Protein AF-A0AAD5YUF4-F1 (afdb_monomer)

pLDDT: mean 71.63, std 23.91, range [27.48, 98.31]

Mean predicted aligned error: 20.63 Å

Sequence (476 aa):
METTFSSFPLTSLTSWSKQHIHDIFEASSDDEALRALDKTFARDVEASVNGKPIRYQDIQGMVLGLRKGSRLRVSWQQARESPRDPSTNSSGAFSGTYIIRGIQRLMPGSDRPVEFERHKTVQVHLLVELDALIVATLTAALNTSITPFKAGKLSSKTPTTRIQDSTPSGSSASANYRLLYRGALSLPDSYLLLDGLTFSARLESPTKHHLLENPLALALESMRGRQSLRFLGTVKLRDVWLDESGNVEMDIHPRAALSRVYFENIFCLLPFPPASTSQLYVADSPAGTRSELGIKIALGDTDGPDTTHIIVFGQVTSPTARSIKLRVARITSHPPPKSLPRVPRPDDPTPRRPPIAFGRTKSIGAGALKRTASSSSSVLALHQENGVSSKKLKLTANAEKHQPKPLTGDKVFKVPPLPGKARGKGKEKEDVFGPRPLFKKISTGDVSENGQDADENELERANKKFHQKCNLGAFA

Structure (mmCIF, N/CA/C/O backbone):
data_AF-A0AAD5YUF4-F1
#
_entry.id   AF-A0AAD5YUF4-F1
#
loop_
_atom_site.group_PDB
_atom_site.id
_atom_site.type_symbol
_atom_site.label_atom_id
_atom_site.label_alt_id
_atom_site.label_comp_id
_atom_site.label_asym_id
_atom_site.label_entity_id
_atom_site.label_seq_id
_atom_site.pdbx_PDB_ins_code
_atom_site.Cartn_x
_atom_site.Cartn_y
_atom_site.Cartn_z
_atom_site.occupancy
_atom_site.B_iso_or_equiv
_atom_site.auth_seq_id
_atom_site.auth_comp_id
_atom_site.auth_asym_id
_atom_site.auth_atom_id
_atom_site.pdbx_PDB_model_num
ATOM 1 N N . MET A 1 1 ? 11.228 27.321 40.948 1.00 37.06 1 MET A N 1
ATOM 2 C CA . MET A 1 1 ? 11.045 25.911 41.345 1.00 37.06 1 MET A CA 1
ATOM 3 C C . MET A 1 1 ? 11.599 25.062 40.220 1.00 37.06 1 MET A C 1
ATOM 5 O O . MET A 1 1 ? 10.947 24.930 39.192 1.00 37.06 1 MET A O 1
ATOM 9 N N . GLU A 1 2 ? 12.838 24.604 40.364 1.00 31.25 2 GLU A N 1
ATOM 10 C CA . GLU A 1 2 ? 13.482 23.709 39.401 1.00 31.25 2 GLU A CA 1
ATOM 11 C C . GLU A 1 2 ? 12.822 22.333 39.512 1.00 31.25 2 GLU A C 1
ATOM 13 O O . GLU A 1 2 ? 12.855 21.692 40.561 1.00 31.25 2 GLU A O 1
ATOM 18 N N . THR A 1 3 ? 12.136 21.912 38.453 1.00 35.59 3 THR A N 1
ATOM 19 C CA . THR A 1 3 ? 11.558 20.572 38.355 1.00 35.59 3 THR A CA 1
ATOM 20 C C . THR A 1 3 ? 12.682 19.610 37.995 1.00 35.59 3 THR A C 1
ATOM 22 O O . THR A 1 3 ? 13.132 19.546 36.854 1.00 35.59 3 THR A O 1
ATOM 25 N N . THR A 1 4 ? 13.178 18.874 38.985 1.00 34.62 4 THR A N 1
ATOM 26 C CA . THR A 1 4 ? 14.124 17.778 38.782 1.00 34.62 4 THR A CA 1
ATOM 27 C C . THR A 1 4 ? 13.406 16.629 38.071 1.00 34.62 4 THR A C 1
ATOM 29 O O . THR A 1 4 ? 12.727 15.805 38.682 1.00 34.62 4 THR A O 1
ATOM 32 N N . PHE A 1 5 ? 13.521 16.577 36.743 1.00 37.91 5 PHE A N 1
ATOM 33 C CA . PHE A 1 5 ? 13.049 15.438 35.961 1.00 37.91 5 PHE A CA 1
ATOM 34 C C . PHE A 1 5 ? 13.960 14.237 36.234 1.00 37.91 5 PHE A C 1
ATOM 36 O O . PHE A 1 5 ? 15.036 14.099 35.657 1.00 37.91 5 PHE A O 1
ATOM 43 N N . SER A 1 6 ? 13.518 13.362 37.137 1.00 36.28 6 SER A N 1
ATOM 44 C CA . SER A 1 6 ? 14.049 12.008 37.286 1.00 36.28 6 SER A CA 1
ATOM 45 C C . SER A 1 6 ? 13.827 11.255 35.968 1.00 36.28 6 SER A C 1
ATOM 47 O O . SER A 1 6 ? 12.741 10.744 35.691 1.00 36.28 6 SER A O 1
ATOM 49 N N . SER A 1 7 ? 14.843 11.251 35.105 1.00 39.97 7 SER A N 1
ATOM 50 C CA . SER A 1 7 ? 14.856 10.430 33.899 1.00 39.97 7 SER A CA 1
ATOM 51 C C . SER A 1 7 ? 15.273 9.018 34.297 1.00 39.97 7 SER A C 1
ATOM 53 O O . SER A 1 7 ? 16.451 8.700 34.427 1.00 39.97 7 SER A O 1
ATOM 55 N N . PHE A 1 8 ? 14.294 8.148 34.535 1.00 47.31 8 PHE A N 1
ATOM 56 C CA . PHE A 1 8 ? 14.573 6.717 34.526 1.00 47.31 8 PHE A CA 1
ATOM 57 C C . PHE A 1 8 ? 14.963 6.342 33.089 1.00 47.31 8 PHE A C 1
ATOM 59 O O . PHE A 1 8 ? 14.166 6.586 32.177 1.00 47.31 8 PHE A O 1
ATOM 66 N N . PRO A 1 9 ? 16.169 5.797 32.847 1.00 50.66 9 PRO A N 1
ATOM 67 C CA . PRO A 1 9 ? 16.577 5.384 31.515 1.00 50.66 9 PRO A CA 1
ATOM 68 C C . PRO A 1 9 ? 15.685 4.220 31.087 1.00 50.66 9 PRO A C 1
ATOM 70 O O . PRO A 1 9 ? 15.839 3.087 31.543 1.00 50.66 9 PRO A O 1
ATOM 73 N N . LEU A 1 10 ? 14.697 4.505 30.241 1.00 54.91 10 LEU A N 1
ATOM 74 C CA . LEU A 1 10 ? 13.863 3.467 29.658 1.00 54.91 10 LEU A CA 1
ATOM 75 C C . LEU A 1 10 ? 14.727 2.679 28.673 1.00 54.91 10 LEU A C 1
ATOM 77 O O . LEU A 1 10 ? 15.250 3.217 27.703 1.00 54.91 10 LEU A O 1
ATOM 81 N N . THR A 1 11 ? 14.909 1.395 28.974 1.00 74.69 11 THR A N 1
ATOM 82 C CA . THR A 1 11 ? 15.885 0.506 28.328 1.00 74.69 11 THR A CA 1
ATOM 83 C C . THR A 1 11 ? 15.508 0.082 26.906 1.00 74.69 11 THR A C 1
ATOM 85 O O . THR A 1 11 ? 16.355 -0.450 26.195 1.00 74.69 11 THR A O 1
ATOM 88 N N . SER A 1 12 ? 14.258 0.297 26.475 1.00 86.62 12 SER A N 1
ATOM 89 C CA . SER A 1 12 ? 13.794 0.016 25.106 1.00 86.62 12 SER A CA 1
ATOM 90 C C . SER A 1 12 ? 12.538 0.817 24.745 1.00 86.62 12 SER A C 1
ATOM 92 O O . SER A 1 12 ? 11.758 1.194 25.632 1.00 86.62 12 SER A O 1
ATOM 94 N N . LEU A 1 13 ? 12.295 1.022 23.443 1.00 85.62 13 LEU A N 1
ATOM 95 C CA . LEU A 1 13 ? 11.064 1.654 22.951 1.00 85.62 13 LEU A CA 1
ATOM 96 C C . LEU A 1 13 ? 9.833 0.807 23.295 1.00 85.62 13 LEU A C 1
ATOM 98 O O . LEU A 1 13 ? 8.753 1.341 23.553 1.00 85.62 13 LEU A O 1
ATOM 102 N N . THR A 1 14 ? 10.004 -0.514 23.361 1.00 90.19 14 THR A N 1
ATOM 103 C CA . THR A 1 14 ? 8.975 -1.444 23.829 1.00 90.19 14 THR A CA 1
ATOM 104 C C . THR A 1 14 ? 8.564 -1.164 25.274 1.00 90.19 14 THR A C 1
ATOM 106 O O . THR A 1 14 ? 7.369 -1.057 25.558 1.00 90.19 14 THR A O 1
ATOM 109 N N . SER A 1 15 ? 9.528 -1.024 26.189 1.00 90.62 15 SER A N 1
ATOM 110 C CA . SER A 1 15 ? 9.254 -0.716 27.600 1.00 90.62 15 SER A CA 1
ATOM 111 C C . SER A 1 15 ? 8.596 0.654 27.753 1.00 90.62 15 SER A C 1
ATOM 113 O O . SER A 1 15 ? 7.597 0.770 28.462 1.00 90.62 15 SER A O 1
ATOM 115 N N . TRP A 1 16 ? 9.102 1.663 27.032 1.00 89.88 16 TRP A N 1
ATOM 116 C CA . TRP A 1 16 ? 8.510 3.003 26.988 1.00 89.88 16 TRP A CA 1
ATOM 117 C C . TRP A 1 16 ? 7.046 2.949 26.529 1.00 89.88 16 TRP A C 1
ATOM 119 O O . TRP A 1 16 ? 6.153 3.427 27.226 1.00 89.88 16 TRP A O 1
ATOM 129 N N . SER A 1 17 ? 6.777 2.271 25.409 1.00 90.94 17 SER A N 1
ATOM 130 C CA . SER A 1 17 ? 5.433 2.174 24.828 1.00 90.94 17 SER A CA 1
ATOM 131 C C . SER A 1 17 ? 4.458 1.450 25.752 1.00 90.94 17 SER A C 1
ATOM 133 O O . SER A 1 17 ? 3.318 1.882 25.907 1.00 90.94 17 SER A O 1
ATOM 135 N N . LYS A 1 18 ? 4.891 0.355 26.391 1.00 92.81 18 LYS A N 1
ATOM 136 C CA . LYS A 1 18 ? 4.056 -0.370 27.353 1.00 92.81 18 LYS A CA 1
ATOM 137 C C . LYS A 1 18 ? 3.675 0.529 28.523 1.00 92.81 18 LYS A C 1
ATOM 139 O O . LYS A 1 18 ? 2.484 0.659 28.795 1.00 92.81 18 LYS A O 1
ATOM 144 N N . GLN A 1 19 ? 4.659 1.169 29.154 1.00 94.50 19 GLN A N 1
ATOM 145 C CA . GLN A 1 19 ? 4.432 2.027 30.314 1.00 94.50 19 GLN A CA 1
ATOM 146 C C . GLN A 1 19 ? 3.471 3.172 29.986 1.00 94.50 19 GLN A C 1
ATOM 148 O O . GLN A 1 19 ? 2.448 3.320 30.641 1.00 94.50 19 GLN A O 1
ATOM 153 N N . HIS A 1 20 ? 3.747 3.929 28.925 1.00 93.62 20 HIS A N 1
ATOM 154 C CA . HIS A 1 20 ? 2.954 5.107 28.583 1.00 93.62 20 HIS A CA 1
ATOM 155 C C . HIS A 1 20 ? 1.508 4.764 28.183 1.00 93.62 20 HIS A C 1
ATOM 157 O O . HIS A 1 20 ? 0.574 5.487 28.527 1.00 93.62 20 HIS A O 1
ATOM 163 N N . ILE A 1 21 ? 1.282 3.635 27.501 1.00 95.25 21 ILE A N 1
ATOM 164 C CA . ILE A 1 21 ? -0.080 3.181 27.180 1.00 95.25 21 ILE A CA 1
ATOM 165 C C . ILE A 1 21 ? -0.826 2.717 28.443 1.00 95.25 21 ILE A C 1
ATOM 167 O O . ILE A 1 21 ? -2.024 2.989 28.560 1.00 95.25 21 ILE A O 1
ATOM 171 N N . HIS A 1 22 ? -0.146 2.065 29.393 1.00 96.44 22 HIS A N 1
ATOM 172 C CA . HIS A 1 22 ? -0.727 1.759 30.705 1.00 96.44 22 HIS A CA 1
ATOM 173 C C . HIS A 1 22 ? -1.090 3.044 31.460 1.00 96.44 22 HIS A C 1
ATOM 175 O O . HIS A 1 22 ? -2.235 3.178 31.885 1.00 96.44 22 HIS A O 1
ATOM 181 N N . ASP A 1 23 ? -0.177 4.014 31.534 1.00 96.94 23 ASP A N 1
ATOM 182 C CA . ASP A 1 23 ? -0.394 5.287 32.232 1.00 96.94 23 ASP A CA 1
ATOM 183 C C . ASP A 1 23 ? -1.621 6.043 31.689 1.00 96.94 23 ASP A C 1
ATOM 185 O O . ASP A 1 23 ? -2.388 6.609 32.461 1.00 96.94 23 ASP A O 1
ATOM 189 N N . ILE A 1 24 ? -1.860 6.025 30.371 1.00 96.62 24 ILE A N 1
ATOM 190 C CA . ILE A 1 24 ? -3.020 6.699 29.762 1.00 96.62 24 ILE A CA 1
ATOM 191 C C . ILE A 1 24 ? -4.332 5.966 30.068 1.00 96.62 24 ILE A C 1
ATOM 193 O O . ILE A 1 24 ? -5.315 6.577 30.498 1.00 96.62 24 ILE A O 1
ATOM 197 N N . PHE A 1 25 ? -4.401 4.663 29.784 1.00 96.94 25 PHE A N 1
ATOM 198 C CA . PHE A 1 25 ? -5.678 3.947 29.829 1.00 96.94 25 PHE A CA 1
ATOM 199 C C . PHE A 1 25 ? -6.025 3.436 31.226 1.00 96.94 25 PHE A C 1
ATOM 201 O O . PHE A 1 25 ? -7.206 3.404 31.560 1.00 96.94 25 PHE A O 1
ATOM 208 N N . GLU A 1 26 ? -5.040 3.093 32.052 1.00 97.69 26 GLU A N 1
ATOM 209 C CA . GLU A 1 26 ? -5.242 2.545 33.400 1.00 97.69 26 GLU A CA 1
ATOM 210 C C . GLU A 1 26 ? -5.131 3.592 34.518 1.00 97.69 26 GLU A C 1
ATOM 212 O O . GLU A 1 26 ? -5.254 3.233 35.689 1.00 97.69 26 GLU A O 1
ATOM 217 N N . ALA A 1 27 ? -4.971 4.878 34.174 1.00 97.50 27 ALA A N 1
ATOM 218 C CA . ALA A 1 27 ? -5.023 5.990 35.125 1.00 97.50 27 ALA A CA 1
ATOM 219 C C . ALA A 1 27 ? -6.237 5.897 36.062 1.00 97.50 27 ALA A C 1
ATOM 221 O O . ALA A 1 27 ? -7.332 5.481 35.656 1.00 97.50 27 ALA A O 1
ATOM 222 N N . SER A 1 28 ? -6.070 6.334 37.307 1.00 96.88 28 SER A N 1
ATOM 223 C CA . SER A 1 28 ? -7.120 6.297 38.330 1.00 96.88 28 SER A CA 1
ATOM 224 C C . SER A 1 28 ? -8.188 7.376 38.128 1.00 96.88 28 SER A C 1
ATOM 226 O O . SER A 1 28 ? -9.347 7.167 38.488 1.00 96.88 28 SER A O 1
ATOM 228 N N . SER A 1 29 ? -7.824 8.495 37.495 1.00 97.38 29 SER A N 1
ATOM 229 C CA . SER A 1 29 ? -8.708 9.627 37.209 1.00 97.38 29 SER A CA 1
ATOM 230 C C . SER A 1 29 ? -8.523 10.161 35.788 1.00 97.38 29 SER A C 1
ATOM 232 O O . SER A 1 29 ? -7.549 9.848 35.102 1.00 97.38 29 SER A O 1
ATOM 234 N N . ASP A 1 30 ? -9.482 10.962 35.330 1.00 97.44 30 ASP A N 1
ATOM 235 C CA . ASP A 1 30 ? -9.419 11.598 34.011 1.00 97.44 30 ASP A CA 1
ATOM 236 C C . ASP A 1 30 ? -8.297 12.643 33.932 1.00 97.44 30 ASP A C 1
ATOM 238 O O . ASP A 1 30 ? -7.586 12.695 32.932 1.00 97.44 30 ASP A O 1
ATOM 242 N N . ASP A 1 31 ? -8.042 13.386 35.012 1.00 98.00 31 ASP A N 1
ATOM 243 C CA . ASP A 1 31 ? -6.919 14.332 35.088 1.00 98.00 31 ASP A CA 1
ATOM 244 C C . ASP A 1 31 ? -5.559 13.626 35.017 1.00 98.00 31 ASP A C 1
ATOM 246 O O . ASP A 1 31 ? -4.615 14.118 34.397 1.00 98.00 31 ASP A O 1
ATOM 250 N N . GLU A 1 32 ? -5.430 12.455 35.646 1.00 97.94 32 GLU A N 1
ATOM 251 C CA . GLU A 1 32 ? -4.223 11.635 35.541 1.00 97.94 32 GLU A CA 1
ATOM 252 C C . GLU A 1 32 ? -4.035 11.096 34.119 1.00 97.94 32 GLU A C 1
ATOM 254 O O . GLU A 1 32 ? -2.930 11.195 33.585 1.00 97.94 32 GLU A O 1
ATOM 259 N N . ALA A 1 33 ? -5.111 10.640 33.469 1.00 97.44 33 ALA A N 1
ATOM 260 C CA . ALA A 1 33 ? -5.068 10.203 32.076 1.00 97.44 33 ALA A CA 1
ATOM 261 C C . ALA A 1 33 ? -4.641 11.338 31.131 1.00 97.44 33 ALA A C 1
ATOM 263 O O . ALA A 1 33 ? -3.812 11.121 30.250 1.00 97.44 33 ALA A O 1
ATOM 264 N N . LEU A 1 34 ? -5.165 12.556 31.321 1.00 97.62 34 LEU A N 1
ATOM 265 C CA . LEU A 1 34 ? -4.797 13.726 30.518 1.00 97.62 34 LEU A CA 1
ATOM 266 C C . LEU A 1 34 ? -3.337 14.138 30.735 1.00 97.62 34 LEU A C 1
ATOM 268 O O . LEU A 1 34 ? -2.645 14.419 29.760 1.00 97.62 34 LEU A O 1
ATOM 272 N N . ARG A 1 35 ? -2.836 14.097 31.978 1.00 97.94 35 ARG A N 1
ATOM 273 C CA . ARG A 1 35 ? -1.409 14.329 32.268 1.00 97.94 35 ARG A CA 1
ATOM 274 C C . ARG A 1 35 ? -0.512 13.267 31.639 1.00 97.94 35 ARG A C 1
ATOM 276 O O . ARG A 1 35 ? 0.541 13.601 31.101 1.00 97.94 35 ARG A O 1
ATOM 283 N N . ALA A 1 36 ? -0.919 11.999 31.681 1.00 96.56 36 ALA A N 1
ATOM 284 C CA . ALA A 1 36 ? -0.206 10.923 31.000 1.00 96.56 36 ALA A CA 1
ATOM 285 C C . ALA A 1 36 ? -0.201 11.135 29.477 1.00 96.56 36 ALA A C 1
ATOM 287 O O . ALA A 1 36 ? 0.816 10.896 28.827 1.00 96.56 36 ALA A O 1
ATOM 288 N N . LEU A 1 37 ? -1.299 11.643 28.911 1.00 96.12 37 LEU A N 1
ATOM 289 C CA . LEU A 1 37 ? -1.413 11.971 27.491 1.00 96.12 37 LEU A CA 1
ATOM 290 C C . LEU A 1 37 ? -0.474 13.124 27.101 1.00 96.12 37 LEU A C 1
ATOM 292 O O . LEU A 1 37 ? 0.292 12.964 26.153 1.00 96.12 37 LEU A O 1
ATOM 296 N N . ASP A 1 38 ? -0.444 14.200 27.898 1.00 95.62 38 ASP A N 1
ATOM 297 C CA . ASP A 1 38 ? 0.465 15.349 27.728 1.00 95.62 38 ASP A CA 1
ATOM 298 C C . ASP A 1 38 ? 1.943 14.944 27.840 1.00 95.62 38 ASP A C 1
ATOM 300 O O . ASP A 1 38 ? 2.802 15.510 27.169 1.00 95.62 38 ASP A O 1
ATOM 304 N N . LYS A 1 39 ? 2.253 13.948 28.678 1.00 93.56 39 LYS A N 1
ATOM 305 C CA . LYS A 1 39 ? 3.607 13.391 28.812 1.00 93.56 39 LYS A CA 1
ATOM 306 C C . LYS A 1 39 ? 3.993 12.486 27.635 1.00 93.56 39 LYS A C 1
ATOM 308 O O . LYS A 1 39 ? 5.177 12.295 27.376 1.00 93.56 39 LYS A O 1
ATOM 313 N N . THR A 1 40 ? 3.015 11.875 26.967 1.00 92.69 40 THR A N 1
ATOM 314 C CA . THR A 1 40 ? 3.247 10.852 25.934 1.00 92.69 40 THR A CA 1
ATOM 315 C C . THR A 1 40 ? 3.272 11.434 24.527 1.00 92.69 40 THR A C 1
ATOM 317 O O . THR A 1 40 ? 4.051 10.972 23.697 1.00 92.69 40 THR A O 1
ATOM 320 N N . PHE A 1 41 ? 2.425 12.423 24.241 1.00 91.19 41 PHE A N 1
ATOM 321 C CA . PHE A 1 41 ? 2.260 12.983 22.903 1.00 91.19 41 PHE A CA 1
ATOM 322 C C . PHE A 1 41 ? 2.537 14.484 22.891 1.00 91.19 41 PHE A C 1
ATOM 324 O O . PHE A 1 41 ? 2.119 15.216 23.786 1.00 91.19 41 PHE A O 1
ATOM 331 N N . ALA A 1 42 ? 3.192 14.950 21.828 1.00 91.06 42 ALA A N 1
ATOM 332 C CA . ALA A 1 42 ? 3.336 16.375 21.571 1.00 91.06 42 ALA A CA 1
ATOM 333 C C . ALA A 1 42 ? 1.971 17.012 21.246 1.00 91.06 42 ALA A C 1
ATOM 335 O O . ALA A 1 42 ? 1.065 16.362 20.715 1.00 91.06 42 ALA A O 1
ATOM 336 N N . ARG A 1 43 ? 1.805 18.303 21.559 1.00 92.38 43 ARG A N 1
ATOM 337 C CA . ARG A 1 43 ? 0.533 19.023 21.338 1.00 92.38 43 ARG A CA 1
ATOM 338 C C . ARG A 1 43 ? 0.193 19.208 19.858 1.00 92.38 43 ARG A C 1
ATOM 340 O O . ARG A 1 43 ? -0.974 19.382 19.517 1.00 92.38 43 ARG A O 1
ATOM 347 N N . ASP A 1 44 ? 1.204 19.174 19.006 1.00 89.75 44 ASP A N 1
ATOM 348 C CA . ASP A 1 44 ? 1.160 19.257 17.548 1.00 89.75 44 ASP A CA 1
ATOM 349 C C . ASP A 1 44 ? 1.247 17.877 16.876 1.00 89.75 44 ASP A C 1
ATOM 351 O O . ASP A 1 44 ? 1.540 17.783 15.688 1.00 89.75 44 ASP A O 1
ATOM 355 N N . VAL A 1 45 ? 0.956 16.797 17.614 1.00 89.88 45 VAL A N 1
ATOM 356 C CA . VAL A 1 45 ? 0.935 15.439 17.058 1.00 89.88 45 VAL A CA 1
ATOM 357 C C . VAL A 1 45 ? 0.027 15.344 15.827 1.00 89.88 45 VAL A C 1
ATOM 359 O O . VAL A 1 45 ? -1.166 15.662 15.868 1.00 89.88 45 VAL A O 1
ATOM 362 N N . GLU A 1 46 ? 0.589 14.840 14.732 1.00 86.31 46 GLU A N 1
ATOM 363 C CA . GLU A 1 46 ? -0.165 14.503 13.531 1.00 86.31 46 GLU A CA 1
ATOM 364 C C . GLU A 1 46 ? -0.809 13.123 13.696 1.00 86.31 46 GLU A C 1
ATOM 366 O O . GLU A 1 46 ? -0.133 12.096 13.761 1.00 86.31 46 GLU A O 1
ATOM 371 N N . ALA A 1 47 ? -2.139 13.086 13.772 1.00 86.62 47 ALA A N 1
ATOM 372 C CA . ALA A 1 47 ? -2.893 11.848 13.922 1.00 86.62 47 ALA A CA 1
ATOM 373 C C . ALA A 1 47 ? -4.064 11.787 12.936 1.00 86.62 47 ALA A C 1
ATOM 375 O O . ALA A 1 47 ? -4.641 12.803 12.552 1.00 86.62 47 ALA A O 1
ATOM 376 N N . SER A 1 48 ? -4.452 10.573 12.537 1.00 85.19 48 SER A N 1
ATOM 377 C CA . SER A 1 48 ? -5.651 10.349 11.726 1.00 85.19 48 SER A CA 1
ATOM 378 C C . SER A 1 48 ? -6.441 9.130 12.196 1.00 85.19 48 SER A C 1
ATOM 380 O O . SER A 1 48 ? -5.893 8.160 12.717 1.00 85.19 48 SER A O 1
ATOM 382 N N . VAL A 1 49 ? -7.761 9.177 12.017 1.00 82.06 49 VAL A N 1
ATOM 383 C CA . VAL A 1 49 ? -8.681 8.079 12.328 1.00 82.06 49 VAL A CA 1
ATOM 384 C C . VAL A 1 49 ? -9.519 7.808 11.096 1.00 82.06 49 VAL A C 1
ATOM 386 O O . VAL A 1 49 ? -10.241 8.686 10.627 1.00 82.06 49 VAL A O 1
ATOM 389 N N . ASN A 1 50 ? -9.419 6.590 10.559 1.00 79.44 50 ASN A N 1
ATOM 390 C CA . ASN A 1 50 ? -10.070 6.206 9.301 1.00 79.44 50 ASN A CA 1
ATOM 391 C C . ASN A 1 50 ? -9.731 7.177 8.148 1.00 79.44 50 ASN A C 1
ATOM 393 O O . ASN A 1 50 ? -10.606 7.567 7.381 1.00 79.44 50 ASN A O 1
ATOM 397 N N . GLY A 1 51 ? -8.470 7.626 8.078 1.00 80.06 51 GLY A N 1
ATOM 398 C CA . GLY A 1 51 ? -7.984 8.577 7.071 1.00 80.06 51 GLY A CA 1
ATOM 399 C C . GLY A 1 51 ? -8.387 10.037 7.303 1.00 80.06 51 GLY A C 1
ATOM 400 O O . GLY A 1 51 ? -7.916 10.913 6.583 1.00 80.06 51 GLY A O 1
ATOM 401 N N . LYS A 1 52 ? -9.223 10.334 8.308 1.00 84.06 52 LYS A N 1
ATOM 402 C CA . LYS A 1 52 ? -9.563 11.711 8.679 1.00 84.06 52 LYS A CA 1
ATOM 403 C C . LYS A 1 52 ? -8.537 12.241 9.686 1.00 84.06 52 LYS A C 1
ATOM 405 O O . LYS A 1 52 ? -8.395 11.611 10.735 1.00 84.06 52 LYS A O 1
ATOM 410 N N . PRO A 1 53 ? -7.848 13.364 9.418 1.00 89.38 53 PRO A N 1
ATOM 411 C CA . PRO A 1 53 ? -6.941 13.959 10.393 1.00 89.38 53 PRO A CA 1
ATOM 412 C C . PRO A 1 53 ? -7.714 14.374 11.649 1.00 89.38 53 PRO A C 1
ATOM 414 O O . PRO A 1 53 ? -8.859 14.828 11.564 1.00 89.38 53 PRO A O 1
ATOM 417 N N . ILE A 1 54 ? -7.092 14.196 12.808 1.00 94.81 54 ILE A N 1
ATOM 418 C CA . ILE A 1 54 ? -7.638 14.550 14.116 1.00 94.81 54 ILE A CA 1
ATOM 419 C C . ILE A 1 54 ? -6.611 15.368 14.898 1.00 94.81 54 ILE A C 1
ATOM 421 O O . ILE A 1 54 ? -5.407 15.182 14.745 1.00 94.81 54 ILE A O 1
ATOM 425 N N . ARG A 1 55 ? -7.093 16.288 15.731 1.00 96.50 55 ARG A N 1
ATOM 426 C CA . ARG A 1 55 ? -6.254 17.152 16.566 1.00 96.50 55 ARG A CA 1
ATOM 427 C C . ARG A 1 55 ? -5.997 16.500 17.920 1.00 96.50 55 ARG A C 1
ATOM 429 O O . ARG A 1 55 ? -6.738 15.620 18.352 1.00 96.50 55 ARG A O 1
ATOM 436 N N . TYR A 1 56 ? -5.015 17.018 18.650 1.00 95.62 56 TYR A N 1
ATOM 437 C CA . TYR A 1 56 ? -4.708 16.590 20.016 1.00 95.62 56 TYR A CA 1
ATOM 438 C C . TYR A 1 56 ? -5.934 16.581 20.955 1.00 95.62 56 TYR A C 1
ATOM 440 O O . TYR A 1 56 ? -6.174 15.616 21.678 1.00 95.62 56 TYR A O 1
ATOM 448 N N . GLN A 1 57 ? -6.782 17.611 20.873 1.00 97.81 57 GLN A N 1
ATOM 449 C CA . GLN A 1 57 ? -8.034 17.701 21.642 1.00 97.81 57 GLN A CA 1
ATOM 450 C C . GLN A 1 57 ? -9.019 16.569 21.307 1.00 97.81 57 GLN A C 1
ATOM 452 O O . GLN A 1 57 ? -9.732 16.076 22.181 1.00 97.81 57 GLN A O 1
ATOM 457 N N . ASP A 1 58 ? -9.038 16.119 20.050 1.00 96.31 58 ASP A N 1
ATOM 458 C CA . ASP A 1 58 ? -9.876 14.999 19.625 1.00 96.31 58 ASP A CA 1
ATOM 459 C C . ASP A 1 58 ? -9.345 13.678 20.218 1.00 96.31 58 ASP A C 1
ATOM 461 O O . ASP A 1 58 ? -10.133 12.815 20.607 1.00 96.31 58 ASP A O 1
ATOM 465 N N . ILE A 1 59 ? -8.018 13.532 20.364 1.00 95.56 59 ILE A N 1
ATOM 466 C CA . ILE A 1 59 ? -7.391 12.394 21.060 1.00 95.56 59 ILE A CA 1
ATOM 467 C C . ILE A 1 59 ? -7.808 12.374 22.535 1.00 95.56 59 ILE A C 1
ATOM 469 O O . ILE A 1 59 ? -8.262 11.334 23.018 1.00 95.56 59 ILE A O 1
ATOM 473 N N . GLN A 1 60 ? -7.726 13.516 23.227 1.00 97.31 60 GLN A N 1
ATOM 474 C CA . GLN A 1 60 ? -8.186 13.651 24.615 1.00 97.31 60 GLN A CA 1
ATOM 475 C C . GLN A 1 60 ? -9.659 13.241 24.747 1.00 97.31 60 GLN A C 1
ATOM 477 O O . GLN A 1 60 ? -9.994 12.378 25.560 1.00 97.31 60 GLN A O 1
ATOM 482 N N . GLY A 1 61 ? -10.532 13.778 23.886 1.00 96.94 61 GLY A N 1
ATOM 483 C CA . GLY A 1 61 ? -11.955 13.437 23.867 1.00 96.94 61 GLY A CA 1
ATOM 484 C C . GLY A 1 61 ? -12.220 11.947 23.625 1.00 96.94 61 GLY A C 1
ATOM 485 O O . GLY A 1 61 ? -13.090 11.361 24.269 1.00 96.94 61 GLY A O 1
ATOM 486 N N . MET A 1 62 ? -11.447 11.297 22.749 1.00 95.38 62 MET A N 1
ATOM 487 C CA . MET A 1 62 ? -11.556 9.853 22.519 1.00 95.38 62 MET A CA 1
ATOM 488 C C . MET A 1 62 ? -11.123 9.021 23.730 1.00 95.38 62 MET A C 1
ATOM 490 O O . MET A 1 62 ? -11.780 8.024 24.032 1.00 95.38 62 MET A O 1
ATOM 494 N N . VAL A 1 63 ? -10.035 9.394 24.411 1.00 95.62 63 VAL A N 1
ATOM 495 C CA . VAL A 1 63 ? -9.553 8.676 25.604 1.00 95.62 63 VAL A CA 1
ATOM 496 C C . VAL A 1 63 ? -10.547 8.819 26.752 1.00 95.62 63 VAL A C 1
ATOM 498 O O . VAL A 1 63 ? -10.975 7.807 27.307 1.00 95.62 63 VAL A O 1
ATOM 501 N N . LEU A 1 64 ? -11.002 10.039 27.043 1.00 96.88 64 LEU A N 1
ATOM 502 C CA . LEU A 1 64 ? -12.026 10.285 28.064 1.00 96.88 64 LEU A CA 1
ATOM 503 C C . LEU A 1 64 ? -13.348 9.585 27.724 1.00 96.88 64 LEU A C 1
ATOM 505 O O . LEU A 1 64 ? -13.980 8.975 28.583 1.00 96.88 64 LEU A O 1
ATOM 509 N N . GLY A 1 65 ? -13.737 9.587 26.447 1.00 95.12 65 GLY A N 1
ATOM 510 C CA . GLY A 1 65 ? -14.923 8.878 25.974 1.00 95.12 65 GLY A CA 1
ATOM 511 C C . GLY A 1 65 ? -14.853 7.360 26.168 1.00 95.12 65 GLY A C 1
ATOM 512 O O . GLY A 1 65 ? -15.883 6.737 26.412 1.00 95.12 65 GLY A O 1
ATOM 513 N N . LEU A 1 66 ? -13.661 6.757 26.087 1.00 94.62 66 LEU A N 1
ATOM 514 C CA . LEU A 1 66 ? -13.463 5.338 26.406 1.00 94.62 66 LEU A CA 1
ATOM 515 C C . LEU A 1 66 ? -13.466 5.068 27.910 1.00 94.62 66 LEU A C 1
ATOM 517 O O . LEU A 1 66 ? -13.855 3.977 28.304 1.00 94.62 66 LEU A O 1
ATOM 521 N N . ARG A 1 67 ? -13.008 6.025 28.722 1.00 94.94 67 ARG A N 1
ATOM 522 C CA . ARG A 1 67 ? -12.891 5.889 30.180 1.00 94.94 67 ARG A CA 1
ATOM 523 C C . ARG A 1 67 ? -14.191 6.170 30.929 1.00 94.94 67 ARG A C 1
ATOM 525 O O . ARG A 1 67 ? -14.342 5.707 32.056 1.00 94.94 67 ARG A O 1
ATOM 532 N N . LYS A 1 68 ? -15.132 6.901 30.327 1.00 94.38 68 LYS A N 1
ATOM 533 C CA . LYS A 1 68 ? -16.371 7.348 30.976 1.00 94.38 68 LYS A CA 1
ATOM 534 C C . LYS A 1 68 ? -17.135 6.189 31.637 1.00 94.38 68 LYS A C 1
ATOM 536 O O . LYS A 1 68 ? -17.791 5.402 30.963 1.00 94.38 68 LYS A O 1
ATOM 541 N N . GLY A 1 69 ? -17.081 6.137 32.970 1.00 86.94 69 GLY A N 1
ATOM 542 C CA . GLY A 1 69 ? -17.782 5.138 33.786 1.00 86.94 69 GLY A CA 1
ATOM 543 C C . GLY A 1 69 ? -17.138 3.747 33.812 1.00 86.94 69 GLY A C 1
ATOM 544 O O . GLY A 1 69 ? -17.754 2.810 34.308 1.00 86.94 69 GLY A O 1
ATOM 545 N N . SER A 1 70 ? -15.914 3.594 33.303 1.00 92.81 70 SER A N 1
ATOM 546 C CA . SER A 1 70 ? -15.236 2.301 33.202 1.00 92.81 70 SER A CA 1
ATOM 547 C C . SER A 1 70 ? -13.787 2.353 33.660 1.00 92.81 70 SER A C 1
ATOM 549 O O . SER A 1 70 ? -13.021 3.228 33.262 1.00 92.81 70 SER A O 1
ATOM 551 N N . ARG A 1 71 ? -13.377 1.337 34.423 1.00 95.44 71 ARG A N 1
ATOM 552 C CA . ARG A 1 71 ? -11.967 1.085 34.725 1.00 95.44 71 ARG A CA 1
ATOM 553 C C . ARG A 1 71 ? -11.368 0.238 33.608 1.00 95.44 71 ARG A C 1
ATOM 555 O O . ARG A 1 71 ? -11.641 -0.959 33.529 1.00 95.44 71 ARG A O 1
ATOM 562 N N . LEU A 1 72 ? -10.577 0.865 32.744 1.00 97.44 72 LEU A N 1
ATOM 563 C CA . LEU A 1 72 ? -9.958 0.173 31.620 1.00 97.44 72 LEU A CA 1
ATOM 564 C C . LEU A 1 72 ? -8.741 -0.641 32.072 1.00 97.44 72 LEU A C 1
ATOM 566 O O . LEU A 1 72 ? -8.080 -0.302 33.054 1.00 97.44 72 LEU A O 1
ATOM 570 N N . ARG A 1 73 ? -8.451 -1.714 31.333 1.00 97.94 73 ARG A N 1
ATOM 571 C CA . ARG A 1 73 ? -7.200 -2.476 31.437 1.00 97.94 73 ARG A CA 1
ATOM 572 C C . ARG A 1 73 ? -6.598 -2.708 30.065 1.00 97.94 73 ARG A C 1
ATOM 574 O O . ARG A 1 73 ? -7.330 -2.978 29.115 1.00 97.94 73 ARG A O 1
ATOM 581 N N . VAL A 1 74 ? -5.280 -2.655 29.968 1.00 97.50 74 VAL A N 1
ATOM 582 C CA . VAL A 1 74 ? -4.530 -2.898 28.740 1.00 97.50 74 VAL A CA 1
ATOM 583 C C . VAL A 1 74 ? -3.767 -4.209 28.863 1.00 97.50 74 VAL A C 1
ATOM 585 O O . VAL A 1 74 ? -3.093 -4.475 29.850 1.00 97.50 74 VAL A O 1
ATOM 588 N N . SER A 1 75 ? -3.858 -5.044 27.831 1.00 97.25 75 SER A N 1
ATOM 589 C CA . SER A 1 75 ? -3.043 -6.253 27.706 1.00 97.25 75 SER A CA 1
ATOM 590 C C . SER A 1 75 ? -2.326 -6.263 26.363 1.00 97.25 75 SER A C 1
ATOM 592 O O . SER A 1 75 ? -2.958 -6.252 25.306 1.00 97.25 75 SER A O 1
ATOM 594 N N . TRP A 1 76 ? -0.997 -6.263 26.393 1.00 96.19 76 TRP A N 1
ATOM 595 C CA . TRP A 1 76 ? -0.181 -6.394 25.189 1.00 96.19 76 TRP A CA 1
ATOM 596 C C . TRP A 1 76 ? -0.160 -7.850 24.733 1.00 96.19 76 TRP A C 1
ATOM 598 O O . TRP A 1 76 ? 0.167 -8.738 25.514 1.00 96.19 76 TRP A O 1
ATOM 608 N N . GLN A 1 77 ? -0.508 -8.083 23.470 1.00 96.31 77 GLN A N 1
ATOM 609 C CA . GLN A 1 77 ? -0.508 -9.410 22.851 1.00 96.31 77 GLN A CA 1
ATOM 610 C C . GLN A 1 77 ? 0.811 -9.666 22.128 1.00 96.31 77 GLN A C 1
ATOM 612 O O . GLN A 1 77 ? 1.420 -10.720 22.275 1.00 96.31 77 GLN A O 1
ATOM 617 N N . GLN A 1 78 ? 1.273 -8.680 21.357 1.00 93.62 78 GLN A N 1
ATOM 618 C CA . GLN A 1 78 ? 2.546 -8.736 20.647 1.00 93.62 78 GLN A CA 1
ATOM 619 C C . GLN A 1 78 ? 3.229 -7.377 20.726 1.00 93.62 78 GLN A C 1
ATOM 621 O O . GLN A 1 78 ? 2.580 -6.337 20.632 1.00 93.62 78 GLN A O 1
ATOM 626 N N . ALA A 1 79 ? 4.544 -7.385 20.885 1.00 93.88 79 ALA A N 1
ATOM 627 C CA . ALA A 1 79 ? 5.375 -6.195 20.853 1.00 93.88 79 ALA A CA 1
ATOM 628 C C . ALA A 1 79 ? 6.699 -6.588 20.202 1.00 93.88 79 ALA A C 1
ATOM 630 O O . ALA A 1 79 ? 7.393 -7.471 20.703 1.00 93.88 79 ALA A O 1
ATOM 631 N N . ARG A 1 80 ? 7.005 -5.983 19.057 1.00 92.44 80 ARG A N 1
ATOM 632 C CA . ARG A 1 80 ? 8.210 -6.247 18.280 1.00 92.44 80 ARG A CA 1
ATOM 633 C C . ARG A 1 80 ? 8.904 -4.932 17.986 1.00 92.44 80 ARG A C 1
ATOM 635 O O . ARG A 1 80 ? 8.345 -4.044 17.345 1.00 92.44 80 ARG A O 1
ATOM 642 N N . GLU A 1 81 ? 10.146 -4.852 18.420 1.00 92.12 81 GLU A N 1
ATOM 643 C CA . GLU A 1 81 ? 11.056 -3.771 18.078 1.00 92.12 81 GLU A CA 1
ATOM 644 C C . GLU A 1 81 ? 11.954 -4.249 16.940 1.00 92.12 81 GLU A C 1
ATOM 646 O O . GLU A 1 81 ? 12.477 -5.364 16.965 1.00 92.12 81 GLU A O 1
ATOM 651 N N . SER A 1 82 ? 12.073 -3.431 15.904 1.00 86.81 82 SER A N 1
ATOM 652 C CA . SER A 1 82 ? 13.025 -3.622 14.818 1.00 86.81 82 SER A CA 1
ATOM 653 C C . SER A 1 82 ? 14.202 -2.701 15.109 1.00 86.81 82 SER A C 1
ATOM 655 O O . SER A 1 82 ? 13.997 -1.480 15.118 1.00 86.81 82 SER A O 1
ATOM 657 N N . PRO A 1 83 ? 15.396 -3.255 15.392 1.00 82.62 83 PRO A N 1
ATOM 658 C CA . PRO A 1 83 ? 16.577 -2.456 15.664 1.00 82.62 83 PRO A CA 1
ATOM 659 C C . PRO A 1 83 ? 16.844 -1.480 14.527 1.00 82.62 83 PRO A C 1
ATOM 661 O O . PRO A 1 83 ? 16.522 -1.745 13.368 1.00 82.62 83 PRO A O 1
ATOM 664 N N . ARG A 1 84 ? 17.477 -0.361 14.867 1.00 81.94 84 ARG A N 1
ATOM 665 C CA . ARG A 1 84 ? 18.032 0.538 13.864 1.00 81.94 84 ARG A CA 1
ATOM 666 C C . ARG A 1 84 ? 19.146 -0.198 13.125 1.00 81.94 84 ARG A C 1
ATOM 668 O O . ARG A 1 84 ? 20.130 -0.589 13.748 1.00 81.94 84 ARG A O 1
ATOM 675 N N . ASP A 1 85 ? 19.001 -0.355 11.815 1.00 79.06 85 ASP A N 1
ATOM 676 C CA . ASP A 1 85 ? 20.041 -0.930 10.972 1.00 79.06 85 ASP A CA 1
ATOM 677 C C . ASP A 1 85 ? 20.611 0.155 10.037 1.00 79.06 85 ASP A C 1
ATOM 679 O O . ASP A 1 85 ? 19.934 0.595 9.097 1.00 79.06 85 ASP A O 1
ATOM 683 N N . PRO A 1 86 ? 21.854 0.613 10.289 1.00 74.50 86 PRO A N 1
ATOM 684 C CA . PRO A 1 86 ? 22.491 1.653 9.490 1.00 74.50 86 PRO A CA 1
ATOM 685 C C . PRO A 1 86 ? 22.801 1.198 8.059 1.00 74.50 86 PRO A C 1
ATOM 687 O O . PRO A 1 86 ? 22.941 2.045 7.183 1.00 74.50 86 PRO A O 1
ATOM 690 N N . SER A 1 87 ? 22.872 -0.111 7.789 1.00 71.19 87 SER A N 1
ATOM 691 C CA . SER A 1 87 ? 23.131 -0.627 6.439 1.00 71.19 87 SER A CA 1
ATOM 692 C C . SER A 1 87 ? 21.903 -0.542 5.525 1.00 71.19 87 SER A C 1
ATOM 694 O O . SER A 1 87 ? 22.039 -0.375 4.313 1.00 71.19 87 SER A O 1
ATOM 696 N N . THR A 1 88 ? 20.697 -0.577 6.101 1.00 73.06 88 THR A N 1
ATOM 697 C CA . THR A 1 88 ? 19.420 -0.491 5.375 1.00 73.06 88 THR A CA 1
ATOM 698 C C . THR A 1 88 ? 18.773 0.895 5.437 1.00 73.06 88 THR A C 1
ATOM 700 O O . THR A 1 88 ? 17.693 1.085 4.879 1.00 73.06 88 THR A O 1
ATOM 703 N N . ASN A 1 89 ? 19.416 1.878 6.087 1.00 64.62 89 ASN A N 1
ATOM 704 C CA . ASN A 1 89 ? 18.820 3.175 6.443 1.00 64.62 89 ASN A CA 1
ATOM 705 C C . ASN A 1 89 ? 17.482 3.040 7.197 1.00 64.62 89 ASN A C 1
ATOM 707 O O . ASN A 1 89 ? 16.639 3.935 7.136 1.00 64.62 89 ASN A O 1
ATOM 711 N N . SER A 1 90 ? 17.261 1.927 7.903 1.00 72.69 90 SER A N 1
ATOM 712 C CA . SER A 1 90 ? 16.050 1.765 8.701 1.00 72.69 90 SER A CA 1
ATOM 713 C C . SER A 1 90 ? 16.208 2.550 10.001 1.00 72.69 90 SER A C 1
ATOM 715 O O . SER A 1 90 ? 17.157 2.365 10.762 1.00 72.69 90 SER A O 1
ATOM 717 N N . SER A 1 91 ? 15.281 3.467 10.267 1.00 71.50 91 SER A N 1
ATOM 718 C CA . SER A 1 91 ? 15.357 4.379 11.412 1.00 71.50 91 SER A CA 1
ATOM 719 C C . SER A 1 91 ? 14.964 3.734 12.750 1.00 71.50 91 SER A C 1
ATOM 721 O O . SER A 1 91 ? 14.919 4.409 13.774 1.00 71.50 91 SER A O 1
ATOM 723 N N . GLY A 1 92 ? 14.757 2.415 12.766 1.00 80.81 92 GLY A N 1
ATOM 724 C CA . GLY A 1 92 ? 14.159 1.694 13.882 1.00 80.81 92 GLY A CA 1
ATOM 725 C C . GLY A 1 92 ? 12.638 1.859 13.885 1.00 80.81 92 GLY A C 1
ATOM 726 O O . GLY A 1 92 ? 12.095 2.927 13.595 1.00 80.81 92 GLY A O 1
ATOM 727 N N . ALA A 1 93 ? 11.930 0.776 14.181 1.00 86.00 93 ALA A N 1
ATOM 728 C CA . ALA A 1 93 ? 10.473 0.787 14.230 1.00 86.00 93 ALA A CA 1
ATOM 729 C C . ALA A 1 93 ? 9.975 -0.109 15.355 1.00 86.00 93 ALA A C 1
ATOM 731 O O . ALA A 1 93 ? 10.515 -1.188 15.588 1.00 86.00 93 ALA A O 1
ATOM 732 N N . PHE A 1 94 ? 8.904 0.306 16.016 1.00 88.56 94 PHE A N 1
ATOM 733 C CA . PHE A 1 94 ? 8.182 -0.537 16.956 1.00 88.56 94 PHE A CA 1
ATOM 734 C C . PHE A 1 94 ? 6.806 -0.854 16.392 1.00 88.56 94 PHE A C 1
ATOM 736 O O . PHE A 1 94 ? 6.083 0.035 15.951 1.00 88.56 94 PHE A O 1
ATOM 743 N N . SER A 1 95 ? 6.421 -2.124 16.419 1.00 90.12 95 SER A N 1
ATOM 744 C CA . SER A 1 95 ? 5.063 -2.543 16.107 1.00 90.12 95 SER A CA 1
ATOM 745 C C . SER A 1 95 ? 4.535 -3.443 17.205 1.00 90.12 95 SER A C 1
ATOM 747 O O . SER A 1 95 ? 5.237 -4.318 17.707 1.00 90.12 95 SER A O 1
ATOM 749 N N . GLY A 1 96 ? 3.277 -3.258 17.574 1.00 93.25 96 GLY A N 1
ATOM 750 C CA . GLY A 1 96 ? 2.646 -4.127 18.547 1.00 93.25 96 GLY A CA 1
ATOM 751 C C . GLY A 1 96 ? 1.138 -4.155 18.431 1.00 93.25 96 GLY A C 1
ATOM 752 O O . GLY A 1 96 ? 0.516 -3.339 17.750 1.00 93.25 96 GLY A O 1
ATOM 753 N N . THR A 1 97 ? 0.550 -5.127 19.112 1.00 93.31 97 THR A N 1
ATOM 754 C CA . THR A 1 97 ? -0.890 -5.266 19.272 1.00 93.31 97 THR A CA 1
ATOM 755 C C . THR A 1 97 ? -1.231 -5.350 20.751 1.00 93.31 97 THR A C 1
ATOM 757 O O . THR A 1 97 ? -0.552 -6.027 21.526 1.00 93.31 97 THR A O 1
ATOM 760 N N . TYR A 1 98 ? -2.284 -4.650 21.155 1.00 96.12 98 TYR A N 1
ATOM 761 C CA . TYR A 1 98 ? -2.792 -4.664 22.521 1.00 96.12 98 TYR A CA 1
ATOM 762 C C . TYR A 1 98 ? -4.321 -4.642 22.533 1.00 96.12 98 TYR A C 1
ATOM 764 O O . TYR A 1 98 ? -4.970 -4.260 21.556 1.00 96.12 98 TYR A O 1
ATOM 772 N N . ILE A 1 99 ? -4.905 -5.087 23.640 1.00 96.31 99 ILE A N 1
ATOM 773 C CA . ILE A 1 99 ? -6.350 -5.142 23.855 1.00 96.31 99 ILE A CA 1
ATOM 774 C C . ILE A 1 99 ? -6.694 -4.249 25.040 1.00 96.31 99 ILE A C 1
ATOM 776 O O . ILE A 1 99 ? -6.124 -4.411 26.119 1.00 96.31 99 ILE A O 1
ATOM 780 N N . ILE A 1 100 ? -7.640 -3.333 24.833 1.00 96.50 100 ILE A N 1
ATOM 781 C CA . ILE A 1 100 ? -8.248 -2.519 25.888 1.00 96.50 100 ILE A CA 1
ATOM 782 C C . ILE A 1 100 ? -9.535 -3.214 26.341 1.00 96.50 100 ILE A C 1
ATOM 784 O O . ILE A 1 100 ? -10.443 -3.408 25.530 1.00 96.50 100 ILE A O 1
ATOM 788 N N . ARG A 1 101 ? -9.609 -3.576 27.620 1.00 97.12 101 ARG A N 1
ATOM 789 C CA . ARG A 1 101 ? -10.752 -4.228 28.279 1.00 97.12 101 ARG A CA 1
ATOM 790 C C . ARG A 1 101 ? -11.454 -3.280 29.244 1.00 97.12 101 ARG A C 1
ATOM 792 O O . ARG A 1 101 ? -10.913 -2.220 29.557 1.00 97.12 101 ARG A O 1
ATOM 799 N N . GLY A 1 102 ? -12.631 -3.673 29.728 1.00 95.25 102 GLY A N 1
ATOM 800 C CA . GLY A 1 102 ? -13.414 -2.886 30.678 1.00 95.25 102 GLY A CA 1
ATOM 801 C C . GLY A 1 102 ? -14.283 -1.807 30.041 1.00 95.25 102 GLY A C 1
ATOM 802 O O . GLY A 1 102 ? -14.913 -1.056 30.774 1.00 95.25 102 GLY A O 1
ATOM 803 N N . ILE A 1 103 ? -14.346 -1.697 28.707 1.00 95.50 103 ILE A N 1
ATOM 804 C CA . ILE A 1 103 ? -15.117 -0.635 28.045 1.00 95.50 103 ILE A CA 1
ATOM 805 C C . ILE A 1 103 ? -16.603 -0.928 28.225 1.00 95.50 103 ILE A C 1
ATOM 807 O O . ILE A 1 103 ? -17.103 -1.927 27.719 1.00 95.50 103 ILE A O 1
ATOM 811 N N . GLN A 1 104 ? -17.329 -0.034 28.884 1.00 94.62 104 GLN A N 1
ATOM 812 C CA . GLN A 1 104 ? -18.763 -0.189 29.100 1.00 94.62 104 GLN A CA 1
ATOM 813 C C . GLN A 1 104 ? -19.555 0.644 28.091 1.00 94.62 104 GLN A C 1
ATOM 815 O O . GLN A 1 104 ? -19.311 1.839 27.929 1.00 94.62 104 GLN A O 1
ATOM 820 N N . ARG A 1 105 ? -20.515 0.027 27.392 1.00 92.94 105 ARG A N 1
ATOM 821 C CA . ARG A 1 105 ? -21.444 0.748 26.507 1.00 92.94 105 ARG A CA 1
ATOM 822 C C . ARG A 1 105 ? -22.876 0.292 26.715 1.00 92.94 105 ARG A C 1
ATOM 824 O O . ARG A 1 105 ? -23.150 -0.904 26.782 1.00 92.94 105 ARG A O 1
ATOM 831 N N . LEU A 1 106 ? -23.790 1.257 26.758 1.00 93.06 106 LEU A N 1
ATOM 832 C CA . LEU A 1 106 ? -25.220 0.983 26.717 1.00 93.06 106 LEU A CA 1
ATOM 833 C C . LEU A 1 106 ? -25.596 0.562 25.291 1.00 93.06 106 LEU A C 1
ATOM 835 O O . LEU A 1 106 ? -25.334 1.295 24.335 1.00 93.06 106 LEU A O 1
ATOM 839 N N . MET A 1 107 ? -26.171 -0.627 25.141 1.00 91.88 107 MET A N 1
ATOM 840 C CA . MET A 1 107 ? -26.661 -1.100 23.847 1.00 91.88 107 MET A CA 1
ATOM 841 C C . MET A 1 107 ? -28.108 -0.642 23.640 1.00 91.88 107 MET A C 1
ATOM 843 O O . MET A 1 107 ? -28.866 -0.619 24.610 1.00 91.88 107 MET A O 1
ATOM 847 N N . PRO A 1 108 ? -28.531 -0.311 22.404 1.00 94.00 108 PRO A N 1
ATOM 848 C CA . PRO A 1 108 ? -29.934 -0.021 22.124 1.00 94.00 108 PRO A CA 1
ATOM 849 C C . PRO A 1 108 ? -30.827 -1.176 22.599 1.00 94.00 108 PRO A C 1
ATOM 851 O O . PRO A 1 108 ? -30.647 -2.312 22.162 1.00 94.00 108 PRO A O 1
ATOM 854 N N . GLY A 1 109 ? -31.754 -0.888 23.514 1.00 93.88 109 GLY A N 1
ATOM 855 C CA . GLY A 1 109 ? -32.660 -1.882 24.102 1.00 93.88 109 GLY A CA 1
ATOM 856 C C . GLY A 1 109 ? -32.128 -2.634 25.331 1.00 93.88 109 GLY A C 1
ATOM 857 O O . GLY A 1 109 ? -32.816 -3.526 25.816 1.00 93.88 109 GLY A O 1
ATOM 858 N N . SER A 1 110 ? -30.942 -2.297 25.849 1.00 94.31 110 SER A N 1
ATOM 859 C CA . SER A 1 110 ? -30.439 -2.806 27.132 1.00 94.31 110 SER A CA 1
ATOM 860 C C . SER A 1 110 ? -30.281 -1.665 28.131 1.00 94.31 110 SER A C 1
ATOM 862 O O . SER A 1 110 ? -29.504 -0.746 27.890 1.00 94.31 110 SER A O 1
ATOM 864 N N . ASP A 1 111 ? -30.928 -1.771 29.292 1.00 95.00 111 ASP A N 1
ATOM 865 C CA . ASP A 1 111 ? -30.744 -0.824 30.405 1.00 95.00 111 ASP A CA 1
ATOM 866 C C . ASP A 1 111 ? -29.424 -1.044 31.156 1.00 95.00 111 ASP A C 1
ATOM 868 O O . ASP A 1 111 ? -29.021 -0.239 31.996 1.00 95.00 111 ASP A O 1
ATOM 872 N N . ARG A 1 112 ? -28.731 -2.152 30.867 1.00 95.31 112 ARG A N 1
ATOM 873 C CA . ARG A 1 112 ? -27.442 -2.485 31.474 1.00 95.31 112 ARG A CA 1
ATOM 874 C C . ARG A 1 112 ? -26.301 -2.214 30.493 1.00 95.31 112 ARG A C 1
ATOM 876 O O . ARG A 1 112 ? -26.412 -2.604 29.323 1.00 95.31 112 ARG A O 1
ATOM 883 N N . PRO A 1 113 ? -25.199 -1.588 30.946 1.00 93.88 113 PRO A N 1
ATOM 884 C CA . PRO A 1 113 ? -23.999 -1.471 30.137 1.00 93.88 113 PRO A CA 1
ATOM 885 C C . PRO A 1 113 ? -23.424 -2.863 29.856 1.00 93.88 113 PRO A C 1
ATOM 887 O O . PRO A 1 113 ? -23.319 -3.702 30.749 1.00 93.88 113 PRO A O 1
ATOM 890 N N . VAL A 1 114 ? -23.052 -3.099 28.602 1.00 95.19 114 VAL A N 1
ATOM 891 C CA . VAL A 1 114 ? -22.361 -4.313 28.160 1.00 95.19 114 VAL A CA 1
ATOM 892 C C . VAL A 1 114 ? -20.868 -4.015 28.081 1.00 95.19 114 VAL A C 1
ATOM 894 O O . VAL A 1 114 ? -20.471 -2.925 27.657 1.00 95.19 114 VAL A O 1
ATOM 897 N N . GLU A 1 115 ? -20.047 -4.976 28.500 1.00 94.88 115 GLU A N 1
ATOM 898 C CA . GLU A 1 115 ? -18.594 -4.877 28.402 1.00 94.88 115 GLU A CA 1
ATOM 899 C C . GLU A 1 115 ? -18.104 -5.228 26.989 1.00 94.88 115 GLU A C 1
ATOM 901 O O . GLU A 1 115 ? -18.515 -6.213 26.365 1.00 94.88 115 GLU A O 1
ATOM 906 N N . PHE A 1 116 ? -17.191 -4.404 26.493 1.00 94.19 116 PHE A N 1
ATOM 907 C CA . PHE A 1 116 ? -16.545 -4.538 25.203 1.00 94.19 116 PHE A CA 1
ATOM 908 C C . PHE A 1 116 ? -15.033 -4.561 25.368 1.00 94.19 116 PHE A C 1
ATOM 910 O O . PHE A 1 116 ? -14.456 -3.899 26.233 1.00 94.19 116 PHE A O 1
ATOM 917 N N . GLU A 1 117 ? -14.391 -5.270 24.448 1.00 95.81 117 GLU A N 1
ATOM 918 C CA . GLU A 1 117 ? -12.951 -5.200 24.263 1.00 95.81 117 GLU A CA 1
ATOM 919 C C . GLU A 1 117 ? -12.644 -4.499 22.939 1.00 95.81 117 GLU A C 1
ATOM 921 O O . GLU A 1 117 ? -13.373 -4.629 21.946 1.00 95.81 117 GLU A O 1
ATOM 926 N N . ARG A 1 118 ? -11.558 -3.726 22.919 1.00 92.38 118 ARG A N 1
ATOM 927 C CA . ARG A 1 118 ? -11.084 -3.034 21.722 1.00 92.38 118 ARG A CA 1
ATOM 928 C C . ARG A 1 118 ? -9.669 -3.485 21.405 1.00 92.38 118 ARG A C 1
ATOM 930 O O . ARG A 1 118 ? -8.737 -3.194 22.150 1.00 92.38 118 ARG A O 1
ATOM 937 N N . HIS A 1 119 ? -9.518 -4.149 20.267 1.00 91.62 119 HIS A N 1
ATOM 938 C CA . HIS A 1 119 ? -8.221 -4.569 19.751 1.00 91.62 119 HIS A CA 1
ATOM 939 C C . HIS A 1 119 ? -7.555 -3.396 19.031 1.00 91.62 119 HIS A C 1
ATOM 941 O O . HIS A 1 119 ? -8.212 -2.618 18.323 1.00 91.62 119 HIS A O 1
ATOM 947 N N . LYS A 1 120 ? -6.255 -3.234 19.261 1.00 90.25 120 LYS A N 1
ATOM 948 C CA . LYS A 1 120 ? -5.460 -2.128 18.743 1.00 90.25 120 LYS A CA 1
ATOM 949 C C . LYS A 1 120 ? -4.142 -2.632 18.194 1.00 90.25 120 LYS A C 1
ATOM 951 O O . LYS A 1 120 ? -3.489 -3.468 18.809 1.00 90.25 120 LYS A O 1
ATOM 956 N N . THR A 1 121 ? -3.756 -2.069 17.057 1.00 85.94 121 THR A N 1
ATOM 957 C CA . THR A 1 121 ? -2.431 -2.229 16.465 1.00 85.94 121 THR A CA 1
ATOM 958 C C . THR A 1 121 ? -1.760 -0.869 16.473 1.00 85.94 121 THR A C 1
ATOM 960 O O . THR A 1 121 ? -2.379 0.137 16.125 1.00 85.94 121 THR A O 1
ATOM 963 N N . VAL A 1 122 ? -0.503 -0.840 16.888 1.00 86.50 122 VAL A N 1
ATOM 964 C CA . VAL A 1 122 ? 0.321 0.360 16.906 1.00 86.50 122 VAL A CA 1
ATOM 965 C C . VAL A 1 122 ? 1.577 0.120 16.082 1.00 86.50 122 VAL A C 1
ATOM 967 O O . VAL A 1 122 ? 2.168 -0.962 16.129 1.00 86.50 122 VAL A O 1
ATOM 970 N N . GLN A 1 123 ? 1.953 1.134 15.310 1.00 81.56 123 GLN A N 1
ATOM 971 C CA . GLN A 1 123 ? 3.241 1.233 14.643 1.00 81.56 123 GLN A CA 1
ATOM 972 C C . GLN A 1 123 ? 3.840 2.598 14.977 1.00 81.56 123 GLN A C 1
ATOM 974 O O . GLN A 1 123 ? 3.211 3.637 14.775 1.00 81.56 123 GLN A O 1
ATOM 979 N N . VAL A 1 124 ? 5.038 2.576 15.547 1.00 81.50 124 VAL A N 1
ATOM 980 C CA . VAL A 1 124 ? 5.847 3.751 15.849 1.00 81.50 124 VAL A CA 1
ATOM 981 C C . VAL A 1 124 ? 7.024 3.719 14.892 1.00 81.50 124 VAL A C 1
ATOM 983 O O . VAL A 1 124 ? 7.820 2.775 14.914 1.00 81.50 124 VAL A O 1
ATOM 986 N N . HIS A 1 125 ? 7.137 4.757 14.073 1.00 75.38 125 HIS A N 1
ATOM 987 C CA . HIS A 1 125 ? 8.339 5.013 13.295 1.00 75.38 125 HIS A CA 1
ATOM 988 C C . HIS A 1 125 ? 9.141 6.086 14.020 1.00 75.38 125 HIS A C 1
ATOM 990 O O . HIS A 1 125 ? 8.618 7.159 14.324 1.00 75.38 125 HIS A O 1
ATOM 996 N N . LEU A 1 126 ? 10.400 5.782 14.325 1.00 69.38 126 LEU A N 1
ATOM 997 C CA . LEU A 1 126 ? 11.328 6.792 14.809 1.00 69.38 126 LEU A CA 1
ATOM 998 C C . LEU A 1 126 ? 11.813 7.565 13.585 1.00 69.38 126 LEU A C 1
ATOM 1000 O O . LEU A 1 126 ? 12.393 6.966 12.682 1.00 69.38 126 LEU A O 1
ATOM 1004 N N . LEU A 1 127 ? 11.558 8.867 13.513 1.00 62.91 127 LEU A N 1
ATOM 1005 C CA . LEU A 1 127 ? 12.221 9.724 12.538 1.00 62.91 127 LEU A CA 1
ATOM 1006 C C . LEU A 1 127 ? 13.446 10.325 13.223 1.00 62.91 127 LEU A C 1
ATOM 1008 O O . LEU A 1 127 ? 13.360 10.849 14.332 1.00 62.91 127 LEU A O 1
ATOM 1012 N N . VAL A 1 128 ? 14.611 10.186 12.592 1.00 49.91 128 VAL A N 1
ATOM 1013 C CA . VAL A 1 128 ? 15.817 10.870 13.057 1.00 49.91 128 VAL A CA 1
ATOM 1014 C C . VAL A 1 128 ? 15.751 12.282 12.498 1.00 49.91 128 VAL A C 1
ATOM 1016 O O . VAL A 1 128 ? 16.009 12.472 11.312 1.00 49.91 128 VAL A O 1
ATOM 1019 N N . GLU A 1 129 ? 15.413 13.256 13.334 1.00 41.34 129 GLU A N 1
ATOM 1020 C CA . GLU A 1 129 ? 15.766 14.646 13.067 1.00 41.34 129 GLU A CA 1
ATOM 1021 C C . GLU A 1 129 ? 17.096 14.919 13.780 1.00 41.34 129 GLU A C 1
ATOM 1023 O O . GLU A 1 129 ? 17.276 14.577 14.953 1.00 41.34 129 GLU A O 1
ATOM 1028 N N . LEU A 1 130 ? 18.085 15.404 13.024 1.00 42.09 130 LEU A N 1
ATOM 1029 C CA . LEU A 1 130 ? 19.345 15.871 13.593 1.00 42.09 130 LEU A CA 1
ATOM 1030 C C . LEU A 1 130 ? 19.023 17.036 14.541 1.00 42.09 130 LEU A C 1
ATOM 1032 O O . LEU A 1 130 ? 18.343 17.974 14.147 1.00 42.09 130 LEU A O 1
ATOM 1036 N N . ASP A 1 131 ? 19.540 16.928 15.764 1.00 35.50 131 ASP A N 1
ATOM 1037 C CA . ASP A 1 131 ? 19.421 17.847 16.903 1.00 35.50 131 ASP A CA 1
ATOM 1038 C C . ASP A 1 131 ? 18.148 17.716 17.778 1.00 35.50 131 ASP A C 1
ATOM 1040 O O . ASP A 1 131 ? 17.104 18.322 17.574 1.00 35.50 131 ASP A O 1
ATOM 1044 N N . ALA A 1 132 ? 18.310 16.930 18.851 1.00 36.97 132 ALA A N 1
ATOM 1045 C CA . ALA A 1 132 ? 17.582 16.954 20.131 1.00 36.97 132 ALA A CA 1
ATOM 1046 C C . ALA A 1 132 ? 16.055 16.712 20.180 1.00 36.97 132 ALA A C 1
ATOM 1048 O O . ALA A 1 132 ? 15.513 16.682 21.287 1.00 36.97 132 ALA A O 1
ATOM 1049 N N . LEU A 1 133 ? 15.363 16.442 19.071 1.00 38.25 133 LEU A N 1
ATOM 1050 C CA . LEU A 1 133 ? 13.931 16.114 19.094 1.00 38.25 133 LEU A CA 1
ATOM 1051 C C . LEU A 1 133 ? 13.662 14.737 18.465 1.00 38.25 133 LEU A C 1
ATOM 1053 O O . LEU A 1 133 ? 13.773 14.546 17.259 1.00 38.25 133 LEU A O 1
ATOM 1057 N N . ILE A 1 134 ? 13.295 13.745 19.286 1.00 40.19 134 ILE A N 1
ATOM 1058 C CA . ILE A 1 134 ? 12.753 12.479 18.772 1.00 40.19 134 ILE A CA 1
ATOM 1059 C C . ILE A 1 134 ? 11.333 12.767 18.277 1.00 40.19 134 ILE A C 1
ATOM 1061 O O . ILE A 1 134 ? 10.393 12.809 19.071 1.00 40.19 134 ILE A O 1
ATOM 1065 N N . VAL A 1 135 ? 11.168 12.953 16.968 1.00 39.16 135 VAL A N 1
ATOM 1066 C CA . VAL A 1 135 ? 9.845 13.002 16.338 1.00 39.16 135 VAL A CA 1
ATOM 1067 C C . VAL A 1 135 ? 9.377 11.563 16.130 1.00 39.16 135 VAL A C 1
ATOM 1069 O O . VAL A 1 135 ? 9.746 10.878 15.175 1.00 39.16 135 VAL A O 1
ATOM 1072 N N . ALA A 1 136 ? 8.594 11.058 17.081 1.00 43.56 136 ALA A N 1
ATOM 1073 C CA . ALA A 1 136 ? 7.913 9.780 16.935 1.00 43.56 136 ALA A CA 1
ATOM 1074 C C . ALA A 1 136 ? 6.615 9.997 16.148 1.00 43.56 136 ALA A C 1
ATOM 1076 O O . ALA A 1 136 ? 5.625 10.493 16.688 1.00 43.56 136 ALA A O 1
ATOM 1077 N N . THR A 1 137 ? 6.585 9.597 14.876 1.00 41.12 137 THR A N 1
ATOM 1078 C CA . THR A 1 137 ? 5.326 9.553 14.125 1.00 41.12 137 THR A CA 1
ATOM 1079 C C . THR A 1 137 ? 4.568 8.298 14.546 1.00 41.12 137 THR A C 1
ATOM 1081 O O . THR A 1 137 ? 4.848 7.180 14.096 1.00 41.12 137 THR A O 1
ATOM 1084 N N . LEU A 1 138 ? 3.607 8.470 15.455 1.00 44.81 138 LEU A N 1
ATOM 1085 C CA . LEU A 1 138 ? 2.707 7.403 15.875 1.00 44.81 138 LEU A CA 1
ATOM 1086 C C . LEU A 1 138 ? 1.638 7.190 14.799 1.00 44.81 138 LEU A C 1
ATOM 1088 O O . LEU A 1 138 ? 0.581 7.821 14.813 1.00 44.81 138 LEU A O 1
ATOM 1092 N N . THR A 1 139 ? 1.860 6.230 13.905 1.00 42.00 139 THR A N 1
ATOM 1093 C CA . THR A 1 139 ? 0.788 5.759 13.023 1.00 42.00 139 THR A CA 1
ATOM 1094 C C . THR A 1 139 ? -0.030 4.713 13.775 1.00 42.00 139 THR A C 1
ATOM 1096 O O . THR A 1 139 ? 0.131 3.501 13.624 1.00 42.00 139 THR A O 1
ATOM 1099 N N . ALA A 1 140 ? -0.924 5.183 14.644 1.00 42.78 140 ALA A N 1
ATOM 1100 C CA . ALA A 1 140 ? -1.938 4.327 15.240 1.00 42.78 140 ALA A CA 1
ATOM 1101 C C . ALA A 1 140 ? -3.060 4.105 14.220 1.00 42.78 140 ALA A C 1
ATOM 1103 O O . ALA A 1 140 ? -4.041 4.848 14.175 1.00 42.78 140 ALA A O 1
ATOM 1104 N N . ALA A 1 141 ? -2.946 3.054 13.407 1.00 37.25 141 ALA A N 1
ATOM 1105 C CA . ALA A 1 141 ? -4.089 2.570 12.649 1.00 37.25 141 ALA A CA 1
ATOM 1106 C C . ALA A 1 141 ? -5.137 2.065 13.652 1.00 37.25 141 ALA A C 1
ATOM 1108 O O . ALA A 1 141 ? -5.071 0.939 14.150 1.00 37.25 141 ALA A O 1
ATOM 1109 N N . LEU A 1 142 ? -6.127 2.903 13.974 1.00 41.72 142 LEU A N 1
ATOM 1110 C CA . LEU A 1 142 ? -7.284 2.511 14.775 1.00 41.72 142 LEU A CA 1
ATOM 1111 C C . LEU A 1 142 ? -8.208 1.589 13.958 1.00 41.72 142 LEU A C 1
ATOM 1113 O O . LEU A 1 142 ? -9.405 1.849 13.860 1.00 41.72 142 LEU A O 1
ATOM 1117 N N . ASN A 1 143 ? -7.692 0.468 13.450 1.00 37.69 143 ASN A N 1
ATOM 1118 C CA . ASN A 1 143 ? -8.524 -0.648 13.024 1.00 37.69 143 ASN A CA 1
ATOM 1119 C C . ASN A 1 143 ? -9.270 -1.127 14.264 1.00 37.69 143 ASN A C 1
ATOM 1121 O O . ASN A 1 143 ? -8.701 -1.614 15.238 1.00 37.69 143 ASN A O 1
ATOM 1125 N N . THR A 1 144 ? -10.550 -0.789 14.300 1.00 43.50 144 THR A N 1
ATOM 1126 C CA . THR A 1 144 ? -11.375 -0.902 15.489 1.00 43.50 144 THR A CA 1
ATOM 1127 C C . THR A 1 144 ? -12.347 -2.041 15.260 1.00 43.50 144 THR A C 1
ATOM 1129 O O . THR A 1 144 ? -13.461 -1.813 14.807 1.00 43.50 144 THR A O 1
ATOM 1132 N N . SER A 1 145 ? -11.937 -3.269 15.573 1.00 45.00 145 SER A N 1
ATOM 1133 C CA . SER A 1 145 ? -12.907 -4.337 15.800 1.00 45.00 145 SER A CA 1
ATOM 1134 C C . SER A 1 145 ? -13.406 -4.203 17.236 1.00 45.00 145 SER A C 1
ATOM 1136 O O . SER A 1 145 ? -12.649 -4.408 18.187 1.00 45.00 145 SER A O 1
ATOM 1138 N N . ILE A 1 146 ? -14.659 -3.781 17.392 1.00 62.84 146 ILE A N 1
ATOM 1139 C CA . ILE A 1 146 ? -15.368 -3.866 18.669 1.00 62.84 146 ILE A CA 1
ATOM 1140 C C . ILE A 1 146 ? -16.048 -5.223 18.669 1.00 62.84 146 ILE A C 1
ATOM 1142 O O . ILE A 1 146 ? -16.942 -5.465 17.860 1.00 62.84 146 ILE A O 1
ATOM 1146 N N . THR A 1 147 ? -15.612 -6.106 19.553 1.00 66.25 147 THR A N 1
ATOM 1147 C CA . THR A 1 147 ? -16.276 -7.389 19.763 1.00 66.25 147 THR A CA 1
ATOM 1148 C C . THR A 1 147 ? -16.935 -7.357 21.135 1.00 66.25 147 THR A C 1
ATOM 1150 O O . THR A 1 147 ? -16.249 -7.035 22.110 1.00 66.25 147 THR A O 1
ATOM 1153 N N . PRO A 1 148 ? -18.246 -7.645 21.243 1.00 71.62 148 PRO A N 1
ATOM 1154 C CA . PRO A 1 148 ? -18.854 -7.846 22.551 1.00 71.62 148 PRO A CA 1
ATOM 1155 C C . PRO A 1 148 ? -18.104 -8.972 23.257 1.00 71.62 148 PRO A C 1
ATOM 1157 O O . PRO A 1 148 ? -17.751 -9.974 22.621 1.00 71.62 148 PRO A O 1
ATOM 1160 N N . PHE A 1 149 ? -17.842 -8.803 24.553 1.00 57.81 149 PHE A N 1
ATOM 1161 C CA . PHE A 1 149 ? -17.249 -9.874 25.337 1.00 57.81 149 PHE A CA 1
ATOM 1162 C C . PHE A 1 149 ? -18.189 -11.082 25.285 1.00 57.81 149 PHE A C 1
ATOM 1164 O O . PHE A 1 149 ? -19.352 -11.013 25.690 1.00 57.81 149 PHE A O 1
ATOM 1171 N N . LYS A 1 150 ? -17.720 -12.180 24.687 1.00 50.34 150 LYS A N 1
ATOM 1172 C CA . LYS A 1 150 ? -18.557 -13.344 24.400 1.00 50.34 150 LYS A CA 1
ATOM 1173 C C . LYS A 1 150 ? -18.712 -14.182 25.667 1.00 50.34 150 LYS A C 1
ATOM 1175 O O . LYS A 1 150 ? -18.030 -15.188 25.836 1.00 50.34 150 LYS A O 1
ATOM 1180 N N . ALA A 1 151 ? -19.641 -13.786 26.533 1.00 50.94 151 ALA A N 1
ATOM 1181 C CA . ALA A 1 151 ? -20.245 -14.718 27.476 1.00 50.94 151 ALA A CA 1
ATOM 1182 C C . ALA A 1 151 ? -20.974 -15.820 26.676 1.00 50.94 151 ALA A C 1
ATOM 1184 O O . ALA A 1 151 ? -21.544 -15.561 25.615 1.00 50.94 151 ALA A O 1
ATOM 1185 N N . GLY A 1 152 ? -20.861 -17.069 27.124 1.00 38.84 152 GLY A N 1
ATOM 1186 C CA . GLY A 1 152 ? -21.191 -18.275 26.361 1.00 38.84 152 GLY A CA 1
ATOM 1187 C C . GLY A 1 152 ? -22.506 -18.256 25.557 1.00 38.84 152 GLY A C 1
ATOM 1188 O O . GLY A 1 152 ? -23.588 -18.098 26.101 1.00 38.84 152 GLY A O 1
ATOM 1189 N N . LYS A 1 153 ? -22.344 -18.488 24.245 1.00 37.19 153 LYS A N 1
ATOM 1190 C CA . LYS A 1 153 ? -23.167 -19.250 23.276 1.00 37.19 153 LYS A CA 1
ATOM 1191 C C . LYS A 1 153 ? -24.708 -19.233 23.424 1.00 37.19 153 LYS A C 1
ATOM 1193 O O . LYS A 1 153 ? -25.250 -19.998 24.204 1.00 37.19 153 LYS A O 1
ATOM 1198 N N . LEU A 1 154 ? -25.400 -18.585 22.475 1.00 34.06 154 LEU A N 1
ATOM 1199 C CA . LEU A 1 154 ? -26.638 -19.110 21.866 1.00 34.06 154 LEU A CA 1
ATOM 1200 C C . LEU A 1 154 ? -26.762 -18.631 20.402 1.00 34.06 154 LEU A C 1
ATOM 1202 O O . LEU A 1 154 ? -26.354 -17.524 20.064 1.00 34.06 154 LEU A O 1
ATOM 1206 N N . SER A 1 155 ? -27.240 -19.516 19.525 1.00 34.12 155 SER A N 1
ATOM 1207 C CA . SER A 1 155 ? -27.250 -19.397 18.059 1.00 34.12 155 SER A CA 1
ATOM 1208 C C . SER A 1 155 ? -28.638 -19.013 17.541 1.00 34.12 155 SER A C 1
ATOM 1210 O O . SER A 1 155 ? -29.618 -19.638 17.936 1.00 34.12 155 SER A O 1
ATOM 1212 N N . SER A 1 156 ? -28.723 -18.068 16.601 1.00 32.53 156 SER A N 1
ATOM 1213 C CA . SER A 1 156 ? -29.886 -17.921 15.717 1.00 32.53 156 SER A CA 1
ATOM 1214 C C . SER A 1 156 ? -29.447 -17.532 14.297 1.00 32.53 156 SER A C 1
ATOM 1216 O O . SER A 1 156 ? -28.475 -16.803 14.101 1.00 32.53 156 SER A O 1
ATOM 1218 N N . LYS A 1 157 ? -30.121 -18.128 13.305 1.00 38.72 157 LYS A N 1
ATOM 1219 C CA . LYS A 1 157 ? -29.894 -18.009 11.854 1.00 38.72 157 LYS A CA 1
ATOM 1220 C C . LYS A 1 157 ? -30.977 -17.120 11.230 1.00 38.72 157 LYS A C 1
ATOM 1222 O O . LYS A 1 157 ? -32.136 -17.261 11.608 1.00 38.72 157 LYS A O 1
ATOM 1227 N N . THR A 1 158 ? -30.634 -16.342 10.200 1.00 30.83 158 THR A N 1
ATOM 1228 C CA . THR A 1 158 ? -31.594 -15.700 9.266 1.00 30.83 158 THR A CA 1
ATOM 1229 C C . THR A 1 158 ? -30.915 -15.378 7.912 1.00 30.83 158 THR A C 1
ATOM 1231 O O . THR A 1 158 ? -29.687 -15.469 7.835 1.00 30.83 158 THR A O 1
ATOM 1234 N N . PRO A 1 159 ? -31.661 -15.109 6.812 1.00 37.09 159 PRO A N 1
ATOM 1235 C CA . PRO A 1 159 ? -31.369 -15.660 5.489 1.00 37.09 159 PRO A CA 1
ATOM 1236 C C . PRO A 1 159 ? -30.894 -14.625 4.452 1.00 37.09 159 PRO A C 1
ATOM 1238 O O . PRO A 1 159 ? -31.140 -13.424 4.546 1.00 37.09 159 PRO A O 1
ATOM 1241 N N . THR A 1 160 ? -30.225 -15.137 3.421 1.00 29.41 160 THR A N 1
ATOM 1242 C CA . THR A 1 160 ? -29.645 -14.405 2.287 1.00 29.41 160 THR A CA 1
ATOM 1243 C C . THR A 1 160 ? -30.677 -14.143 1.186 1.00 29.41 160 THR A C 1
ATOM 1245 O O . THR A 1 160 ? -31.304 -15.078 0.697 1.00 29.41 160 THR A O 1
ATOM 1248 N N . THR A 1 161 ? -30.791 -12.886 0.737 1.00 30.20 161 THR A N 1
ATOM 1249 C CA . THR A 1 161 ? -31.569 -12.486 -0.452 1.00 30.20 161 THR A CA 1
ATOM 1250 C C . THR A 1 161 ? -30.616 -12.124 -1.596 1.00 30.20 161 THR A C 1
ATOM 1252 O O . THR A 1 161 ? -29.640 -11.403 -1.394 1.00 30.20 161 THR A O 1
ATOM 1255 N N . ARG A 1 162 ? -30.877 -12.671 -2.788 1.00 31.47 162 ARG A N 1
ATOM 1256 C CA . ARG A 1 162 ? -30.045 -12.612 -4.002 1.00 31.47 162 ARG A CA 1
ATOM 1257 C C . ARG A 1 162 ? -30.566 -11.512 -4.935 1.00 31.47 162 ARG A C 1
ATOM 1259 O O . ARG A 1 162 ? -31.730 -11.564 -5.315 1.00 31.47 162 ARG A O 1
ATOM 1266 N N . ILE A 1 163 ? -29.713 -10.564 -5.324 1.00 32.59 163 ILE A N 1
ATOM 1267 C CA . ILE A 1 163 ? -30.017 -9.517 -6.317 1.00 32.59 163 ILE A CA 1
ATOM 1268 C C . ILE A 1 163 ? -29.225 -9.815 -7.600 1.00 32.59 163 ILE A C 1
ATOM 1270 O O . ILE A 1 163 ? -28.057 -10.195 -7.533 1.00 32.59 163 ILE A O 1
ATOM 1274 N N . GLN A 1 164 ? -29.903 -9.724 -8.747 1.00 35.78 164 GLN A N 1
ATOM 1275 C CA . GLN A 1 164 ? -29.370 -9.927 -10.098 1.00 35.78 164 GLN A CA 1
ATOM 1276 C C . GLN A 1 164 ? -28.870 -8.592 -10.673 1.00 35.78 164 GLN A C 1
ATOM 1278 O O . GLN A 1 164 ? -29.607 -7.610 -10.649 1.00 35.78 164 GLN A O 1
ATOM 1283 N N . ASP A 1 165 ? -27.651 -8.583 -11.217 1.00 32.34 165 ASP A N 1
ATOM 1284 C CA . ASP A 1 165 ? -27.040 -7.428 -11.884 1.00 32.34 165 ASP A CA 1
ATOM 1285 C C . ASP A 1 165 ? -27.283 -7.467 -13.403 1.00 32.34 165 ASP A C 1
ATOM 1287 O O . ASP A 1 165 ? -26.966 -8.450 -14.076 1.00 32.34 165 ASP A O 1
ATOM 1291 N N . SER A 1 166 ? -27.811 -6.369 -13.948 1.00 37.09 166 SER A N 1
ATOM 1292 C CA . SER A 1 166 ? -27.985 -6.111 -15.382 1.00 37.09 166 SER A CA 1
ATOM 1293 C C . SER A 1 166 ? -26.824 -5.284 -15.949 1.00 37.09 166 SER A C 1
ATOM 1295 O O . SER A 1 166 ? -26.460 -4.247 -15.395 1.00 37.09 166 SER A O 1
ATOM 1297 N N . THR A 1 167 ? -26.265 -5.721 -17.077 1.00 35.47 167 THR A N 1
ATOM 1298 C CA . THR A 1 167 ? -25.114 -5.115 -17.772 1.00 35.47 167 THR A CA 1
ATOM 1299 C C . THR A 1 167 ? -25.536 -3.949 -18.685 1.00 35.47 167 THR A C 1
ATOM 1301 O O . THR A 1 167 ? -26.416 -4.155 -19.520 1.00 35.47 167 THR A O 1
ATOM 1304 N N . PRO A 1 168 ? -24.909 -2.755 -18.623 1.00 44.81 168 PRO A N 1
ATOM 1305 C CA . PRO A 1 168 ? -25.127 -1.705 -19.616 1.00 44.81 168 PRO A CA 1
ATOM 1306 C C . PRO A 1 168 ? -24.100 -1.783 -20.759 1.00 44.81 168 PRO A C 1
ATOM 1308 O O . PRO A 1 168 ? -22.889 -1.801 -20.536 1.00 44.81 168 PRO A O 1
ATOM 1311 N N . SER A 1 169 ? -24.592 -1.799 -21.998 1.00 42.09 169 SER A N 1
ATOM 1312 C CA . SER A 1 169 ? -23.803 -1.660 -23.225 1.00 42.09 169 SER A CA 1
ATOM 1313 C C . SER A 1 169 ? -23.601 -0.178 -23.563 1.00 42.09 169 SER A C 1
ATOM 1315 O O . SER A 1 169 ? -24.575 0.528 -23.822 1.00 42.09 169 SER A O 1
ATOM 1317 N N . GLY A 1 170 ? -22.353 0.294 -23.595 1.00 41.06 170 GLY A N 1
ATOM 1318 C CA . GLY A 1 170 ? -22.004 1.659 -23.996 1.00 41.06 170 GLY A CA 1
ATOM 1319 C C . GLY A 1 170 ? -20.747 1.676 -24.862 1.00 41.06 170 GLY A C 1
ATOM 1320 O O . GLY A 1 170 ? -19.666 1.317 -24.405 1.00 41.06 170 GLY A O 1
ATOM 1321 N N . SER A 1 171 ? -20.911 2.080 -26.119 1.00 47.84 171 SER A N 1
ATOM 1322 C CA . SER A 1 171 ? -19.912 2.118 -27.187 1.00 47.84 171 SER A CA 1
ATOM 1323 C C . SER A 1 171 ? -18.928 3.292 -27.049 1.00 47.84 171 SER A C 1
ATOM 1325 O O . SER A 1 171 ? -19.044 4.295 -27.755 1.00 47.84 171 SER A O 1
ATOM 1327 N N . SER A 1 172 ? -17.936 3.183 -26.166 1.00 47.97 172 SER A N 1
ATOM 1328 C CA . SER A 1 172 ? -16.662 3.880 -26.382 1.00 47.97 172 SER A CA 1
ATOM 1329 C C . SER A 1 172 ? -15.779 2.988 -27.255 1.00 47.97 172 SER A C 1
ATOM 1331 O O . SER A 1 172 ? -15.930 1.769 -27.211 1.00 47.97 172 SER A O 1
ATOM 1333 N N . ALA A 1 173 ? -14.905 3.564 -28.087 1.00 53.44 173 ALA A N 1
ATOM 1334 C CA . ALA A 1 173 ? -13.875 2.806 -28.796 1.00 53.44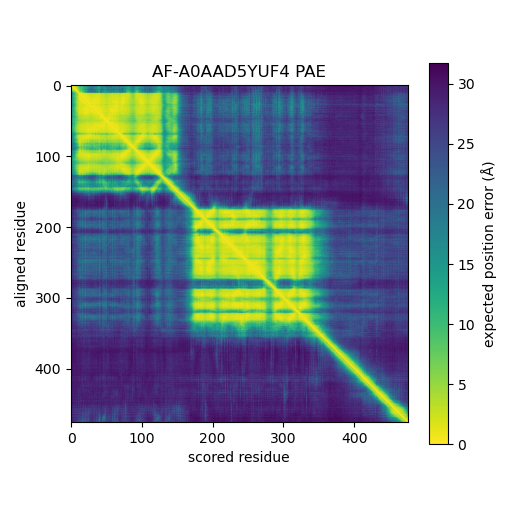 173 ALA A CA 1
ATOM 1335 C C . ALA A 1 173 ? -13.046 2.057 -27.743 1.00 53.44 173 ALA A C 1
ATOM 1337 O O . ALA A 1 173 ? -12.198 2.638 -27.064 1.00 53.44 173 ALA A O 1
ATOM 1338 N N . SER A 1 174 ? -13.431 0.809 -27.486 1.00 57.62 174 SER A N 1
ATOM 1339 C CA . SER A 1 174 ? -12.966 0.059 -26.338 1.00 57.62 174 SER A CA 1
ATOM 1340 C C . SER A 1 174 ? -11.558 -0.370 -26.664 1.00 57.62 174 SER A C 1
ATOM 1342 O O . SER A 1 174 ? -11.389 -1.285 -27.470 1.00 57.62 174 SER A O 1
ATOM 1344 N N . ALA A 1 175 ? -10.585 0.303 -26.046 1.00 67.75 175 ALA A N 1
ATOM 1345 C CA . ALA A 1 175 ? -9.192 -0.081 -26.133 1.00 67.75 175 ALA A CA 1
ATOM 1346 C C . ALA A 1 175 ? -9.091 -1.601 -26.047 1.00 67.75 175 ALA A C 1
ATOM 1348 O O . ALA A 1 175 ? -9.455 -2.186 -25.027 1.00 67.75 175 ALA A O 1
ATOM 1349 N N . ASN A 1 176 ? -8.694 -2.245 -27.144 1.00 88.06 176 ASN A N 1
ATOM 1350 C CA . ASN A 1 176 ? -8.646 -3.699 -27.173 1.00 88.06 176 ASN A CA 1
ATOM 1351 C C . ASN A 1 176 ? -7.563 -4.157 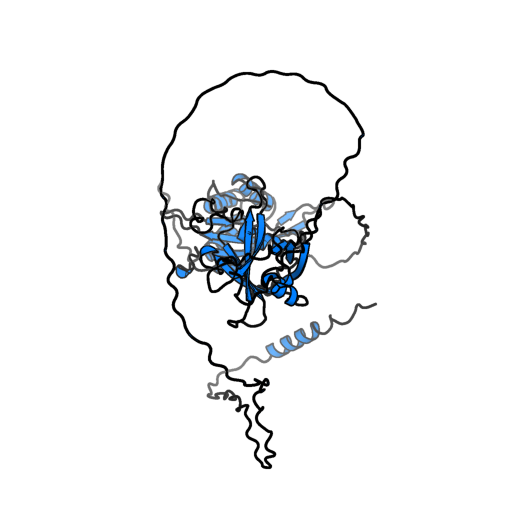-26.192 1.00 88.06 176 ASN A C 1
ATOM 1353 O O . ASN A 1 176 ? -6.367 -4.011 -26.445 1.00 88.06 176 ASN A O 1
ATOM 1357 N N . TYR A 1 177 ? -7.985 -4.673 -25.044 1.00 92.31 177 TYR A N 1
ATOM 1358 C CA . TYR A 1 177 ? -7.105 -5.237 -24.032 1.00 92.31 177 TYR A CA 1
ATOM 1359 C C . TYR A 1 177 ? -7.072 -6.754 -24.177 1.00 92.31 177 TYR A C 1
ATOM 1361 O O . TYR A 1 177 ? -8.115 -7.404 -24.234 1.00 92.31 177 TYR A O 1
ATOM 1369 N N . ARG A 1 178 ? -5.872 -7.340 -24.180 1.00 93.88 178 ARG A N 1
ATOM 1370 C CA . ARG A 1 178 ? -5.702 -8.789 -24.024 1.00 93.88 178 ARG A CA 1
ATOM 1371 C C . ARG A 1 178 ? -5.260 -9.086 -22.609 1.00 93.88 178 ARG A C 1
ATOM 1373 O O . ARG A 1 178 ? -4.209 -8.625 -22.171 1.00 93.88 178 ARG A O 1
ATOM 1380 N N . LEU A 1 179 ? -6.051 -9.900 -21.922 1.00 96.19 179 LEU A N 1
ATOM 1381 C CA . LEU A 1 179 ? -5.674 -10.474 -20.641 1.00 96.19 179 LEU A CA 1
ATOM 1382 C C . LEU A 1 179 ? -4.437 -11.360 -20.827 1.00 96.19 179 LEU A C 1
ATOM 1384 O O . LEU A 1 179 ? -4.449 -12.256 -21.664 1.00 96.19 179 LEU A O 1
ATOM 1388 N N . LEU A 1 180 ? -3.381 -11.141 -20.052 1.00 96.81 180 LEU A N 1
ATOM 1389 C CA . LEU A 1 180 ? -2.159 -11.949 -20.082 1.00 96.81 180 LEU A CA 1
ATOM 1390 C C . LEU A 1 180 ? -2.126 -12.926 -18.910 1.00 96.81 180 LEU A C 1
ATOM 1392 O O . LEU A 1 180 ? -2.000 -14.127 -19.127 1.00 96.81 180 LEU A O 1
ATOM 1396 N N . TYR A 1 181 ? -2.334 -12.425 -17.693 1.00 98.06 181 TYR A N 1
ATOM 1397 C CA . TYR A 1 181 ? -2.323 -13.208 -16.458 1.00 98.06 181 TYR A CA 1
ATOM 1398 C C . TYR A 1 181 ? -3.361 -12.661 -15.472 1.00 98.06 181 TYR A C 1
ATOM 1400 O O . TYR A 1 181 ? -3.589 -11.453 -15.409 1.00 98.06 181 TYR A O 1
ATOM 1408 N N . ARG A 1 182 ? -3.984 -13.546 -14.690 1.00 97.94 182 ARG A N 1
ATOM 1409 C CA . ARG A 1 182 ? -4.866 -13.198 -13.569 1.00 97.94 182 ARG A CA 1
ATOM 1410 C C . ARG A 1 182 ? -4.550 -14.129 -12.405 1.00 97.94 182 ARG A C 1
ATOM 1412 O O . ARG A 1 182 ? -4.640 -15.340 -12.577 1.00 97.94 182 ARG A O 1
ATOM 1419 N N . GLY A 1 183 ? -4.221 -13.578 -11.242 1.00 97.25 183 GLY A N 1
ATOM 1420 C CA . GLY A 1 183 ? -3.839 -14.380 -10.079 1.00 97.25 183 GLY A CA 1
ATOM 1421 C C . GLY A 1 183 ? -3.425 -13.530 -8.884 1.00 97.25 183 GLY A C 1
ATOM 1422 O O . GLY A 1 183 ? -3.964 -12.441 -8.673 1.00 97.25 183 GLY A O 1
ATOM 1423 N N . ALA A 1 184 ? -2.477 -14.042 -8.102 1.00 97.88 184 ALA A N 1
ATOM 1424 C CA . ALA A 1 184 ? -1.950 -13.380 -6.911 1.00 97.88 184 ALA A CA 1
ATOM 1425 C C . ALA A 1 184 ? -0.424 -13.175 -6.963 1.00 97.88 184 ALA A C 1
ATOM 1427 O O . ALA A 1 184 ? 0.253 -13.711 -7.843 1.00 97.88 184 ALA A O 1
ATOM 1428 N N . LEU A 1 185 ? 0.119 -12.429 -6.000 1.00 97.56 185 LEU A N 1
ATOM 1429 C CA . LEU A 1 185 ? 1.544 -12.407 -5.656 1.00 97.56 185 LEU A CA 1
ATOM 1430 C C . LEU A 1 185 ? 1.764 -13.085 -4.304 1.00 97.56 185 LEU A C 1
ATOM 1432 O O . LEU A 1 185 ? 1.117 -12.722 -3.326 1.00 97.56 185 LEU A O 1
ATOM 1436 N N . SER A 1 186 ? 2.680 -14.047 -4.241 1.00 96.19 186 SER A N 1
ATOM 1437 C CA . SER A 1 186 ? 3.074 -14.706 -2.996 1.00 96.19 186 SER A CA 1
ATOM 1438 C C . SER A 1 186 ? 4.235 -13.965 -2.347 1.00 96.19 186 SER A C 1
ATOM 1440 O O . SER A 1 186 ? 5.307 -13.860 -2.953 1.00 96.19 186 SER A O 1
ATOM 1442 N N . LEU A 1 187 ? 4.031 -13.479 -1.123 1.00 94.19 187 LEU A N 1
ATOM 1443 C CA . LEU A 1 187 ? 5.088 -12.876 -0.314 1.00 94.19 187 LEU A CA 1
ATOM 1444 C C . LEU A 1 187 ? 5.949 -13.977 0.341 1.00 94.19 187 LEU A C 1
ATOM 1446 O O . LEU A 1 187 ? 5.378 -14.925 0.884 1.00 94.19 187 LEU A O 1
ATOM 1450 N N . PRO A 1 188 ? 7.292 -13.870 0.310 1.00 84.31 188 PRO A N 1
ATOM 1451 C CA . PRO A 1 188 ? 8.197 -14.938 0.740 1.00 84.31 188 PRO A CA 1
ATOM 1452 C C . PRO A 1 188 ? 8.069 -15.288 2.230 1.00 84.31 188 PRO A C 1
ATOM 1454 O O . PRO A 1 188 ? 8.166 -16.459 2.581 1.00 84.31 188 PRO A O 1
ATOM 1457 N N . ASP A 1 189 ? 7.776 -14.307 3.089 1.00 78.56 189 ASP A N 1
ATOM 1458 C CA . ASP A 1 189 ? 7.885 -14.497 4.545 1.00 78.56 189 ASP A CA 1
ATOM 1459 C C . ASP A 1 189 ? 6.545 -14.726 5.253 1.00 78.56 189 ASP A C 1
ATOM 1461 O O . ASP A 1 189 ? 6.498 -15.269 6.355 1.00 78.56 189 ASP A O 1
ATOM 1465 N N . SER A 1 190 ? 5.436 -14.278 4.663 1.00 79.94 190 SER A N 1
ATOM 1466 C CA . SER A 1 190 ? 4.152 -14.184 5.368 1.00 79.94 190 SER A CA 1
ATOM 1467 C C . SER A 1 190 ? 3.122 -15.224 4.939 1.00 79.94 190 SER A C 1
ATOM 1469 O O . SER A 1 190 ? 2.021 -15.228 5.488 1.00 79.94 190 SER A O 1
ATOM 1471 N N . TYR A 1 191 ? 3.434 -16.066 3.941 1.00 83.12 191 TYR A N 1
ATOM 1472 C CA . TYR A 1 191 ? 2.464 -16.925 3.234 1.00 83.12 191 TYR A CA 1
ATOM 1473 C C . TYR A 1 191 ? 1.219 -16.164 2.735 1.00 83.12 191 TYR A C 1
ATOM 1475 O O . TYR A 1 191 ? 0.218 -16.764 2.343 1.00 83.12 191 TYR A O 1
ATOM 1483 N N . LEU A 1 192 ? 1.268 -14.829 2.750 1.00 91.94 192 LEU A N 1
ATOM 1484 C CA . LEU A 1 192 ? 0.159 -13.970 2.399 1.00 91.94 192 LEU A CA 1
ATOM 1485 C C . LEU A 1 192 ? 0.161 -13.788 0.887 1.00 91.94 192 LEU A C 1
ATOM 1487 O O . LEU A 1 192 ? 1.176 -13.438 0.278 1.00 91.94 192 LEU A O 1
ATOM 1491 N N . LEU A 1 193 ? -1.001 -14.041 0.293 1.00 96.19 193 LEU A N 1
ATOM 1492 C CA . LEU A 1 193 ? -1.238 -13.854 -1.127 1.00 96.19 193 LEU A CA 1
ATOM 1493 C C . LEU A 1 193 ? -1.881 -12.485 -1.349 1.00 96.19 193 LEU A C 1
ATOM 1495 O O . LEU A 1 193 ? -2.950 -12.198 -0.815 1.00 96.19 193 LEU A O 1
ATOM 1499 N N . LEU A 1 194 ? -1.233 -11.650 -2.155 1.00 97.31 194 LEU A N 1
ATOM 1500 C CA . LEU A 1 194 ? -1.818 -10.417 -2.674 1.00 97.31 194 LEU A CA 1
ATOM 1501 C C . LEU A 1 194 ? -2.616 -10.773 -3.929 1.00 97.31 194 LEU A C 1
ATOM 1503 O O . LEU A 1 194 ? -2.059 -10.871 -5.022 1.00 97.31 194 LEU A O 1
ATOM 1507 N N . ASP A 1 195 ? -3.903 -11.061 -3.759 1.00 97.25 195 ASP A N 1
ATOM 1508 C CA . ASP A 1 195 ? -4.798 -11.550 -4.804 1.00 97.25 195 ASP A CA 1
ATOM 1509 C C . ASP A 1 195 ? -5.422 -10.435 -5.663 1.00 97.25 195 ASP A C 1
ATOM 1511 O O . ASP A 1 195 ? -5.154 -9.242 -5.500 1.00 97.25 195 ASP A O 1
ATOM 1515 N N . GLY A 1 196 ? -6.245 -10.833 -6.637 1.00 97.44 196 GLY A N 1
ATOM 1516 C CA . GLY A 1 196 ? -6.990 -9.896 -7.479 1.00 97.44 196 GLY A CA 1
ATOM 1517 C C . GLY A 1 196 ? -6.134 -9.114 -8.476 1.00 97.44 196 GLY A C 1
ATOM 1518 O O . GLY A 1 196 ? -6.574 -8.064 -8.942 1.00 97.44 196 GLY A O 1
ATOM 1519 N N . LEU A 1 197 ? -4.943 -9.605 -8.819 1.00 98.19 197 LEU A N 1
ATOM 1520 C CA . LEU A 1 197 ? -4.047 -8.962 -9.775 1.00 98.19 197 LEU A CA 1
ATOM 1521 C C . LEU A 1 197 ? -4.367 -9.423 -11.194 1.00 98.19 197 LEU A C 1
ATOM 1523 O O . LEU A 1 197 ? -4.535 -10.618 -11.453 1.00 98.19 197 LEU A O 1
ATOM 1527 N N . THR A 1 198 ? -4.433 -8.470 -12.116 1.00 98.31 198 THR A N 1
ATOM 1528 C CA . THR A 1 198 ? -4.726 -8.709 -13.529 1.00 98.31 198 THR A CA 1
ATOM 1529 C C . THR A 1 198 ? -3.698 -7.985 -14.380 1.00 98.31 198 THR A C 1
ATOM 1531 O O . THR A 1 198 ? -3.488 -6.795 -14.207 1.00 98.31 198 THR A O 1
ATOM 1534 N N . PHE A 1 199 ? -3.061 -8.692 -15.305 1.00 98.00 199 PHE A N 1
ATOM 1535 C CA . PHE A 1 199 ? -2.081 -8.136 -16.231 1.00 98.00 199 PHE A CA 1
ATOM 1536 C C . PHE A 1 199 ? -2.691 -8.131 -17.622 1.00 98.00 199 PHE A C 1
ATOM 1538 O O . PHE A 1 199 ? -3.165 -9.172 -18.088 1.00 98.00 199 PHE A O 1
ATOM 1545 N N . SER A 1 200 ? -2.678 -6.985 -18.290 1.00 96.75 200 SER A N 1
ATOM 1546 C CA . SER A 1 200 ? -3.271 -6.813 -19.611 1.00 96.75 200 SER A CA 1
ATOM 1547 C C . SER A 1 200 ? -2.323 -6.072 -20.554 1.00 96.75 200 SER A C 1
ATOM 1549 O O . SER A 1 200 ? -1.532 -5.233 -20.135 1.00 96.75 200 SER A O 1
ATOM 1551 N N . ALA A 1 201 ? -2.371 -6.402 -21.842 1.00 94.31 201 ALA A N 1
ATOM 1552 C CA . ALA A 1 201 ? -1.666 -5.667 -22.889 1.00 94.31 201 ALA A CA 1
ATOM 1553 C C . ALA A 1 201 ? -2.663 -4.869 -23.727 1.00 94.31 201 ALA A C 1
ATOM 1555 O O . ALA A 1 201 ? -3.723 -5.386 -24.089 1.00 94.31 201 ALA A O 1
ATOM 1556 N N . ARG A 1 202 ? -2.303 -3.630 -24.076 1.00 90.88 202 ARG A N 1
ATOM 1557 C CA . ARG A 1 202 ? -3.055 -2.805 -25.033 1.00 90.88 202 ARG A CA 1
ATOM 1558 C C . ARG A 1 202 ? -2.718 -3.197 -26.473 1.00 90.88 202 ARG A C 1
ATOM 1560 O O . ARG A 1 202 ? -1.562 -3.095 -26.869 1.00 90.88 202 ARG A O 1
ATOM 1567 N N . LEU A 1 203 ? -3.721 -3.578 -27.267 1.00 86.25 203 LEU A N 1
ATOM 1568 C CA . LEU A 1 203 ? -3.556 -3.955 -28.681 1.00 86.25 203 LEU A CA 1
ATOM 1569 C C . LEU A 1 203 ? -3.598 -2.755 -29.633 1.00 86.25 203 LEU A C 1
ATOM 1571 O O . LEU A 1 203 ? -3.179 -2.872 -30.776 1.00 86.25 203 LEU A O 1
ATOM 1575 N N . GLU A 1 204 ? -4.091 -1.604 -29.181 1.00 72.50 204 GLU A N 1
ATOM 1576 C CA . GLU A 1 204 ? -4.332 -0.435 -30.039 1.00 72.50 204 GLU A CA 1
ATOM 1577 C C . GLU A 1 204 ? -3.113 0.456 -30.274 1.00 72.50 204 GLU A C 1
ATOM 1579 O O . GLU A 1 204 ? -3.250 1.570 -30.779 1.00 72.50 204 GLU A O 1
ATOM 1584 N N . SER A 1 205 ? -1.905 0.010 -29.924 1.00 64.56 205 SER A N 1
ATOM 1585 C CA . SER A 1 205 ? -0.736 0.810 -30.272 1.00 64.56 205 SER A CA 1
ATOM 1586 C C . SER A 1 205 ? -0.561 0.786 -31.799 1.00 64.56 205 SER A C 1
ATOM 1588 O O . SER A 1 205 ? -0.450 -0.295 -32.374 1.00 64.56 205 SER A O 1
ATOM 1590 N N . PRO A 1 206 ? -0.545 1.944 -32.488 1.00 60.28 206 PRO A N 1
ATOM 1591 C CA . PRO A 1 206 ? -0.368 2.008 -33.944 1.00 60.28 206 PRO A CA 1
ATOM 1592 C C . PRO A 1 206 ? 1.012 1.495 -34.388 1.00 60.28 206 PRO A C 1
ATOM 1594 O O . PRO A 1 206 ? 1.245 1.241 -35.572 1.00 60.28 206 PRO A O 1
ATOM 1597 N N . THR A 1 207 ? 1.934 1.318 -33.440 1.00 61.28 207 THR A N 1
ATOM 1598 C CA . THR A 1 207 ? 3.155 0.551 -33.634 1.00 61.28 207 THR A CA 1
ATOM 1599 C C . THR A 1 207 ? 2.782 -0.931 -33.672 1.00 61.28 207 THR A C 1
ATOM 1601 O O . THR A 1 207 ? 2.291 -1.491 -32.698 1.00 61.28 207 THR A O 1
ATOM 1604 N N . LYS A 1 208 ? 2.973 -1.563 -34.836 1.00 57.78 208 LYS A N 1
ATOM 1605 C CA . LYS A 1 208 ? 2.608 -2.954 -35.171 1.00 57.78 208 LYS A CA 1
ATOM 1606 C C . LYS A 1 208 ? 3.363 -4.020 -34.356 1.00 57.78 208 LYS A C 1
ATOM 1608 O O . LYS A 1 208 ? 3.852 -4.990 -34.923 1.00 57.78 208 LYS A O 1
ATOM 1613 N N . HIS A 1 209 ? 3.509 -3.861 -33.049 1.00 61.88 209 HIS A N 1
ATOM 1614 C CA . HIS A 1 209 ? 4.080 -4.896 -32.207 1.00 61.88 209 HIS A CA 1
ATOM 1615 C C . HIS A 1 209 ? 3.040 -5.999 -32.061 1.00 61.88 209 HIS A C 1
ATOM 1617 O O . HIS A 1 209 ? 2.109 -5.917 -31.259 1.00 61.88 209 HIS A O 1
ATOM 1623 N N . HIS A 1 210 ? 3.181 -7.029 -32.895 1.00 73.25 210 HIS A N 1
ATOM 1624 C CA . HIS A 1 210 ? 2.417 -8.253 -32.746 1.00 73.25 210 HIS A CA 1
ATOM 1625 C C . HIS A 1 210 ? 2.679 -8.797 -31.338 1.00 73.25 210 HIS A C 1
ATOM 1627 O O . HIS A 1 210 ? 3.820 -8.862 -30.894 1.00 73.25 210 HIS A O 1
ATOM 1633 N N . LEU A 1 211 ? 1.631 -9.223 -30.629 1.00 78.69 211 LEU A N 1
ATOM 1634 C CA . LEU A 1 211 ? 1.755 -9.846 -29.301 1.00 78.69 211 LEU A CA 1
ATOM 1635 C C . LEU A 1 211 ? 2.770 -11.003 -29.276 1.00 78.69 211 LEU A C 1
ATOM 1637 O O . LEU A 1 211 ? 3.386 -11.256 -28.248 1.00 78.69 211 LEU A O 1
ATOM 1641 N N . LEU A 1 212 ? 2.959 -11.665 -30.422 1.00 83.25 212 LEU A N 1
ATOM 1642 C CA . LEU A 1 212 ? 3.933 -12.737 -30.637 1.00 83.25 212 LEU A CA 1
ATOM 1643 C C . LEU A 1 212 ? 5.397 -12.268 -30.580 1.00 83.25 212 LEU A C 1
ATOM 1645 O O . LEU A 1 212 ? 6.287 -13.083 -30.383 1.00 83.25 212 LEU A O 1
ATOM 1649 N N . GLU A 1 213 ? 5.656 -10.974 -30.751 1.00 86.44 213 GLU A N 1
ATOM 1650 C CA . GLU A 1 213 ? 6.994 -10.378 -30.683 1.00 86.44 213 GLU A CA 1
ATOM 1651 C C . GLU A 1 213 ? 7.290 -9.765 -29.311 1.00 86.44 213 GLU A C 1
ATOM 1653 O O . GLU A 1 213 ? 8.405 -9.314 -29.067 1.00 86.44 213 GLU A O 1
ATOM 1658 N N . ASN A 1 214 ? 6.305 -9.738 -28.408 1.00 90.19 214 ASN A N 1
ATOM 1659 C CA . ASN A 1 214 ? 6.450 -9.163 -27.081 1.00 90.19 214 ASN A CA 1
ATOM 1660 C C . ASN A 1 214 ? 6.836 -10.256 -26.064 1.00 90.19 214 ASN A C 1
ATOM 1662 O O . ASN A 1 214 ? 5.958 -10.977 -25.575 1.00 90.19 214 ASN A O 1
ATOM 1666 N N . PRO A 1 215 ? 8.123 -10.370 -25.684 1.00 92.44 215 PRO A N 1
ATOM 1667 C CA . PRO A 1 215 ? 8.577 -11.417 -24.776 1.00 92.44 215 PRO A CA 1
ATOM 1668 C C . PRO A 1 215 ? 7.956 -11.295 -23.380 1.00 92.44 215 PRO A C 1
ATOM 1670 O O . PRO A 1 215 ? 7.740 -12.312 -22.728 1.00 92.44 215 PRO A O 1
ATOM 1673 N N . LEU A 1 216 ? 7.629 -10.078 -22.925 1.00 94.56 216 LEU A N 1
ATOM 1674 C CA . LEU A 1 216 ? 6.966 -9.858 -21.639 1.00 94.56 216 LEU A CA 1
ATOM 1675 C C . LEU A 1 216 ? 5.529 -10.394 -21.655 1.00 94.56 216 LEU A C 1
ATOM 1677 O O . LEU A 1 216 ? 5.117 -11.076 -20.717 1.00 94.56 216 LEU A O 1
ATOM 1681 N N . ALA A 1 217 ? 4.773 -10.125 -22.724 1.00 94.75 217 ALA A N 1
ATOM 1682 C CA . ALA A 1 217 ? 3.415 -10.649 -22.860 1.00 94.75 217 ALA A CA 1
ATOM 1683 C C . ALA A 1 217 ? 3.397 -12.178 -22.941 1.00 94.75 217 ALA A C 1
ATOM 1685 O O . ALA A 1 217 ? 2.591 -12.805 -22.257 1.00 94.75 217 ALA A O 1
ATOM 1686 N N . LEU A 1 218 ? 4.310 -12.771 -23.717 1.00 94.75 218 LEU A N 1
ATOM 1687 C CA . LEU A 1 218 ? 4.446 -14.225 -23.820 1.00 94.75 218 LEU A CA 1
ATOM 1688 C C . LEU A 1 218 ? 4.839 -14.864 -22.484 1.00 94.75 218 LEU A C 1
ATOM 1690 O O . LEU A 1 218 ? 4.266 -15.885 -22.108 1.00 94.75 218 LEU A O 1
ATOM 1694 N N . ALA A 1 219 ? 5.771 -14.251 -21.747 1.00 95.50 219 ALA A N 1
ATOM 1695 C CA . ALA A 1 219 ? 6.172 -14.727 -20.428 1.00 95.50 219 ALA A CA 1
ATOM 1696 C C . ALA A 1 219 ? 5.017 -14.654 -19.419 1.00 95.50 219 ALA A C 1
ATOM 1698 O O . ALA A 1 219 ? 4.825 -15.577 -18.643 1.00 95.50 219 ALA A O 1
ATOM 1699 N N . LEU A 1 220 ? 4.205 -13.595 -19.432 1.00 96.75 220 LEU A N 1
ATOM 1700 C CA . LEU A 1 220 ? 3.024 -13.519 -18.565 1.00 96.75 220 LEU A CA 1
ATOM 1701 C C . LEU A 1 220 ? 1.930 -14.512 -18.981 1.00 96.75 220 LEU A C 1
ATOM 1703 O O . LEU A 1 220 ? 1.271 -15.096 -18.124 1.00 96.75 220 LEU A O 1
ATOM 1707 N N . GLU A 1 221 ? 1.744 -14.735 -20.282 1.00 96.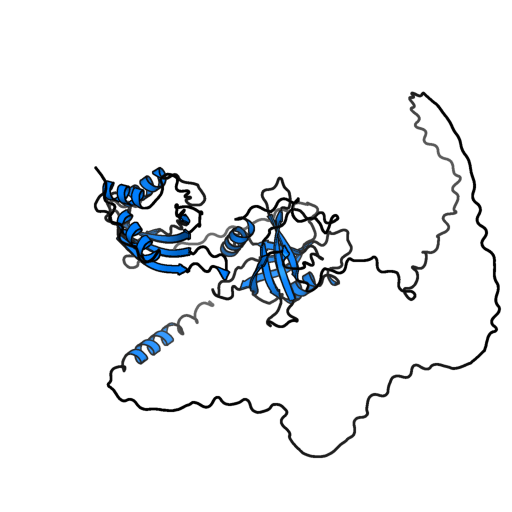12 221 GLU A N 1
ATOM 1708 C CA . GLU A 1 221 ? 0.771 -15.701 -20.792 1.00 96.12 221 GLU A CA 1
ATOM 1709 C C . GLU A 1 221 ? 1.160 -17.151 -20.462 1.00 96.12 221 GLU A C 1
ATOM 1711 O O . GLU A 1 221 ? 0.281 -17.950 -20.136 1.00 96.12 221 GLU A O 1
ATOM 1716 N N . SER A 1 222 ? 2.457 -17.486 -20.445 1.00 96.06 222 SER A N 1
ATOM 1717 C CA . SER A 1 222 ? 2.938 -18.811 -20.019 1.00 96.06 222 SER A CA 1
ATOM 1718 C C . SER A 1 222 ? 2.761 -19.070 -18.519 1.00 96.06 222 SER A C 1
ATOM 1720 O O . SER A 1 222 ? 2.717 -20.225 -18.097 1.00 96.06 222 SER A O 1
ATOM 1722 N N . MET A 1 223 ? 2.593 -18.017 -17.712 1.00 96.81 223 MET A N 1
ATOM 1723 C CA . MET A 1 223 ? 2.296 -18.137 -16.281 1.00 96.81 223 MET A CA 1
ATOM 1724 C C . MET A 1 223 ? 0.818 -18.428 -15.996 1.00 96.81 223 MET A C 1
ATOM 1726 O O . MET A 1 223 ? 0.448 -18.636 -14.839 1.00 96.81 223 MET A O 1
ATOM 1730 N N . ARG A 1 224 ? -0.057 -18.466 -17.011 1.00 95.06 224 ARG A N 1
ATOM 1731 C CA . ARG A 1 224 ? -1.454 -18.875 -16.813 1.00 95.06 224 ARG A CA 1
ATOM 1732 C C . ARG A 1 224 ? -1.539 -20.292 -16.244 1.00 95.06 224 ARG A C 1
ATOM 1734 O O . ARG A 1 224 ? -0.756 -21.171 -16.580 1.00 95.06 224 ARG A O 1
ATOM 1741 N N . GLY A 1 225 ? -2.516 -20.506 -15.366 1.00 94.38 225 GLY A N 1
ATOM 1742 C CA . GLY A 1 225 ? -2.673 -21.759 -14.620 1.00 94.38 225 GLY A CA 1
ATOM 1743 C C . GLY A 1 225 ? -1.858 -21.812 -13.325 1.00 94.38 225 GLY A C 1
ATOM 1744 O O . GLY A 1 225 ? -2.170 -22.619 -12.453 1.00 94.38 225 GLY A O 1
ATOM 1745 N N . ARG A 1 226 ? -0.883 -20.913 -13.138 1.00 95.19 226 ARG A N 1
ATOM 1746 C CA . ARG A 1 226 ? -0.237 -20.703 -11.838 1.00 95.19 226 ARG A CA 1
ATOM 1747 C C . ARG A 1 226 ? -1.099 -19.777 -10.987 1.00 95.19 226 ARG A C 1
ATOM 1749 O O . ARG A 1 226 ? -1.608 -18.773 -11.476 1.00 95.19 226 ARG A O 1
ATOM 1756 N N . GLN A 1 227 ? -1.276 -20.131 -9.717 1.00 93.38 227 GLN A N 1
ATOM 1757 C CA . GLN A 1 227 ? -2.145 -19.381 -8.803 1.00 93.38 227 GLN A CA 1
ATOM 1758 C C . GLN A 1 227 ? -1.500 -18.069 -8.332 1.00 93.38 227 GLN A C 1
ATOM 1760 O O . GLN A 1 227 ? -2.193 -17.065 -8.146 1.00 93.38 227 GLN A O 1
ATOM 1765 N N . SER A 1 228 ? -0.176 -18.064 -8.163 1.00 96.56 228 SER A N 1
ATOM 1766 C CA . SER A 1 228 ? 0.577 -16.906 -7.692 1.00 96.56 228 SER A CA 1
ATOM 1767 C C . SER A 1 228 ? 1.917 -16.748 -8.406 1.00 96.56 228 SER A C 1
ATOM 1769 O O . SER A 1 228 ? 2.584 -17.730 -8.728 1.00 96.56 228 SER A O 1
ATOM 1771 N N . LEU A 1 229 ? 2.324 -15.495 -8.614 1.00 97.38 229 LEU A N 1
ATOM 1772 C CA . LEU A 1 229 ? 3.680 -15.121 -9.015 1.00 97.38 229 LEU A CA 1
ATOM 1773 C C . LEU A 1 229 ? 4.534 -14.878 -7.768 1.00 97.38 229 LEU A C 1
ATOM 1775 O O . LEU A 1 229 ? 4.009 -14.500 -6.719 1.00 97.38 229 LEU A O 1
ATOM 1779 N N . ARG A 1 230 ? 5.852 -15.045 -7.881 1.00 95.94 230 ARG A N 1
ATOM 1780 C CA . ARG A 1 230 ? 6.761 -14.908 -6.742 1.00 95.94 230 ARG A CA 1
ATOM 1781 C C . ARG A 1 230 ? 7.236 -13.467 -6.582 1.00 95.94 230 ARG A C 1
ATOM 1783 O O . ARG A 1 230 ? 7.905 -12.925 -7.464 1.00 95.94 230 ARG A O 1
ATOM 1790 N N . PHE A 1 231 ? 6.906 -12.858 -5.447 1.00 96.69 231 PHE A N 1
ATOM 1791 C CA . PHE A 1 231 ? 7.444 -11.559 -5.056 1.00 96.69 231 PHE A CA 1
ATOM 1792 C C . PHE A 1 231 ? 8.904 -11.707 -4.613 1.00 96.69 231 PHE A C 1
ATOM 1794 O O . PHE A 1 231 ? 9.211 -12.591 -3.816 1.00 96.69 231 PHE A O 1
ATOM 1801 N N . LEU A 1 232 ? 9.788 -10.838 -5.110 1.00 95.88 232 LEU A N 1
ATOM 1802 C CA . LEU A 1 232 ? 11.198 -10.823 -4.703 1.00 95.88 232 LEU A CA 1
ATOM 1803 C C . LEU A 1 232 ? 11.565 -9.630 -3.819 1.00 95.88 232 LEU A C 1
ATOM 1805 O O . LEU A 1 232 ? 12.455 -9.753 -2.986 1.00 95.88 232 LEU A O 1
ATOM 1809 N N . GLY A 1 233 ? 10.933 -8.472 -4.008 1.00 95.88 233 GLY A N 1
ATOM 1810 C CA . GLY A 1 233 ? 11.279 -7.270 -3.251 1.00 95.88 233 GLY A CA 1
ATOM 1811 C C . GLY A 1 233 ? 10.906 -5.976 -3.959 1.00 95.88 233 GLY A C 1
ATOM 1812 O O . GLY A 1 233 ? 10.360 -5.978 -5.064 1.00 95.88 233 GLY A O 1
ATOM 1813 N N . THR A 1 234 ? 11.235 -4.856 -3.323 1.00 96.88 234 THR A N 1
ATOM 1814 C CA . THR A 1 234 ? 11.207 -3.530 -3.945 1.00 96.88 234 THR A CA 1
ATOM 1815 C C . THR A 1 234 ? 12.593 -3.173 -4.481 1.00 96.88 234 THR A C 1
ATOM 1817 O O . THR A 1 234 ? 13.616 -3.591 -3.944 1.00 96.88 234 THR A O 1
ATOM 1820 N N . VAL A 1 235 ? 12.642 -2.424 -5.579 1.00 97.19 235 VAL A N 1
ATOM 1821 C CA . VAL A 1 235 ? 13.883 -2.004 -6.239 1.00 97.19 235 VAL A CA 1
ATOM 1822 C C . VAL A 1 235 ? 13.750 -0.566 -6.723 1.00 97.19 235 VAL A C 1
ATOM 1824 O O . VAL A 1 235 ? 12.663 -0.147 -7.118 1.00 97.19 235 VAL A O 1
ATOM 1827 N N . LYS A 1 236 ? 14.838 0.207 -6.699 1.00 96.19 236 LYS A N 1
ATOM 1828 C CA . LYS A 1 236 ? 14.846 1.554 -7.280 1.00 96.19 236 LYS A CA 1
ATOM 1829 C C . LYS A 1 236 ? 14.936 1.444 -8.797 1.00 96.19 236 LYS A C 1
ATOM 1831 O O . LYS A 1 236 ? 15.813 0.757 -9.316 1.00 96.19 236 LYS A O 1
ATOM 1836 N N . LEU A 1 237 ? 14.065 2.147 -9.519 1.00 94.50 237 LEU A N 1
ATOM 1837 C CA . LEU A 1 237 ? 14.012 2.056 -10.983 1.00 94.50 237 LEU A CA 1
ATOM 1838 C C . LEU A 1 237 ? 15.299 2.546 -11.658 1.00 94.50 237 LEU A C 1
ATOM 1840 O O . LEU A 1 237 ? 15.630 2.082 -12.741 1.00 94.50 237 LEU A O 1
ATOM 1844 N N . ARG A 1 238 ? 16.044 3.450 -11.013 1.00 93.44 238 ARG A N 1
ATOM 1845 C CA . ARG A 1 238 ? 17.322 3.974 -11.523 1.00 93.44 238 ARG A CA 1
ATOM 1846 C C . ARG A 1 238 ? 18.460 2.945 -11.520 1.00 93.44 238 ARG A C 1
ATOM 1848 O O . ARG A 1 238 ? 19.439 3.135 -12.230 1.00 93.44 238 ARG A O 1
ATOM 1855 N N . ASP A 1 239 ? 18.319 1.876 -10.738 1.00 94.81 239 ASP A N 1
ATOM 1856 C CA . ASP A 1 239 ? 19.351 0.850 -10.567 1.00 94.81 239 ASP A CA 1
ATOM 1857 C C . ASP A 1 239 ? 19.157 -0.324 -11.553 1.00 94.81 239 ASP A C 1
ATOM 1859 O O . ASP A 1 239 ? 19.907 -1.299 -11.518 1.00 94.81 239 ASP A O 1
ATOM 1863 N N . VAL A 1 240 ? 18.134 -0.269 -12.421 1.00 95.19 240 VAL A N 1
ATOM 1864 C CA . VAL A 1 240 ? 17.733 -1.383 -13.293 1.00 95.19 240 VAL A CA 1
ATOM 1865 C C . VAL A 1 240 ? 17.416 -0.900 -14.708 1.00 95.19 240 VAL A C 1
ATOM 1867 O O . VAL A 1 240 ? 16.733 0.102 -14.900 1.00 95.19 240 VAL A O 1
ATOM 1870 N N . TRP A 1 241 ? 17.848 -1.657 -15.718 1.00 94.38 241 TRP A N 1
ATOM 1871 C CA . TRP A 1 241 ? 17.431 -1.430 -17.101 1.00 94.38 241 TRP A CA 1
ATOM 1872 C C . TRP A 1 241 ? 16.052 -2.040 -17.354 1.00 94.38 241 TRP A C 1
ATOM 1874 O O . TRP A 1 241 ? 15.827 -3.229 -17.110 1.00 94.38 241 TRP A O 1
ATOM 1884 N N . LEU A 1 242 ? 15.128 -1.205 -17.831 1.00 93.88 242 LEU A N 1
ATOM 1885 C CA . LEU A 1 242 ? 13.738 -1.574 -18.072 1.00 93.88 242 LEU A CA 1
ATOM 1886 C C . LEU A 1 242 ? 13.458 -1.668 -19.569 1.00 93.88 242 LEU A C 1
ATOM 1888 O O . LEU A 1 242 ? 13.723 -0.738 -20.330 1.00 93.88 242 LEU A O 1
ATOM 1892 N N . ASP A 1 243 ? 12.861 -2.781 -19.968 1.00 92.38 243 ASP A N 1
ATOM 1893 C CA . ASP A 1 243 ? 12.261 -2.972 -21.278 1.00 92.38 243 ASP A CA 1
ATOM 1894 C C . ASP A 1 243 ? 10.737 -2.858 -21.140 1.00 92.38 243 ASP A C 1
ATOM 1896 O O . ASP A 1 243 ? 10.052 -3.778 -20.686 1.00 92.38 243 ASP A O 1
ATOM 1900 N N . GLU A 1 244 ? 10.224 -1.678 -21.486 1.00 91.00 244 GLU A N 1
ATOM 1901 C CA . GLU A 1 244 ? 8.795 -1.333 -21.486 1.00 91.00 244 GLU A CA 1
ATOM 1902 C C . GLU A 1 244 ? 8.104 -1.665 -22.812 1.00 91.00 244 GLU A C 1
ATOM 1904 O O . GLU A 1 244 ? 6.973 -1.229 -23.063 1.00 91.00 244 GLU A O 1
ATOM 1909 N N . SER A 1 245 ? 8.772 -2.426 -23.685 1.00 85.12 245 SER A N 1
ATOM 1910 C CA . SER A 1 245 ? 8.133 -2.907 -24.899 1.00 85.12 245 SER A CA 1
ATOM 1911 C C . SER A 1 245 ? 6.867 -3.689 -24.538 1.00 85.12 245 SER A C 1
ATOM 1913 O O . SER A 1 245 ? 6.834 -4.505 -23.615 1.00 85.12 245 SER A O 1
ATOM 1915 N N . GLY A 1 246 ? 5.775 -3.387 -25.248 1.00 82.56 246 GLY A N 1
ATOM 1916 C CA . GLY A 1 246 ? 4.537 -4.145 -25.112 1.00 82.56 246 GLY A CA 1
ATOM 1917 C C . GLY A 1 246 ? 3.390 -3.522 -24.332 1.00 82.56 246 GLY A C 1
ATOM 1918 O O . GLY A 1 246 ? 2.329 -4.142 -24.284 1.00 82.56 246 GLY A O 1
ATOM 1919 N N . ASN A 1 247 ? 3.565 -2.327 -23.755 1.00 89.94 247 ASN A N 1
ATOM 1920 C CA . ASN A 1 247 ? 2.486 -1.569 -23.104 1.00 89.94 247 ASN A CA 1
ATOM 1921 C C . ASN A 1 247 ? 1.656 -2.413 -22.119 1.00 89.94 247 ASN A C 1
ATOM 1923 O O . ASN A 1 247 ? 0.422 -2.341 -22.112 1.00 89.94 247 ASN A O 1
ATOM 1927 N N . VAL A 1 248 ? 2.334 -3.236 -21.315 1.00 95.00 248 VAL A N 1
ATOM 1928 C CA . VAL A 1 248 ? 1.676 -4.091 -20.328 1.00 95.00 248 VAL A CA 1
ATOM 1929 C C . VAL A 1 248 ? 1.298 -3.261 -19.103 1.00 95.00 248 VAL A C 1
ATOM 1931 O O . VAL A 1 248 ? 2.074 -2.449 -18.591 1.00 95.00 248 VAL A O 1
ATOM 1934 N N . GLU A 1 249 ? 0.067 -3.451 -18.657 1.00 96.56 249 GLU A N 1
ATOM 1935 C CA . GLU A 1 249 ? -0.576 -2.745 -17.557 1.00 96.56 249 GLU A CA 1
ATOM 1936 C C . GLU A 1 249 ? -1.004 -3.765 -16.504 1.00 96.56 249 GLU A C 1
ATOM 1938 O O . GLU A 1 249 ? -1.305 -4.918 -16.827 1.00 96.56 249 GLU A O 1
ATOM 1943 N N . MET A 1 250 ? -1.001 -3.346 -15.241 1.00 97.88 250 MET A N 1
ATOM 1944 C CA . MET A 1 250 ? -1.505 -4.150 -14.137 1.00 97.88 250 MET A CA 1
ATOM 1945 C C . MET A 1 250 ? -2.697 -3.444 -13.492 1.00 97.88 250 MET A C 1
ATOM 1947 O O . MET A 1 250 ? -2.613 -2.279 -13.116 1.00 97.88 250 MET A O 1
ATOM 1951 N N . ASP A 1 251 ? -3.785 -4.177 -13.317 1.00 97.75 251 ASP A N 1
ATOM 1952 C CA . ASP A 1 251 ? -4.986 -3.731 -12.628 1.00 97.75 251 ASP A CA 1
ATOM 1953 C C . ASP A 1 251 ? -5.180 -4.546 -11.348 1.00 97.75 251 ASP A C 1
ATOM 1955 O O . ASP A 1 251 ? -4.935 -5.757 -11.307 1.00 97.75 251 ASP A O 1
ATOM 1959 N N . ILE A 1 252 ? -5.643 -3.873 -10.296 1.00 98.00 252 ILE A N 1
ATOM 1960 C CA . ILE A 1 252 ? -5.970 -4.490 -9.009 1.00 98.00 252 ILE A CA 1
ATOM 1961 C C . ILE A 1 252 ? -7.487 -4.493 -8.862 1.00 98.00 252 ILE A C 1
ATOM 1963 O O . ILE A 1 252 ? -8.141 -3.454 -8.963 1.00 98.00 252 ILE A O 1
ATOM 1967 N N . HIS A 1 253 ? -8.059 -5.664 -8.604 1.00 97.62 253 HIS A N 1
ATOM 1968 C CA . HIS A 1 253 ? -9.492 -5.805 -8.401 1.00 97.62 253 HIS A CA 1
ATOM 1969 C C . HIS A 1 253 ? -9.958 -4.959 -7.195 1.00 97.62 253 HIS A C 1
ATOM 1971 O O . HIS A 1 253 ? -9.368 -5.065 -6.119 1.00 97.62 253 HIS A O 1
ATOM 1977 N N . PRO A 1 254 ? -11.057 -4.185 -7.290 1.00 95.75 254 PRO A N 1
ATOM 1978 C CA . PRO A 1 254 ? -11.462 -3.237 -6.241 1.00 95.75 254 PRO A CA 1
ATOM 1979 C C . PRO A 1 254 ? -11.805 -3.895 -4.895 1.00 95.75 254 PRO A C 1
ATOM 1981 O O . PRO A 1 254 ? -11.761 -3.242 -3.855 1.00 95.75 254 PRO A O 1
ATOM 1984 N N . ARG A 1 255 ? -12.142 -5.192 -4.905 1.00 96.25 255 ARG A N 1
ATOM 1985 C CA . ARG A 1 255 ? -12.409 -5.990 -3.693 1.00 96.25 255 ARG A CA 1
ATOM 1986 C C . ARG A 1 255 ? -11.153 -6.594 -3.048 1.00 96.25 255 ARG A C 1
ATOM 1988 O O . ARG A 1 255 ? -11.255 -7.093 -1.932 1.00 96.25 255 ARG A O 1
ATOM 1995 N N . ALA A 1 256 ? -9.997 -6.556 -3.712 1.00 97.38 256 ALA A N 1
ATOM 1996 C CA . ALA A 1 256 ? -8.733 -7.074 -3.187 1.00 97.38 256 ALA A CA 1
ATOM 1997 C C . ALA A 1 256 ? -8.081 -6.032 -2.262 1.00 97.38 256 ALA A C 1
ATOM 1999 O O . ALA A 1 256 ? -7.111 -5.362 -2.618 1.00 97.38 256 ALA A O 1
ATOM 2000 N N . ALA A 1 257 ? -8.673 -5.849 -1.077 1.00 96.38 257 ALA A N 1
ATOM 2001 C CA . ALA A 1 257 ? -8.305 -4.778 -0.151 1.00 96.38 257 ALA A CA 1
ATOM 2002 C C . ALA A 1 257 ? -6.830 -4.841 0.282 1.00 96.38 257 ALA A C 1
ATOM 2004 O O . ALA A 1 257 ? -6.180 -3.802 0.351 1.00 96.38 257 ALA A O 1
ATOM 2005 N N . LEU A 1 258 ? -6.293 -6.044 0.522 1.00 96.00 258 LEU A N 1
ATOM 2006 C CA . LEU A 1 258 ? -4.895 -6.231 0.924 1.00 96.00 258 LEU A CA 1
ATOM 2007 C C . LEU A 1 258 ? -3.926 -5.813 -0.182 1.00 96.00 258 LEU A C 1
ATOM 2009 O O . LEU A 1 258 ? -3.015 -5.032 0.076 1.00 96.00 258 LEU A O 1
ATOM 2013 N N . SER A 1 259 ? -4.161 -6.268 -1.415 1.00 97.69 259 SER A N 1
ATOM 2014 C CA . SER A 1 259 ? -3.375 -5.858 -2.579 1.00 97.69 259 SER A CA 1
ATOM 2015 C C . SER A 1 259 ? -3.435 -4.348 -2.762 1.00 97.69 259 SER A C 1
ATOM 2017 O O . SER A 1 259 ? -2.400 -3.702 -2.879 1.00 97.69 259 SER A O 1
ATOM 2019 N N . ARG A 1 260 ? -4.631 -3.754 -2.705 1.00 97.00 260 ARG A N 1
ATOM 2020 C CA . ARG A 1 260 ? -4.782 -2.307 -2.871 1.00 97.00 260 ARG A CA 1
ATOM 2021 C C . ARG A 1 260 ? -3.973 -1.526 -1.832 1.00 97.00 260 ARG A C 1
ATOM 2023 O O . ARG A 1 260 ? -3.152 -0.709 -2.227 1.00 97.00 260 ARG A O 1
ATOM 2030 N N . VAL A 1 261 ? -4.137 -1.834 -0.544 1.00 96.38 261 VAL A N 1
ATOM 2031 C CA . VAL A 1 261 ? -3.399 -1.165 0.544 1.00 96.38 261 VAL A CA 1
ATOM 2032 C C . VAL A 1 261 ? -1.890 -1.364 0.396 1.00 96.38 261 VAL A C 1
ATOM 2034 O O . VAL A 1 261 ? -1.124 -0.428 0.594 1.00 96.38 261 VAL A O 1
ATOM 2037 N N . TYR A 1 262 ? -1.446 -2.561 0.008 1.00 96.31 262 TYR A N 1
ATOM 2038 C CA . TYR A 1 262 ? -0.029 -2.845 -0.206 1.00 96.31 262 TYR A CA 1
ATOM 2039 C C . TYR A 1 262 ? 0.577 -1.965 -1.309 1.00 96.31 262 TYR A C 1
ATOM 2041 O O . TYR A 1 262 ? 1.594 -1.306 -1.094 1.00 96.31 262 TYR A O 1
ATOM 2049 N N . PHE A 1 263 ? -0.062 -1.916 -2.479 1.00 97.19 263 PHE A N 1
ATOM 2050 C CA . PHE A 1 263 ? 0.420 -1.124 -3.610 1.00 97.19 263 PHE A CA 1
ATOM 2051 C C . PHE A 1 263 ? 0.258 0.389 -3.381 1.00 97.19 263 PHE A C 1
ATOM 2053 O O . PHE A 1 263 ? 1.132 1.153 -3.788 1.00 97.19 263 PHE A O 1
ATOM 2060 N N . GLU A 1 264 ? -0.800 0.825 -2.689 1.00 95.31 264 GLU A N 1
ATOM 2061 C CA . GLU A 1 264 ? -0.968 2.215 -2.240 1.00 95.31 264 GLU A CA 1
ATOM 2062 C C . GLU A 1 264 ? 0.171 2.628 -1.301 1.00 95.31 264 GLU A C 1
ATOM 2064 O O . GLU A 1 264 ? 0.799 3.661 -1.517 1.00 95.31 264 GLU A O 1
ATOM 2069 N N . ASN A 1 265 ? 0.516 1.795 -0.317 1.00 95.06 265 ASN A N 1
ATOM 2070 C CA . ASN A 1 265 ? 1.619 2.086 0.597 1.00 95.06 265 ASN A CA 1
ATOM 2071 C C . ASN A 1 265 ? 2.976 2.156 -0.122 1.00 95.06 265 ASN A C 1
ATOM 2073 O O . ASN A 1 265 ? 3.854 2.906 0.282 1.00 95.06 265 ASN A O 1
ATOM 2077 N N . ILE A 1 266 ? 3.178 1.400 -1.200 1.00 94.62 266 ILE A N 1
ATOM 2078 C CA . ILE A 1 266 ? 4.457 1.434 -1.921 1.00 94.62 266 ILE A CA 1
ATOM 2079 C C . ILE A 1 266 ? 4.541 2.627 -2.876 1.00 94.62 266 ILE A C 1
ATOM 2081 O O . ILE A 1 266 ? 5.588 3.266 -2.959 1.00 94.62 266 ILE A O 1
ATOM 2085 N N . PHE A 1 267 ? 3.469 2.932 -3.611 1.00 95.44 267 PHE A N 1
ATOM 2086 C CA . PHE A 1 267 ? 3.521 3.917 -4.697 1.00 95.44 267 PHE A CA 1
ATOM 2087 C C . PHE A 1 267 ? 2.934 5.287 -4.354 1.00 95.44 267 PHE A C 1
ATOM 2089 O O . PHE A 1 267 ? 3.231 6.244 -5.066 1.00 95.44 267 PHE A O 1
ATOM 2096 N N . CYS A 1 268 ? 2.120 5.404 -3.303 1.00 92.56 268 CYS A N 1
ATOM 2097 C CA . CYS A 1 268 ? 1.414 6.644 -2.969 1.00 92.56 268 CYS A CA 1
ATOM 2098 C C . CYS A 1 268 ? 1.948 7.350 -1.713 1.00 92.56 268 CYS A C 1
ATOM 2100 O O . CYS A 1 268 ? 1.487 8.451 -1.423 1.00 92.56 268 CYS A O 1
ATOM 2102 N N . LEU A 1 269 ? 2.894 6.760 -0.968 1.00 89.56 269 LEU A N 1
ATOM 2103 C CA . LEU A 1 269 ? 3.473 7.409 0.220 1.00 89.56 269 LEU A CA 1
ATOM 2104 C C . LEU A 1 269 ? 4.508 8.486 -0.117 1.00 89.56 269 LEU A C 1
ATOM 2106 O O . LEU A 1 269 ? 4.683 9.421 0.659 1.00 89.56 269 LEU A O 1
ATOM 2110 N N . LEU A 1 270 ? 5.192 8.363 -1.257 1.00 86.56 270 LEU A N 1
ATOM 2111 C CA . LEU A 1 270 ? 6.210 9.316 -1.692 1.00 86.56 270 LEU A CA 1
ATOM 2112 C C . LEU A 1 270 ? 5.735 10.083 -2.931 1.00 86.56 270 LEU A C 1
ATOM 2114 O O . LEU A 1 270 ? 5.123 9.487 -3.823 1.00 86.56 270 LEU A O 1
ATOM 2118 N N . PRO A 1 271 ? 6.019 11.394 -3.019 1.00 86.38 271 PRO A N 1
ATOM 2119 C CA . PRO A 1 271 ? 5.701 12.166 -4.207 1.00 86.38 271 PRO A CA 1
ATOM 2120 C C . PRO A 1 271 ? 6.489 11.639 -5.408 1.00 86.38 271 PRO A C 1
ATOM 2122 O O . PRO A 1 271 ? 7.652 11.246 -5.302 1.00 86.38 271 PRO A O 1
ATOM 2125 N N . PHE A 1 272 ? 5.854 11.660 -6.576 1.00 87.94 272 PHE A N 1
ATOM 2126 C CA . PHE A 1 272 ? 6.520 11.303 -7.821 1.00 87.94 272 PHE A CA 1
ATOM 2127 C C . PHE A 1 272 ? 7.592 12.361 -8.140 1.00 87.94 272 PHE A C 1
ATOM 2129 O O . PHE A 1 272 ? 7.277 13.555 -8.104 1.00 87.94 272 PHE A O 1
ATOM 2136 N N . PRO A 1 273 ? 8.840 11.963 -8.450 1.00 84.44 273 PRO A N 1
ATOM 2137 C CA . PRO A 1 273 ? 9.913 12.910 -8.729 1.00 84.44 273 PRO A CA 1
ATOM 2138 C C . PRO A 1 273 ? 9.535 13.792 -9.926 1.00 84.44 273 PRO A C 1
ATOM 2140 O O . PRO A 1 273 ? 9.014 13.272 -10.912 1.00 84.44 273 PRO A O 1
ATOM 2143 N N . PRO A 1 274 ? 9.779 15.112 -9.891 1.00 79.00 274 PRO A N 1
ATOM 2144 C CA . PRO A 1 274 ? 9.485 15.972 -11.031 1.00 79.00 274 PRO A CA 1
ATOM 2145 C C . PRO A 1 274 ? 10.249 15.479 -12.267 1.00 79.00 274 PRO A C 1
ATOM 2147 O O . PRO A 1 274 ? 11.393 15.030 -12.167 1.00 79.00 274 PRO A O 1
ATOM 2150 N N . ALA A 1 275 ? 9.621 15.576 -13.443 1.00 67.62 275 ALA A N 1
ATOM 2151 C CA . ALA A 1 275 ? 10.172 15.077 -14.710 1.00 67.62 275 ALA A CA 1
ATOM 2152 C C . ALA A 1 275 ? 11.586 15.618 -15.030 1.00 67.62 275 ALA A C 1
ATOM 2154 O O . ALA A 1 275 ? 12.335 15.009 -15.790 1.00 67.62 275 ALA A O 1
ATOM 2155 N N . SER A 1 276 ? 11.968 16.736 -14.412 1.00 54.84 276 SER A N 1
ATOM 2156 C CA . SER A 1 276 ? 13.169 17.516 -14.697 1.00 54.84 276 SER A CA 1
ATOM 2157 C C . SER A 1 276 ? 14.492 16.899 -14.227 1.00 54.84 276 SER A C 1
ATOM 2159 O O . SER A 1 276 ? 15.536 17.305 -14.727 1.00 54.84 276 SER A O 1
ATOM 2161 N N . THR A 1 277 ? 14.500 15.945 -13.288 1.00 54.12 277 THR A N 1
ATOM 2162 C CA . THR A 1 277 ? 15.762 15.563 -12.608 1.00 54.12 277 THR A CA 1
ATOM 2163 C C . THR A 1 277 ? 16.398 14.267 -13.127 1.00 54.12 277 THR A C 1
ATOM 2165 O O . THR A 1 277 ? 17.543 13.975 -12.800 1.00 54.12 277 THR A O 1
ATOM 2168 N N . SER A 1 278 ? 15.702 13.477 -13.953 1.00 49.09 278 SER A N 1
ATOM 2169 C CA . SER A 1 278 ? 16.211 12.169 -1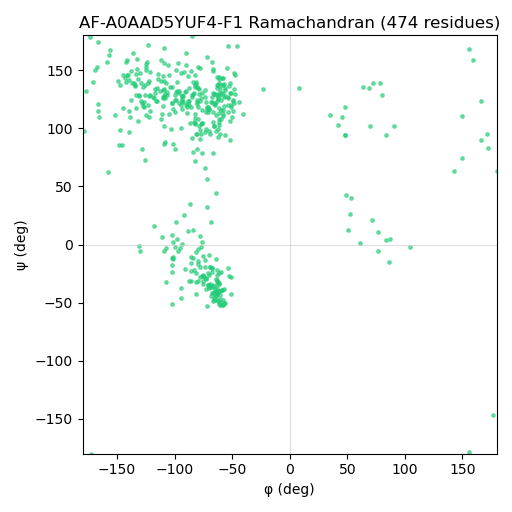4.422 1.00 49.09 278 SER A CA 1
ATOM 2170 C C . SER A 1 278 ? 16.131 11.933 -15.936 1.00 49.09 278 SER A C 1
ATOM 2172 O O . SER A 1 278 ? 16.619 10.914 -16.422 1.00 49.09 278 SER A O 1
ATOM 2174 N N . GLN A 1 279 ? 15.599 12.878 -16.718 1.00 48.03 279 GLN A N 1
ATOM 2175 C CA . GLN A 1 279 ? 15.422 12.735 -18.170 1.00 48.03 279 GLN A CA 1
ATOM 2176 C C . GLN A 1 279 ? 16.644 13.129 -19.023 1.00 48.03 279 GLN A C 1
ATOM 2178 O O . GLN A 1 279 ? 16.490 13.595 -20.148 1.00 48.03 279 GLN A O 1
ATOM 2183 N N . LEU A 1 280 ? 17.878 12.898 -18.561 1.00 49.44 280 LEU A N 1
ATOM 2184 C CA . LEU A 1 280 ? 19.042 13.184 -19.414 1.00 49.44 280 LEU A CA 1
ATOM 2185 C C . LEU A 1 280 ? 19.308 12.124 -20.506 1.00 49.44 280 LEU A C 1
ATOM 2187 O O . LEU A 1 280 ? 20.234 12.308 -21.287 1.00 49.44 280 LEU A O 1
ATOM 2191 N N . TYR A 1 281 ? 18.531 11.030 -20.597 1.00 46.88 281 TYR A N 1
ATOM 2192 C CA . TYR A 1 281 ? 18.886 9.913 -21.494 1.00 46.88 281 TYR A CA 1
ATOM 2193 C C . TYR A 1 281 ? 17.824 9.360 -22.459 1.00 46.88 281 TYR A C 1
ATOM 2195 O O . TYR A 1 281 ? 18.202 8.557 -23.312 1.00 46.88 281 TYR A O 1
ATOM 2203 N N . VAL A 1 282 ? 16.552 9.786 -22.449 1.00 48.22 282 VAL A N 1
ATOM 2204 C CA . VAL A 1 282 ? 15.580 9.354 -23.486 1.00 48.22 282 VAL A CA 1
ATOM 2205 C C . VAL A 1 282 ? 14.545 10.454 -23.760 1.00 48.22 282 VAL A C 1
ATOM 2207 O O . VAL A 1 282 ? 13.466 10.461 -23.178 1.00 48.22 282 VAL A O 1
ATOM 2210 N N . ALA A 1 283 ? 14.879 11.392 -24.649 1.00 46.56 283 ALA A N 1
ATOM 2211 C CA . ALA A 1 283 ? 14.055 12.564 -24.976 1.00 46.56 283 ALA A CA 1
ATOM 2212 C C . ALA A 1 283 ? 12.759 12.263 -25.766 1.00 46.56 283 ALA A C 1
ATOM 2214 O O . ALA A 1 283 ? 11.919 13.144 -25.898 1.00 46.56 283 ALA A O 1
ATOM 2215 N N . ASP A 1 284 ? 12.561 11.031 -26.248 1.00 47.69 284 ASP A N 1
ATOM 2216 C CA . ASP A 1 284 ? 11.462 10.705 -27.174 1.00 47.69 284 ASP A CA 1
ATOM 2217 C C . ASP A 1 284 ? 10.363 9.813 -26.580 1.00 47.69 284 ASP A C 1
ATOM 2219 O O . ASP A 1 284 ? 9.463 9.377 -27.300 1.00 47.69 284 ASP A O 1
ATOM 2223 N N . SER A 1 285 ? 10.397 9.508 -25.277 1.00 53.31 285 SER A N 1
ATOM 2224 C CA . SER A 1 285 ? 9.325 8.708 -24.679 1.00 53.31 285 SER A CA 1
ATOM 2225 C C . SER A 1 285 ? 8.251 9.622 -24.075 1.00 53.31 285 SER A C 1
ATOM 2227 O O . SER A 1 285 ? 8.541 10.306 -23.094 1.00 53.31 285 SER A O 1
ATOM 2229 N N . PRO A 1 286 ? 6.991 9.608 -24.561 1.00 58.03 286 PRO A N 1
ATOM 2230 C CA . PRO A 1 286 ? 5.859 10.345 -23.972 1.00 58.03 286 PRO A CA 1
ATOM 2231 C C . PRO A 1 286 ? 5.434 9.788 -22.596 1.00 58.03 286 PRO A C 1
ATOM 2233 O O . PRO A 1 286 ? 4.301 9.961 -22.145 1.00 58.03 286 PRO A O 1
ATOM 2236 N N . ALA A 1 287 ? 6.320 9.043 -21.941 1.00 61.12 287 ALA A N 1
ATOM 2237 C CA . ALA A 1 287 ? 6.069 8.336 -20.711 1.00 61.12 287 ALA A CA 1
ATOM 2238 C C . ALA A 1 287 ? 6.066 9.338 -19.552 1.00 61.12 287 ALA A C 1
ATOM 2240 O O . ALA A 1 287 ? 7.113 9.809 -19.117 1.00 61.12 287 ALA A O 1
ATOM 2241 N N . GLY A 1 288 ? 4.865 9.653 -19.058 1.00 75.12 288 GLY A N 1
ATOM 2242 C CA . GLY A 1 288 ? 4.653 10.496 -17.882 1.00 75.12 288 GLY A CA 1
ATOM 2243 C C . GLY A 1 288 ? 5.422 10.030 -16.642 1.00 75.12 288 GLY A C 1
ATOM 2244 O O . GLY A 1 288 ? 5.992 8.937 -16.612 1.00 75.12 288 GLY A O 1
ATOM 2245 N N . THR A 1 289 ? 5.413 10.871 -15.610 1.00 89.00 289 THR A N 1
ATOM 2246 C CA . THR A 1 289 ? 6.193 10.709 -14.379 1.00 89.00 289 THR A CA 1
ATOM 2247 C C . THR A 1 289 ? 6.003 9.338 -13.725 1.00 89.00 289 THR A C 1
ATOM 2249 O O . THR A 1 289 ? 4.873 8.890 -13.519 1.00 89.00 289 THR A O 1
ATOM 2252 N N . ARG A 1 290 ? 7.112 8.674 -13.381 1.00 91.94 290 ARG A N 1
ATOM 2253 C CA . ARG A 1 290 ? 7.143 7.319 -12.804 1.00 91.94 290 ARG A CA 1
ATOM 2254 C C . ARG A 1 290 ? 7.549 7.343 -11.336 1.00 91.94 290 ARG A C 1
ATOM 2256 O O . ARG A 1 290 ? 8.206 8.285 -10.899 1.00 91.94 290 ARG A O 1
ATOM 2263 N N . SER A 1 291 ? 7.164 6.314 -10.589 1.00 94.75 291 SER A N 1
ATOM 2264 C CA . SER A 1 291 ? 7.586 6.135 -9.199 1.00 94.75 291 SER A CA 1
ATOM 2265 C C . SER A 1 291 ? 9.090 5.855 -9.120 1.00 94.75 291 SER A C 1
ATOM 2267 O O . SER A 1 291 ? 9.658 5.251 -10.024 1.00 94.75 291 SER A O 1
ATOM 2269 N N . GLU A 1 292 ? 9.754 6.264 -8.036 1.00 94.00 292 GLU A N 1
ATOM 2270 C CA . GLU A 1 292 ? 11.178 5.940 -7.828 1.00 94.00 292 GLU A CA 1
ATOM 2271 C C . GLU A 1 292 ? 11.387 4.442 -7.553 1.00 94.00 292 GLU A C 1
ATOM 2273 O O . GLU A 1 292 ? 12.391 3.854 -7.960 1.00 94.00 292 GLU A O 1
ATOM 2278 N N . LEU A 1 293 ? 10.417 3.823 -6.879 1.00 96.25 293 LEU A N 1
ATOM 2279 C CA . LEU A 1 293 ? 10.417 2.410 -6.526 1.00 96.25 293 LEU A CA 1
ATOM 2280 C C . LEU A 1 293 ? 9.581 1.593 -7.515 1.00 96.25 293 LEU A C 1
ATOM 2282 O O . LEU A 1 293 ? 8.578 2.066 -8.054 1.00 96.25 293 LEU A O 1
ATOM 2286 N N . GLY A 1 294 ? 9.975 0.338 -7.696 1.00 97.19 294 GLY A N 1
ATOM 2287 C CA . GLY A 1 294 ? 9.224 -0.703 -8.381 1.00 97.19 294 GLY A CA 1
ATOM 2288 C C . GLY A 1 294 ? 9.211 -2.000 -7.574 1.00 97.19 294 GLY A C 1
ATOM 2289 O O . GLY A 1 294 ? 10.052 -2.215 -6.704 1.00 97.19 294 GLY A O 1
ATOM 2290 N N . ILE A 1 295 ? 8.252 -2.872 -7.863 1.00 97.94 295 ILE A N 1
ATOM 2291 C CA . ILE A 1 295 ? 8.102 -4.193 -7.246 1.00 97.94 295 ILE A CA 1
ATOM 2292 C C . ILE A 1 295 ? 8.641 -5.245 -8.209 1.00 97.94 295 ILE A C 1
ATOM 2294 O O . ILE A 1 295 ? 8.108 -5.415 -9.305 1.00 97.94 295 ILE A O 1
ATOM 2298 N N . LYS A 1 296 ? 9.699 -5.946 -7.793 1.00 97.81 296 LYS A N 1
ATOM 2299 C CA . LYS A 1 296 ? 10.364 -6.999 -8.561 1.00 97.81 296 LYS A CA 1
ATOM 2300 C C . LYS A 1 296 ? 9.646 -8.334 -8.365 1.00 97.81 296 LYS A C 1
ATOM 2302 O O . LYS A 1 296 ? 9.459 -8.798 -7.239 1.00 97.81 296 LYS A O 1
ATOM 2307 N N . ILE A 1 297 ? 9.282 -8.965 -9.476 1.00 98.00 297 ILE A N 1
ATOM 2308 C CA . ILE A 1 297 ? 8.541 -10.229 -9.523 1.00 98.00 297 ILE A CA 1
ATOM 2309 C C . ILE A 1 297 ? 9.310 -11.207 -10.413 1.00 98.00 297 ILE A C 1
ATOM 2311 O O . ILE A 1 297 ? 9.774 -10.836 -11.494 1.00 98.00 297 ILE A O 1
ATOM 2315 N N . ALA A 1 298 ? 9.438 -12.453 -9.967 1.00 97.44 298 ALA A N 1
ATOM 2316 C CA . ALA A 1 298 ? 9.996 -13.535 -10.771 1.00 97.44 298 ALA A CA 1
ATOM 2317 C C . ALA A 1 298 ? 8.895 -14.255 -11.564 1.00 97.44 298 ALA A C 1
ATOM 2319 O O . ALA A 1 298 ? 7.865 -14.650 -11.010 1.00 97.44 298 ALA A O 1
ATOM 2320 N N . LEU A 1 299 ? 9.138 -14.454 -12.859 1.00 96.44 299 LEU A N 1
ATOM 2321 C CA . LEU A 1 299 ? 8.345 -15.294 -13.750 1.00 96.44 299 LEU A CA 1
ATOM 2322 C C . LEU A 1 299 ? 9.078 -16.629 -13.938 1.00 96.44 299 LEU A C 1
ATOM 2324 O O . LEU A 1 299 ? 9.896 -16.786 -14.844 1.00 96.44 299 LEU A O 1
ATOM 2328 N N . GLY A 1 300 ? 8.829 -17.569 -13.029 1.00 92.31 300 GLY A N 1
ATOM 2329 C CA . GLY A 1 300 ? 9.427 -18.905 -13.036 1.00 92.31 300 GLY A CA 1
ATOM 2330 C C . GLY A 1 300 ? 9.457 -19.529 -11.641 1.00 92.31 300 GLY A C 1
ATOM 2331 O O . GLY A 1 300 ? 9.197 -18.847 -10.652 1.00 92.31 300 GLY A O 1
ATOM 2332 N N . ASP A 1 301 ? 9.763 -20.827 -11.570 1.00 87.44 301 ASP A N 1
ATOM 2333 C CA . ASP A 1 301 ? 9.881 -21.560 -10.294 1.00 87.44 301 ASP A CA 1
ATOM 2334 C C . ASP A 1 301 ? 11.303 -21.550 -9.731 1.00 87.44 301 ASP A C 1
ATOM 2336 O O . ASP A 1 301 ? 11.507 -21.773 -8.541 1.00 87.44 301 ASP A O 1
ATOM 2340 N N . THR A 1 302 ? 12.296 -21.309 -10.583 1.00 89.31 302 THR A N 1
ATOM 2341 C CA . THR A 1 302 ? 13.706 -21.354 -10.210 1.00 89.31 302 THR A CA 1
ATOM 2342 C C . THR A 1 302 ? 14.236 -19.955 -9.897 1.00 89.31 302 THR A C 1
ATOM 2344 O O . THR A 1 302 ? 13.713 -18.937 -10.356 1.00 89.31 302 THR A O 1
ATOM 2347 N N . ASP A 1 303 ? 15.299 -19.886 -9.101 1.00 87.25 303 ASP A N 1
ATOM 2348 C CA . ASP A 1 303 ? 16.125 -18.684 -8.895 1.00 87.25 303 ASP A CA 1
ATOM 2349 C C . ASP A 1 303 ? 17.303 -18.633 -9.879 1.00 87.25 303 ASP A C 1
ATOM 2351 O O . ASP A 1 303 ? 18.359 -18.075 -9.591 1.00 87.25 303 ASP A O 1
ATOM 2355 N N . GLY A 1 304 ? 17.145 -19.281 -11.036 1.00 89.19 304 GLY A N 1
ATOM 2356 C CA . GLY A 1 304 ? 18.201 -19.386 -12.028 1.00 89.19 304 GLY A CA 1
ATOM 2357 C C . GLY A 1 304 ? 18.471 -18.058 -12.742 1.00 89.19 304 GLY A C 1
ATOM 2358 O O . GLY A 1 304 ? 17.605 -17.180 -12.782 1.00 89.19 304 GLY A O 1
ATOM 2359 N N . PRO A 1 305 ? 19.647 -17.924 -13.379 1.00 87.38 305 PRO A N 1
ATOM 2360 C CA . PRO A 1 305 ? 19.950 -16.778 -14.239 1.00 87.38 305 PRO A CA 1
ATOM 2361 C C . PRO A 1 305 ? 18.967 -16.651 -15.416 1.00 87.38 305 PRO A C 1
ATOM 2363 O O . PRO A 1 305 ? 18.752 -15.552 -15.920 1.00 87.38 305 PRO A O 1
ATOM 2366 N N . ASP A 1 306 ? 18.331 -17.759 -15.805 1.00 88.38 306 ASP A N 1
ATOM 2367 C CA . ASP A 1 306 ? 17.340 -17.815 -16.883 1.00 88.38 306 ASP A CA 1
ATOM 2368 C C . ASP A 1 306 ? 15.936 -17.364 -16.444 1.00 88.38 306 ASP A C 1
ATOM 2370 O O . ASP A 1 306 ? 15.027 -17.240 -17.270 1.00 88.38 306 ASP A O 1
ATOM 2374 N N . THR A 1 307 ? 15.729 -17.108 -15.147 1.00 94.56 307 THR A N 1
ATOM 2375 C CA . THR A 1 307 ? 14.435 -16.657 -14.636 1.00 94.56 307 THR A CA 1
ATOM 2376 C C . THR A 1 307 ? 14.142 -15.256 -15.152 1.00 94.56 307 THR A C 1
ATOM 2378 O O . THR A 1 307 ? 14.888 -14.298 -14.926 1.00 94.56 307 THR A O 1
ATOM 2381 N N . THR A 1 308 ? 13.014 -15.115 -15.845 1.00 95.50 308 THR A N 1
ATOM 2382 C CA . THR A 1 308 ? 12.582 -13.811 -16.341 1.00 95.50 308 THR A CA 1
ATOM 2383 C C . THR A 1 308 ? 12.069 -12.987 -15.172 1.00 95.50 308 THR A C 1
ATOM 2385 O O . THR A 1 308 ? 11.194 -13.418 -14.427 1.00 95.50 308 THR A O 1
ATOM 2388 N N . HIS A 1 309 ? 12.599 -11.781 -15.018 1.00 97.25 309 HIS A N 1
ATOM 2389 C CA . HIS A 1 309 ? 12.175 -10.864 -13.972 1.00 97.25 309 HIS A CA 1
ATOM 2390 C C . HIS A 1 309 ? 11.407 -9.696 -14.574 1.00 97.25 309 HIS A C 1
ATOM 2392 O O . HIS A 1 309 ? 11.775 -9.165 -15.625 1.00 97.25 309 HIS A O 1
ATOM 2398 N N . ILE A 1 310 ? 10.356 -9.277 -13.881 1.00 97.88 310 ILE A N 1
ATOM 2399 C CA . ILE A 1 310 ? 9.566 -8.104 -14.244 1.00 97.88 310 ILE A CA 1
ATOM 2400 C C . ILE A 1 310 ? 9.529 -7.124 -13.080 1.00 97.88 310 ILE A C 1
ATOM 2402 O O . ILE A 1 310 ? 9.715 -7.504 -11.922 1.00 97.88 310 ILE A O 1
ATOM 2406 N N . ILE A 1 311 ? 9.279 -5.861 -13.400 1.00 97.94 311 ILE A N 1
ATOM 2407 C CA . ILE A 1 311 ? 9.053 -4.800 -12.429 1.00 97.94 311 ILE A CA 1
ATOM 2408 C C . ILE A 1 311 ? 7.684 -4.191 -12.682 1.00 97.94 311 ILE A C 1
ATOM 2410 O O . ILE A 1 311 ? 7.373 -3.785 -13.801 1.00 97.94 311 ILE A O 1
ATOM 2414 N N . VAL A 1 312 ? 6.892 -4.104 -11.617 1.00 98.12 312 VAL A N 1
ATOM 2415 C CA . VAL A 1 312 ? 5.660 -3.316 -11.574 1.00 98.12 312 VAL A CA 1
ATOM 2416 C C . VAL A 1 312 ? 5.978 -1.962 -10.957 1.00 98.12 312 VAL A C 1
ATOM 2418 O 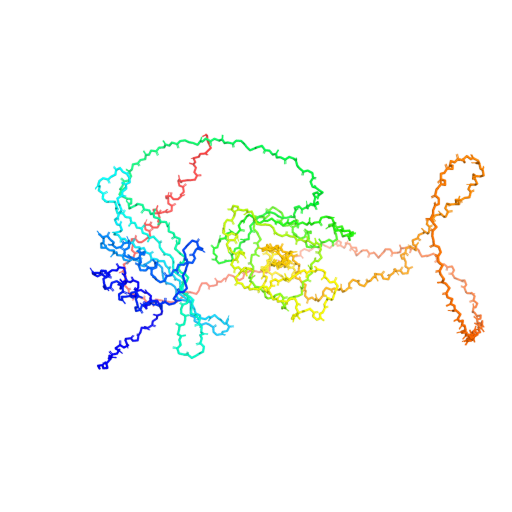O . VAL A 1 312 ? 6.594 -1.907 -9.894 1.00 98.12 312 VAL A O 1
ATOM 2421 N N . PHE A 1 313 ? 5.561 -0.873 -11.590 1.00 97.56 313 PHE A N 1
ATOM 2422 C CA . PHE A 1 313 ? 5.798 0.483 -11.094 1.00 97.56 313 PHE A CA 1
ATOM 2423 C C . PHE A 1 313 ? 4.601 1.397 -11.353 1.00 97.56 313 PHE A C 1
ATOM 2425 O O . PHE A 1 313 ? 3.785 1.144 -12.243 1.00 97.56 313 PHE A O 1
ATOM 2432 N N . GLY A 1 314 ? 4.486 2.464 -10.564 1.00 96.00 314 GLY A N 1
ATOM 2433 C CA . GLY A 1 314 ? 3.460 3.483 -10.745 1.00 96.00 314 GLY A CA 1
ATOM 2434 C C . GLY A 1 314 ? 3.853 4.480 -11.832 1.00 96.00 314 GLY A C 1
ATOM 2435 O O . GLY A 1 314 ? 5.003 4.909 -11.914 1.00 96.00 314 GLY A O 1
ATOM 2436 N N . GLN A 1 315 ? 2.888 4.889 -12.649 1.00 93.81 315 GLN A N 1
ATOM 2437 C CA . GLN A 1 315 ? 3.031 5.959 -13.629 1.00 93.81 315 GLN A CA 1
ATOM 2438 C C . GLN A 1 315 ? 1.837 6.914 -13.550 1.00 93.81 315 GLN A C 1
ATOM 2440 O O . GLN A 1 315 ? 0.681 6.495 -13.625 1.00 93.81 315 GLN A O 1
ATOM 2445 N N . VAL A 1 316 ? 2.101 8.213 -13.438 1.00 91.69 316 VAL A N 1
ATOM 2446 C CA . VAL A 1 316 ? 1.062 9.249 -13.460 1.00 91.69 316 VAL A CA 1
ATOM 2447 C C . VAL A 1 316 ? 0.528 9.373 -14.887 1.00 91.69 316 VAL A C 1
ATOM 2449 O O . VAL A 1 316 ? 1.276 9.676 -15.814 1.00 91.69 316 VAL A O 1
ATOM 2452 N N . THR A 1 317 ? -0.767 9.101 -15.082 1.00 84.88 317 THR A N 1
ATOM 2453 C CA . THR A 1 317 ? -1.381 9.090 -16.430 1.00 84.88 317 THR A CA 1
ATOM 2454 C C . THR A 1 317 ? -1.710 10.493 -16.934 1.00 84.88 317 THR A C 1
ATOM 2456 O O . THR A 1 317 ? -1.648 10.752 -18.130 1.00 84.88 317 THR A O 1
ATOM 2459 N N . SER A 1 318 ? -2.046 11.407 -16.028 1.00 80.69 318 SER A N 1
ATOM 2460 C CA . SER A 1 318 ? -2.246 12.820 -16.330 1.00 80.69 318 SER A CA 1
ATOM 2461 C C . SER A 1 318 ? -1.825 13.636 -15.113 1.00 80.69 318 SER A C 1
ATOM 2463 O O . SER A 1 318 ? -2.200 13.254 -14.005 1.00 80.69 318 SER A O 1
ATOM 2465 N N . PRO A 1 319 ? -1.108 14.760 -15.275 1.00 70.00 319 PRO A N 1
ATOM 2466 C CA . PRO A 1 319 ? -0.740 15.616 -14.149 1.00 70.00 319 PRO A CA 1
ATOM 2467 C C . PRO A 1 319 ? -1.964 16.187 -13.414 1.00 70.00 319 PRO A C 1
ATOM 2469 O O . PRO A 1 319 ? -1.880 16.507 -12.234 1.00 70.00 319 PRO A O 1
ATOM 2472 N N . THR A 1 320 ? -3.112 16.295 -14.090 1.00 73.25 320 THR A N 1
ATOM 2473 C CA . THR A 1 320 ? -4.365 16.786 -13.495 1.00 73.25 320 THR A CA 1
ATOM 2474 C C . THR A 1 320 ? -5.169 15.693 -12.797 1.00 73.25 320 THR A C 1
ATOM 2476 O O . THR A 1 320 ? -5.972 15.988 -11.912 1.00 73.25 320 THR A O 1
ATOM 2479 N N . ALA A 1 321 ? -4.964 14.428 -13.169 1.00 69.75 321 ALA A N 1
ATOM 2480 C CA . ALA A 1 321 ? -5.675 13.311 -12.574 1.00 69.75 321 ALA A CA 1
ATOM 2481 C C . ALA A 1 321 ? -4.846 12.751 -11.416 1.00 69.75 321 ALA A C 1
ATOM 2483 O O . ALA A 1 321 ? -3.724 12.291 -11.606 1.00 69.75 321 ALA A O 1
ATOM 2484 N N . ARG A 1 322 ? -5.423 12.713 -10.210 1.00 79.69 322 ARG A N 1
ATOM 2485 C CA . ARG A 1 322 ? -4.821 12.079 -9.017 1.00 79.69 322 ARG A CA 1
ATOM 2486 C C . ARG A 1 322 ? -4.820 10.542 -9.097 1.00 79.69 322 ARG A C 1
ATOM 2488 O O . ARG A 1 322 ? -4.990 9.863 -8.091 1.00 79.69 322 ARG A O 1
ATOM 2495 N N . SER A 1 323 ? -4.696 9.991 -10.300 1.00 89.69 323 SER A N 1
ATOM 2496 C CA . SER A 1 323 ? -4.722 8.560 -10.571 1.00 89.69 323 SER A CA 1
ATOM 2497 C C . SER A 1 323 ? -3.371 8.112 -11.103 1.00 89.69 323 SER A C 1
ATOM 2499 O O . SER A 1 323 ? -2.896 8.596 -12.138 1.00 89.69 323 SER A O 1
ATOM 2501 N N . ILE A 1 324 ? -2.787 7.139 -10.417 1.00 93.44 324 ILE A N 1
ATOM 2502 C CA . ILE A 1 324 ? -1.623 6.411 -10.903 1.00 93.44 324 ILE A CA 1
ATOM 2503 C C . ILE A 1 324 ? -2.085 5.178 -11.669 1.00 93.44 324 ILE A C 1
ATOM 2505 O O . ILE A 1 324 ? -3.119 4.582 -11.370 1.00 93.44 324 ILE A O 1
ATOM 2509 N N . LYS A 1 325 ? -1.300 4.793 -12.662 1.00 94.88 325 LYS A N 1
ATOM 2510 C CA . LYS A 1 325 ? -1.497 3.591 -13.453 1.00 94.88 325 LYS A CA 1
ATOM 2511 C C . LYS A 1 325 ? -0.318 2.669 -13.248 1.00 94.88 325 LYS A C 1
ATOM 2513 O O . LYS A 1 325 ? 0.823 3.122 -13.296 1.00 94.88 325 LYS A O 1
ATOM 2518 N N . LEU A 1 326 ? -0.584 1.391 -13.015 1.00 97.25 326 LEU A N 1
ATOM 2519 C CA . LEU A 1 326 ? 0.479 0.428 -12.772 1.00 97.25 326 LEU A CA 1
ATOM 2520 C C . LEU A 1 326 ? 0.951 -0.133 -14.114 1.00 97.25 326 LEU A C 1
ATOM 2522 O O . LEU A 1 326 ? 0.174 -0.686 -14.896 1.00 97.25 326 LEU A O 1
ATOM 2526 N N . ARG A 1 327 ? 2.234 0.067 -14.396 1.00 96.56 327 ARG A N 1
ATOM 2527 C CA . ARG A 1 327 ? 2.923 -0.402 -15.597 1.00 96.56 327 ARG A CA 1
ATOM 2528 C C . ARG A 1 327 ? 3.817 -1.572 -15.255 1.00 96.56 327 ARG A C 1
ATOM 2530 O O . ARG A 1 327 ? 4.273 -1.702 -14.120 1.00 96.56 327 ARG A O 1
ATOM 2537 N N . VAL A 1 328 ? 4.078 -2.398 -16.260 1.00 97.19 328 VAL A N 1
ATOM 2538 C CA . VAL A 1 328 ? 4.934 -3.571 -16.125 1.00 97.19 328 VAL A CA 1
ATOM 2539 C C . VAL A 1 328 ? 6.026 -3.512 -17.177 1.00 97.19 328 VAL A C 1
ATOM 2541 O O . VAL A 1 328 ? 5.740 -3.343 -18.359 1.00 97.19 328 VAL A O 1
ATOM 2544 N N . ALA A 1 329 ? 7.270 -3.664 -16.736 1.00 96.38 329 ALA A N 1
ATOM 2545 C CA . ALA A 1 329 ? 8.436 -3.756 -17.602 1.00 96.38 329 ALA A CA 1
ATOM 2546 C C . ALA A 1 329 ? 9.217 -5.032 -17.312 1.00 96.38 329 ALA A C 1
ATOM 2548 O O . ALA A 1 329 ? 9.212 -5.543 -16.190 1.00 96.38 329 ALA A O 1
ATOM 2549 N N . ARG A 1 330 ? 9.926 -5.531 -18.319 1.00 96.06 330 ARG A N 1
ATOM 2550 C CA . ARG A 1 330 ? 10.889 -6.617 -18.145 1.00 96.06 330 ARG A CA 1
ATOM 2551 C C . ARG A 1 330 ? 12.229 -6.043 -17.685 1.00 96.06 330 ARG A C 1
ATOM 2553 O O . ARG A 1 330 ? 12.656 -5.007 -18.184 1.00 96.06 330 ARG A O 1
ATOM 2560 N N . ILE A 1 331 ? 12.899 -6.725 -16.758 1.00 95.38 331 ILE A N 1
ATOM 2561 C CA . ILE A 1 331 ? 14.276 -6.391 -16.378 1.00 95.38 331 ILE A CA 1
ATOM 2562 C C . ILE A 1 331 ? 15.231 -6.942 -17.433 1.00 95.38 331 ILE A C 1
ATOM 2564 O O . ILE A 1 331 ? 15.178 -8.133 -17.748 1.00 95.38 331 ILE A O 1
ATOM 2568 N N . THR A 1 332 ? 16.135 -6.106 -17.935 1.00 94.19 332 THR A N 1
ATOM 2569 C CA . THR A 1 332 ? 17.219 -6.526 -18.828 1.00 94.19 332 THR A CA 1
ATOM 2570 C C . THR A 1 332 ? 18.579 -6.338 -18.155 1.00 94.19 332 THR A C 1
ATOM 2572 O O . THR A 1 332 ? 18.779 -5.423 -17.361 1.00 94.19 332 THR A O 1
ATOM 2575 N N . SER A 1 333 ? 19.540 -7.218 -18.449 1.00 89.94 333 SER A N 1
ATOM 2576 C CA . SER A 1 333 ? 20.920 -7.096 -17.941 1.00 89.94 333 SER A CA 1
ATOM 2577 C C . SER A 1 333 ? 21.686 -5.943 -18.592 1.00 89.94 333 SER A C 1
ATOM 2579 O O . SER A 1 333 ? 22.631 -5.404 -18.020 1.00 89.94 333 SER A O 1
ATOM 2581 N N . HIS A 1 334 ? 21.268 -5.561 -19.794 1.00 87.94 334 HIS A N 1
ATOM 2582 C CA . HIS A 1 334 ? 21.862 -4.504 -20.595 1.00 87.94 334 HIS A CA 1
ATOM 2583 C C . HIS A 1 334 ? 20.793 -3.474 -20.961 1.00 87.94 334 HIS A C 1
ATOM 2585 O O . HIS A 1 334 ? 19.607 -3.827 -21.007 1.00 87.94 334 HIS A O 1
ATOM 2591 N N . PRO A 1 335 ? 21.184 -2.219 -21.240 1.00 84.56 335 PRO A N 1
ATOM 2592 C CA . PRO A 1 335 ? 20.258 -1.238 -21.786 1.00 84.56 335 PRO A CA 1
ATOM 2593 C C . PRO A 1 335 ? 19.564 -1.821 -23.028 1.00 84.56 335 PRO A C 1
ATOM 2595 O O . PRO A 1 335 ? 20.233 -2.494 -23.824 1.00 84.56 335 PRO A O 1
ATOM 2598 N N . PRO A 1 336 ? 18.246 -1.597 -23.202 1.00 75.38 336 PRO A N 1
ATOM 2599 C CA . PRO A 1 336 ? 17.525 -2.088 -24.366 1.00 75.38 336 PRO A CA 1
ATOM 2600 C C . PRO A 1 336 ? 18.277 -1.667 -25.632 1.00 75.38 336 PRO A C 1
ATOM 2602 O O . PRO A 1 336 ? 18.656 -0.493 -25.741 1.00 75.38 336 PRO A O 1
ATOM 2605 N N . PRO A 1 337 ? 18.543 -2.587 -26.577 1.00 73.69 337 PRO A N 1
ATOM 2606 C CA . PRO A 1 337 ? 19.188 -2.208 -27.819 1.00 73.69 337 PRO A CA 1
ATOM 2607 C C . PRO A 1 337 ? 18.318 -1.136 -28.462 1.00 73.69 337 PRO A C 1
ATOM 2609 O O . PRO A 1 337 ? 17.140 -1.374 -28.737 1.00 73.69 337 PRO A O 1
ATOM 2612 N N . LYS A 1 338 ? 18.883 0.062 -28.667 1.0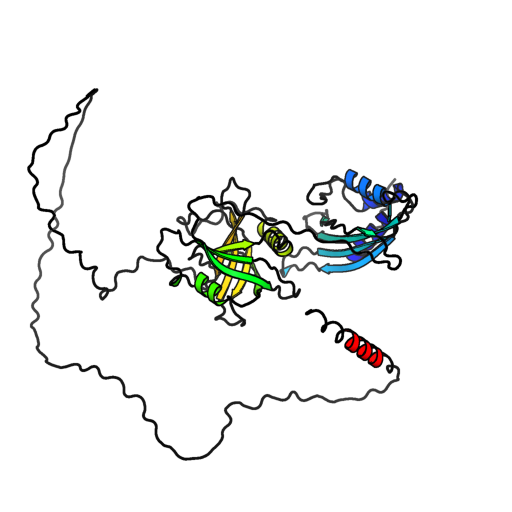0 74.38 338 LYS A N 1
ATOM 2613 C CA . LYS A 1 338 ? 18.212 1.105 -29.445 1.00 74.38 338 LYS A CA 1
ATOM 2614 C C . LYS A 1 338 ? 17.795 0.433 -30.744 1.00 74.38 338 LYS A C 1
ATOM 2616 O O . LYS A 1 338 ? 18.657 -0.131 -31.421 1.00 74.38 338 LYS A O 1
ATOM 2621 N N . SER A 1 339 ? 16.496 0.416 -31.040 1.00 65.19 339 SER A N 1
ATOM 2622 C CA . SER A 1 339 ? 15.967 -0.175 -32.263 1.00 65.19 339 SER A CA 1
ATOM 2623 C C . SER A 1 339 ? 16.459 0.666 -33.434 1.00 65.19 339 SER A C 1
ATOM 2625 O O . SER A 1 339 ? 15.760 1.547 -33.932 1.00 65.19 339 SER A O 1
ATOM 2627 N N . LEU A 1 340 ? 17.710 0.451 -33.829 1.00 72.88 340 LEU A N 1
ATOM 2628 C CA . LEU A 1 340 ? 18.234 0.998 -35.055 1.00 72.88 340 LEU A CA 1
ATOM 2629 C C . LEU A 1 340 ? 17.375 0.393 -36.165 1.00 72.88 340 LEU A C 1
ATOM 2631 O O . LEU A 1 340 ? 17.152 -0.825 -36.148 1.00 72.88 340 LEU A O 1
ATOM 2635 N N . PRO A 1 341 ? 16.846 1.214 -37.088 1.00 69.88 341 PRO A N 1
ATOM 2636 C CA . PRO A 1 341 ? 16.104 0.706 -38.228 1.00 69.88 341 PRO A CA 1
ATOM 2637 C C . PRO A 1 341 ? 16.963 -0.371 -38.879 1.00 69.88 341 PRO A C 1
ATOM 2639 O O . PRO A 1 341 ? 18.112 -0.123 -39.250 1.00 69.88 341 PRO A O 1
ATOM 2642 N N . ARG A 1 342 ? 16.439 -1.600 -38.896 1.00 68.81 342 ARG A N 1
ATOM 2643 C CA . ARG A 1 342 ? 17.174 -2.765 -39.378 1.00 68.81 342 ARG A CA 1
ATOM 2644 C C . ARG A 1 342 ? 17.566 -2.455 -40.817 1.00 68.81 342 ARG A C 1
ATOM 2646 O O . ARG A 1 342 ? 16.690 -2.338 -41.671 1.00 68.81 342 ARG A O 1
ATOM 2653 N N . VAL A 1 343 ? 18.861 -2.258 -41.067 1.00 74.69 343 VAL A N 1
ATOM 2654 C CA . VAL A 1 343 ? 19.351 -2.067 -42.433 1.00 74.69 343 VAL A CA 1
ATOM 2655 C C . VAL A 1 343 ? 18.907 -3.307 -43.212 1.00 74.69 343 VAL A C 1
ATOM 2657 O O . VAL A 1 343 ? 19.126 -4.419 -42.710 1.00 74.69 343 VAL A O 1
ATOM 2660 N N . PRO A 1 344 ? 18.218 -3.148 -44.358 1.00 70.94 344 PRO A N 1
ATOM 2661 C CA . PRO A 1 344 ? 17.762 -4.284 -45.142 1.00 70.94 344 PRO A CA 1
ATOM 2662 C C . PRO A 1 344 ? 18.966 -5.176 -45.414 1.00 70.94 344 PRO A C 1
ATOM 2664 O O . PRO A 1 344 ? 20.025 -4.702 -45.837 1.00 70.94 344 PRO A O 1
ATOM 2667 N N . ARG A 1 345 ? 18.835 -6.461 -45.079 1.00 80.44 345 ARG A N 1
ATOM 2668 C CA . ARG A 1 345 ? 19.913 -7.412 -45.344 1.00 80.44 345 ARG A CA 1
ATOM 2669 C C . ARG A 1 345 ? 20.132 -7.447 -46.864 1.00 80.44 345 ARG A C 1
ATOM 2671 O O . ARG A 1 345 ? 19.148 -7.348 -47.592 1.00 80.44 345 ARG A O 1
ATOM 2678 N N . PRO A 1 346 ? 21.372 -7.599 -47.357 1.00 78.94 346 PRO A N 1
ATOM 2679 C CA . PRO A 1 346 ? 21.639 -7.720 -48.794 1.00 78.94 346 PRO A CA 1
ATOM 2680 C C . PRO A 1 346 ? 20.809 -8.815 -49.490 1.00 78.94 346 PRO A C 1
ATOM 2682 O O . PRO A 1 346 ? 20.493 -8.683 -50.667 1.00 78.94 346 PRO A O 1
ATOM 2685 N N . ASP A 1 347 ? 20.411 -9.846 -48.737 1.00 78.69 347 ASP A N 1
ATOM 2686 C CA . ASP A 1 347 ? 19.571 -10.962 -49.189 1.00 78.69 347 ASP A CA 1
ATOM 2687 C C . ASP A 1 347 ? 18.069 -10.786 -48.895 1.00 78.69 347 ASP A C 1
ATOM 2689 O O . ASP A 1 347 ? 17.269 -11.654 -49.245 1.00 78.69 347 ASP A O 1
ATOM 2693 N N . ASP A 1 348 ? 17.663 -9.704 -48.220 1.00 79.69 348 ASP A N 1
ATOM 2694 C CA . ASP A 1 348 ? 16.246 -9.411 -48.003 1.00 79.69 348 ASP A CA 1
ATOM 2695 C C . ASP A 1 348 ? 15.670 -9.010 -49.367 1.00 79.69 348 ASP A C 1
ATOM 2697 O O . ASP A 1 348 ? 16.152 -8.029 -49.952 1.00 79.69 348 ASP A O 1
ATOM 2701 N N . PRO A 1 349 ? 14.714 -9.769 -49.939 1.00 71.31 349 PRO A N 1
ATOM 2702 C CA . PRO A 1 349 ? 14.199 -9.486 -51.267 1.00 71.31 349 PRO A CA 1
ATOM 2703 C C . PRO A 1 349 ? 13.734 -8.039 -51.287 1.00 71.31 349 PRO A C 1
ATOM 2705 O O . PRO A 1 349 ? 12.798 -7.670 -50.575 1.00 71.31 349 PRO A O 1
ATOM 2708 N N . THR A 1 350 ? 14.415 -7.212 -52.086 1.00 74.31 350 THR A N 1
ATOM 2709 C CA . THR A 1 350 ? 14.087 -5.795 -52.219 1.00 74.31 350 THR A CA 1
ATOM 2710 C C . THR A 1 350 ? 12.590 -5.727 -52.474 1.00 74.31 350 THR A C 1
ATOM 2712 O O . THR A 1 350 ? 12.147 -6.424 -53.396 1.00 74.31 350 THR A O 1
ATOM 2715 N N . PRO A 1 351 ? 11.800 -4.996 -51.659 1.00 69.56 351 PRO A N 1
ATOM 2716 C CA . PRO A 1 351 ? 10.350 -5.021 -51.758 1.00 69.56 351 PRO A CA 1
ATOM 2717 C C . PRO A 1 351 ? 9.993 -4.788 -53.216 1.00 69.56 351 PRO A C 1
ATOM 2719 O O . PRO A 1 351 ? 10.281 -3.721 -53.770 1.00 69.56 351 PRO A O 1
ATOM 2722 N N . ARG A 1 352 ? 9.495 -5.847 -53.873 1.00 72.44 352 ARG A N 1
ATOM 2723 C CA . ARG A 1 352 ? 9.219 -5.812 -55.306 1.00 72.44 352 ARG A CA 1
ATOM 2724 C C . ARG A 1 352 ? 8.248 -4.666 -55.477 1.00 72.44 352 ARG A C 1
ATOM 2726 O O . ARG A 1 352 ? 7.163 -4.704 -54.897 1.00 72.44 352 ARG A O 1
ATOM 2733 N N . ARG A 1 353 ? 8.679 -3.622 -56.192 1.00 67.19 353 ARG A N 1
ATOM 2734 C CA . ARG A 1 353 ? 7.829 -2.466 -56.470 1.00 67.19 353 ARG A CA 1
ATOM 2735 C C . ARG A 1 353 ? 6.503 -3.032 -56.978 1.00 67.19 353 ARG A C 1
ATOM 2737 O O . ARG A 1 353 ? 6.554 -3.809 -57.939 1.00 67.19 353 ARG A O 1
ATOM 2744 N N . PRO A 1 354 ? 5.361 -2.737 -56.328 1.00 67.25 354 PRO A N 1
ATOM 2745 C CA . PRO A 1 354 ? 4.086 -3.181 -56.857 1.00 67.25 354 PRO A CA 1
ATOM 2746 C C . PRO A 1 354 ? 4.028 -2.713 -58.314 1.00 67.25 354 PRO A C 1
ATOM 2748 O O . PRO A 1 354 ? 4.499 -1.602 -58.598 1.00 67.25 354 PRO A O 1
ATOM 2751 N N . PRO A 1 355 ? 3.565 -3.564 -59.248 1.00 68.56 355 PRO A N 1
ATOM 2752 C CA . PRO A 1 355 ? 3.483 -3.184 -60.646 1.00 68.56 355 PRO A CA 1
ATOM 2753 C C . PRO A 1 355 ? 2.776 -1.836 -60.714 1.00 68.56 355 PRO A C 1
ATOM 2755 O O . PRO A 1 355 ? 1.697 -1.669 -60.145 1.00 68.56 355 PRO A O 1
ATOM 2758 N N . ILE A 1 356 ? 3.442 -0.861 -61.335 1.00 67.38 356 ILE A N 1
ATOM 2759 C CA . ILE A 1 356 ? 2.884 0.460 -61.596 1.00 67.38 356 ILE A CA 1
ATOM 2760 C C . ILE A 1 356 ? 1.694 0.195 -62.509 1.00 67.38 356 ILE A C 1
ATOM 2762 O O . ILE A 1 356 ? 1.850 0.048 -63.721 1.00 67.38 356 ILE A O 1
ATOM 2766 N N . ALA A 1 357 ? 0.514 0.030 -61.915 1.00 62.91 357 ALA A N 1
ATOM 2767 C CA . ALA A 1 357 ? -0.719 -0.028 -62.660 1.00 62.91 357 ALA A CA 1
ATOM 2768 C C . ALA A 1 357 ? -0.811 1.310 -63.386 1.00 62.91 357 ALA A C 1
ATOM 2770 O O . ALA A 1 357 ? -0.955 2.371 -62.778 1.00 62.91 357 ALA A O 1
ATOM 2771 N N . PHE A 1 358 ? -0.611 1.229 -64.697 1.00 54.06 358 PHE A N 1
ATOM 2772 C CA . PHE A 1 358 ? -0.802 2.282 -65.669 1.00 54.06 358 PHE A CA 1
ATOM 2773 C C . PHE A 1 358 ? -2.207 2.875 -65.495 1.00 54.06 358 PHE A C 1
ATOM 2775 O O . PHE A 1 358 ? -3.167 2.452 -66.132 1.00 54.06 358 PHE A O 1
ATOM 2782 N N . GLY A 1 359 ? -2.328 3.895 -64.648 1.00 54.97 359 GLY A N 1
ATOM 2783 C CA . GLY A 1 359 ? -3.466 4.805 -64.617 1.00 54.97 359 GLY A CA 1
ATOM 2784 C C . GLY A 1 359 ? -3.403 5.738 -65.821 1.00 54.97 359 GLY A C 1
ATOM 2785 O O . GLY A 1 359 ? -3.168 6.933 -65.681 1.00 54.97 359 GLY A O 1
ATOM 2786 N N . ARG A 1 360 ? -3.558 5.178 -67.025 1.00 55.19 360 ARG A N 1
ATOM 2787 C CA . ARG A 1 360 ? -3.745 5.924 -68.269 1.00 55.19 360 ARG A CA 1
ATOM 2788 C C . ARG A 1 360 ? -5.011 5.421 -68.951 1.00 55.19 360 ARG A C 1
ATOM 2790 O O . ARG A 1 360 ? -4.951 4.781 -69.991 1.00 55.19 360 ARG A O 1
ATOM 2797 N N . THR A 1 361 ? -6.164 5.775 -68.396 1.00 50.41 361 THR A N 1
ATOM 2798 C CA . THR A 1 361 ? -7.403 5.855 -69.175 1.00 50.41 361 THR A CA 1
ATOM 2799 C C . THR A 1 361 ? -7.999 7.239 -69.016 1.00 50.41 361 THR A C 1
ATOM 2801 O O . THR A 1 361 ? -8.438 7.654 -67.948 1.00 50.41 361 THR A O 1
ATOM 2804 N N . LYS A 1 362 ? -7.939 7.954 -70.137 1.00 55.00 362 LYS A N 1
ATOM 2805 C CA . LYS A 1 362 ? -8.651 9.182 -70.451 1.00 55.00 362 LYS A CA 1
ATOM 2806 C C . LYS A 1 362 ? -10.138 9.022 -70.108 1.00 55.00 362 LYS A C 1
ATOM 2808 O O . LYS A 1 362 ? -10.758 8.079 -70.583 1.00 55.00 362 LYS A O 1
ATOM 2813 N N . SER A 1 363 ? -10.722 10.008 -69.442 1.00 46.88 363 SER A N 1
ATOM 2814 C CA . SER A 1 363 ? -12.114 10.387 -69.692 1.00 46.88 363 SER A CA 1
ATOM 2815 C C . SER A 1 363 ? -12.158 11.889 -69.950 1.00 46.88 363 SER A C 1
ATOM 2817 O O . SER A 1 363 ? -12.401 12.711 -69.071 1.00 46.88 363 SER A O 1
ATOM 2819 N N . ILE A 1 364 ? -11.859 12.228 -71.203 1.00 50.84 364 ILE A N 1
ATOM 2820 C CA . ILE A 1 364 ? -12.465 13.374 -71.876 1.00 50.84 364 ILE A CA 1
ATOM 2821 C C . ILE A 1 364 ? -13.967 13.064 -71.905 1.00 50.84 364 ILE A C 1
ATOM 2823 O O . ILE A 1 364 ? -14.352 12.045 -72.471 1.00 50.84 364 ILE A O 1
ATOM 2827 N N . GLY A 1 365 ? -14.795 13.882 -71.258 1.00 44.28 365 GLY A N 1
ATOM 2828 C CA . GLY A 1 365 ? -16.238 13.640 -71.210 1.00 44.28 365 GLY A CA 1
ATOM 2829 C C . GLY A 1 365 ? -16.983 14.574 -70.265 1.00 44.28 365 GLY A C 1
ATOM 2830 O O . GLY A 1 365 ? -17.208 14.235 -69.115 1.00 44.28 365 GLY A O 1
ATOM 2831 N N . ALA A 1 366 ? -17.291 15.758 -70.792 1.00 49.09 366 ALA A N 1
ATOM 2832 C CA . ALA A 1 366 ? -18.401 16.668 -70.500 1.00 49.09 366 ALA A CA 1
ATOM 2833 C C . ALA A 1 366 ? -19.351 16.392 -69.308 1.00 49.09 366 ALA A C 1
ATOM 2835 O O . ALA A 1 366 ? -19.939 15.323 -69.188 1.00 49.09 366 ALA A O 1
ATOM 2836 N N . GLY A 1 367 ? -19.633 17.454 -68.541 1.00 41.44 367 GLY A N 1
ATOM 2837 C CA . GLY A 1 367 ? -20.763 17.528 -67.603 1.00 41.44 367 GLY A CA 1
ATOM 2838 C C . GLY A 1 367 ? -20.401 18.285 -66.326 1.00 41.44 367 GLY A C 1
ATOM 2839 O O . GLY A 1 367 ? -20.211 17.693 -65.277 1.00 41.44 367 GLY A O 1
ATOM 2840 N N . ALA A 1 368 ? -20.075 19.574 -66.406 1.00 50.03 368 ALA A N 1
ATOM 2841 C CA . ALA A 1 368 ? -21.035 20.626 -66.067 1.00 50.03 368 ALA A CA 1
ATOM 2842 C C . ALA A 1 368 ? -21.762 20.384 -64.732 1.00 50.03 368 ALA A C 1
ATOM 2844 O O . ALA A 1 368 ? -22.829 19.795 -64.734 1.00 50.03 368 ALA A O 1
ATOM 2845 N N . LEU A 1 369 ? -21.252 20.943 -63.629 1.00 46.19 369 LEU A N 1
ATOM 2846 C CA . LEU A 1 369 ? -22.101 21.574 -62.614 1.00 46.19 369 LEU A CA 1
ATOM 2847 C C . LEU A 1 369 ? -21.348 22.744 -61.969 1.00 46.19 369 LEU A C 1
ATOM 2849 O O . LEU A 1 369 ? -20.487 22.622 -61.103 1.00 46.19 369 LEU A O 1
ATOM 2853 N N . LYS A 1 370 ? -21.709 23.903 -62.507 1.00 50.50 370 LYS A N 1
ATOM 2854 C CA . LYS A 1 370 ? -21.382 25.270 -62.134 1.00 50.50 370 LYS A CA 1
ATOM 2855 C C . LYS A 1 370 ? -21.940 25.557 -60.735 1.00 50.50 370 LYS A C 1
ATOM 2857 O O . LYS A 1 370 ? -23.148 25.477 -60.546 1.00 50.50 370 LYS A O 1
ATOM 2862 N N . ARG A 1 371 ? -21.097 25.965 -59.787 1.00 53.50 371 ARG A N 1
ATOM 2863 C CA . ARG A 1 371 ? -21.488 26.921 -58.737 1.00 53.50 371 ARG A CA 1
ATOM 2864 C C . ARG A 1 371 ? -20.294 27.799 -58.383 1.00 53.50 371 ARG A C 1
ATOM 2866 O O . ARG A 1 371 ? -19.501 27.524 -57.496 1.00 53.50 371 ARG A O 1
ATOM 2873 N N . THR A 1 372 ? -20.187 28.848 -59.184 1.00 44.84 372 THR A N 1
ATOM 2874 C CA . THR A 1 372 ? -19.537 30.114 -58.875 1.00 44.84 372 THR A CA 1
ATOM 2875 C C . THR A 1 372 ? -20.309 30.826 -57.766 1.00 44.84 372 THR A C 1
ATOM 2877 O O . THR A 1 372 ? -21.510 31.041 -57.919 1.00 44.84 372 THR A O 1
ATOM 2880 N N . ALA A 1 373 ? -19.619 31.266 -56.722 1.00 45.59 373 ALA A N 1
ATOM 2881 C CA . ALA A 1 373 ? -19.846 32.580 -56.133 1.00 45.59 373 ALA A CA 1
ATOM 2882 C C . ALA A 1 373 ? -18.533 33.042 -55.498 1.00 45.59 373 ALA A C 1
ATOM 2884 O O . ALA A 1 373 ? -18.011 32.442 -54.563 1.00 45.59 373 ALA A O 1
ATOM 2885 N N . SER A 1 374 ? -17.986 34.067 -56.130 1.00 48.28 374 SER A N 1
ATOM 2886 C CA . SER A 1 374 ? -16.779 34.804 -55.806 1.00 48.28 374 SER A CA 1
ATOM 2887 C C . SER A 1 374 ? -17.042 35.812 -54.688 1.00 48.28 374 SER A C 1
ATOM 2889 O O . SER A 1 374 ? -18.135 36.364 -54.636 1.00 48.28 374 SER A O 1
ATOM 2891 N N . SER A 1 375 ? -16.006 36.145 -53.920 1.00 39.81 375 SER A N 1
ATOM 2892 C CA . SER A 1 375 ? -15.620 37.532 -53.583 1.00 39.81 375 SER A CA 1
ATOM 2893 C C . SER A 1 375 ? -14.357 37.461 -52.711 1.00 39.81 375 SER A C 1
ATOM 2895 O O . SER A 1 375 ? -14.416 36.966 -51.593 1.00 39.81 375 SER A O 1
ATOM 2897 N N . SER A 1 376 ? -13.149 37.631 -53.252 1.00 42.44 376 SER A N 1
ATOM 2898 C CA . SER A 1 376 ? -12.501 38.892 -53.652 1.00 42.44 376 SER A CA 1
ATOM 2899 C C . SER A 1 376 ? -12.100 39.785 -52.472 1.00 42.44 376 SER A C 1
ATOM 2901 O O . SER A 1 376 ? -12.916 40.554 -51.980 1.00 42.44 376 SER A O 1
ATOM 2903 N N . SER A 1 377 ? -10.810 39.764 -52.133 1.00 41.28 377 SER A N 1
ATOM 2904 C CA . SER A 1 377 ? -9.987 40.980 -52.074 1.00 41.28 377 SER A CA 1
ATOM 2905 C C . SER A 1 377 ? -8.500 40.610 -52.002 1.00 41.28 377 SER A C 1
ATOM 2907 O O . SER A 1 377 ? -8.004 40.073 -51.017 1.00 41.28 377 SER A O 1
ATOM 2909 N N . SER A 1 378 ? -7.836 40.896 -53.119 1.00 37.28 378 SER A N 1
ATOM 2910 C CA . SER A 1 378 ? -6.434 41.286 -53.320 1.00 37.28 378 SER A CA 1
ATOM 2911 C C . SER A 1 378 ? -5.981 42.380 -52.319 1.00 37.28 378 SER A C 1
ATOM 2913 O O . SER A 1 378 ? -6.829 42.944 -51.641 1.00 37.28 378 SER A O 1
ATOM 2915 N N . VAL A 1 379 ? -4.731 42.818 -52.134 1.00 39.03 379 VAL A N 1
ATOM 2916 C CA . VAL A 1 379 ? -3.536 43.055 -52.975 1.00 39.03 379 VAL A CA 1
ATOM 2917 C C . VAL A 1 379 ? -2.386 43.344 -51.954 1.00 39.03 379 VAL A C 1
ATOM 2919 O O . VAL A 1 379 ? -2.679 43.927 -50.915 1.00 39.03 379 VAL A O 1
ATOM 2922 N N . LEU A 1 380 ? -1.127 42.896 -52.071 1.00 41.62 380 LEU A N 1
ATOM 2923 C CA . LEU A 1 380 ? 0.074 43.581 -52.628 1.00 41.62 380 LEU A CA 1
ATOM 2924 C C . LEU A 1 380 ? 1.290 42.726 -52.175 1.00 41.62 380 LEU A C 1
ATOM 2926 O O . LEU A 1 380 ? 1.328 42.327 -51.016 1.00 41.62 380 LEU A O 1
ATOM 2930 N N . ALA A 1 381 ? 2.158 42.210 -53.060 1.00 40.75 381 ALA A N 1
ATOM 2931 C CA . ALA A 1 381 ? 3.313 42.886 -53.692 1.00 40.75 381 ALA A CA 1
ATOM 2932 C C . ALA A 1 381 ? 4.380 43.294 -52.641 1.00 40.75 381 ALA A C 1
ATOM 2934 O O . ALA A 1 381 ? 4.020 43.830 -51.607 1.00 40.75 381 ALA A O 1
ATOM 2935 N N . LEU A 1 382 ? 5.697 43.121 -52.785 1.00 41.53 382 LEU A N 1
ATOM 2936 C CA . LEU A 1 382 ? 6.592 42.901 -53.924 1.00 41.53 382 LEU A CA 1
ATOM 2937 C C . LEU A 1 382 ? 8.018 42.614 -53.357 1.00 41.53 382 LEU A C 1
ATOM 2939 O O . LEU A 1 382 ? 8.238 42.768 -52.160 1.00 41.53 382 LEU A O 1
ATOM 2943 N N . HIS A 1 383 ? 8.968 42.349 -54.263 1.00 39.72 383 HIS A N 1
ATOM 2944 C CA . HIS A 1 383 ? 10.442 42.266 -54.153 1.00 39.72 383 HIS A CA 1
ATOM 2945 C C . HIS A 1 383 ? 11.058 40.890 -53.817 1.00 39.72 383 HIS A C 1
ATOM 2947 O O . HIS A 1 383 ? 10.915 40.401 -52.704 1.00 39.72 383 HIS A O 1
ATOM 2953 N N . GLN A 1 384 ? 11.618 40.146 -54.796 1.00 39.28 384 GLN A N 1
ATOM 2954 C CA . GLN A 1 384 ? 12.835 40.408 -55.624 1.00 39.28 384 GLN A CA 1
ATOM 2955 C C . GLN A 1 384 ? 14.110 40.246 -54.774 1.00 39.28 384 GLN A C 1
ATOM 2957 O O . GLN A 1 384 ? 14.144 40.739 -53.658 1.00 39.28 384 GLN A O 1
ATOM 2962 N N . GLU A 1 385 ? 15.236 39.663 -55.179 1.00 35.09 385 GLU A N 1
ATOM 2963 C CA . GLU A 1 385 ? 15.737 38.738 -56.214 1.00 35.09 385 GLU A CA 1
ATOM 2964 C C . GLU A 1 385 ? 17.210 38.461 -55.802 1.00 35.09 385 GLU A C 1
ATOM 2966 O O . GLU A 1 385 ? 17.712 39.083 -54.866 1.00 35.09 385 GLU A O 1
ATOM 2971 N N . ASN A 1 386 ? 17.917 37.635 -56.585 1.00 34.09 386 ASN A N 1
ATOM 2972 C CA . ASN A 1 386 ? 19.383 37.527 -56.682 1.00 34.09 386 ASN A CA 1
ATOM 2973 C C . ASN A 1 386 ? 20.060 36.710 -55.569 1.00 34.09 386 ASN A C 1
ATOM 2975 O O . ASN A 1 386 ? 19.886 36.956 -54.388 1.00 34.09 386 ASN A O 1
ATOM 2979 N N . GLY A 1 387 ? 20.911 35.729 -55.857 1.00 32.00 387 GLY A N 1
ATOM 2980 C CA . GLY A 1 387 ? 21.437 35.237 -57.126 1.00 32.00 387 GLY A CA 1
ATOM 2981 C C . GLY A 1 387 ? 22.743 34.471 -56.876 1.00 32.00 387 GLY A C 1
ATOM 2982 O O . GLY A 1 387 ? 23.405 34.743 -55.884 1.00 32.00 387 GLY A O 1
ATOM 2983 N N . VAL A 1 388 ? 23.112 33.598 -57.833 1.00 35.97 388 VAL A N 1
ATOM 2984 C CA . VAL A 1 388 ? 24.503 33.225 -58.214 1.00 35.97 388 VAL A CA 1
ATOM 2985 C C . VAL A 1 388 ? 25.268 32.410 -57.127 1.00 35.97 388 VAL A C 1
ATOM 2987 O O . VAL A 1 388 ? 25.235 32.726 -55.956 1.00 35.97 388 VAL A O 1
ATOM 2990 N N . SER A 1 389 ? 26.007 31.315 -57.331 1.00 37.94 389 SER A N 1
ATOM 2991 C CA . SER A 1 389 ? 26.748 30.735 -58.448 1.00 37.94 389 SER A CA 1
ATOM 2992 C C . SER A 1 389 ? 27.155 29.296 -58.080 1.00 37.94 389 SER A C 1
ATOM 2994 O O . SER A 1 389 ? 27.482 29.023 -56.931 1.00 37.94 389 SER A O 1
ATOM 2996 N N . SER A 1 390 ? 27.267 28.436 -59.093 1.00 41.28 390 SER A N 1
ATOM 2997 C CA . SER A 1 390 ? 28.397 27.517 -59.330 1.00 41.28 390 SER A CA 1
ATOM 2998 C C . SER A 1 390 ? 28.951 26.637 -58.192 1.00 41.28 390 SER A C 1
ATOM 3000 O O . SER A 1 390 ? 29.695 27.110 -57.340 1.00 41.28 390 SER A O 1
ATOM 3002 N N . LYS A 1 391 ? 28.880 25.308 -58.373 1.00 42.97 391 LYS A N 1
ATOM 3003 C CA . LYS A 1 391 ? 30.093 24.513 -58.671 1.00 42.97 391 LYS A CA 1
ATOM 3004 C C . LYS A 1 391 ? 29.778 23.099 -59.165 1.00 42.97 391 LYS A C 1
ATOM 3006 O O . LYS A 1 391 ? 29.155 22.274 -58.511 1.00 42.97 391 LYS A O 1
ATOM 3011 N N . LYS A 1 392 ? 30.283 22.876 -60.372 1.00 39.38 392 LYS A N 1
ATOM 3012 C CA . LYS A 1 392 ? 30.378 21.656 -61.162 1.00 39.38 392 LYS A CA 1
ATOM 3013 C C . LYS A 1 392 ? 31.591 20.880 -60.639 1.00 39.38 392 LYS A C 1
ATOM 3015 O O . LYS A 1 392 ? 32.694 21.416 -60.700 1.00 39.38 392 LYS A O 1
ATOM 3020 N N . LEU A 1 393 ? 31.418 19.651 -60.154 1.00 43.66 393 LEU A N 1
ATOM 3021 C CA . LEU A 1 393 ? 32.537 18.731 -59.946 1.00 43.66 393 LEU A CA 1
ATOM 3022 C C . LEU A 1 393 ? 32.307 17.439 -60.725 1.00 43.66 393 LEU A C 1
ATOM 3024 O O . LEU A 1 393 ? 31.307 16.741 -60.600 1.00 43.66 393 LEU A O 1
ATOM 3028 N N . LYS A 1 394 ? 33.277 17.243 -61.606 1.00 38.47 394 LYS A N 1
ATOM 3029 C CA . LYS A 1 394 ? 33.500 16.214 -62.603 1.00 38.47 394 LYS A CA 1
ATOM 3030 C C . LYS A 1 394 ? 34.281 15.109 -61.897 1.00 38.47 394 LYS A C 1
ATOM 3032 O O . LYS A 1 394 ? 35.370 15.392 -61.411 1.00 38.47 394 LYS A O 1
ATOM 3037 N N . LEU A 1 395 ? 33.757 13.887 -61.847 1.00 45.25 395 LEU A N 1
ATOM 3038 C CA . LEU A 1 395 ? 34.559 12.714 -61.507 1.00 45.25 395 LEU A CA 1
ATOM 3039 C C . LEU A 1 395 ? 34.477 11.703 -62.640 1.00 45.25 395 LEU A C 1
ATOM 3041 O O . LEU A 1 395 ? 33.427 11.405 -63.202 1.00 45.25 395 LEU A O 1
ATOM 3045 N N . THR A 1 396 ? 35.680 11.329 -63.027 1.00 40.22 396 THR A N 1
ATOM 3046 C CA . THR A 1 396 ? 36.118 10.659 -64.231 1.00 40.22 396 THR A CA 1
ATOM 3047 C C . THR A 1 396 ? 35.916 9.158 -64.139 1.00 40.22 396 THR A C 1
ATOM 3049 O O . THR A 1 396 ? 36.094 8.551 -63.087 1.00 40.22 396 THR A O 1
ATOM 3052 N N . ALA A 1 397 ? 35.595 8.576 -65.290 1.00 40.97 397 ALA A N 1
ATOM 3053 C CA . ALA A 1 397 ? 35.704 7.157 -65.556 1.00 40.97 397 ALA A CA 1
ATOM 3054 C C . ALA A 1 397 ? 37.147 6.677 -65.343 1.00 40.97 397 ALA A C 1
ATOM 3056 O O . ALA A 1 397 ? 38.078 7.326 -65.814 1.00 40.97 397 ALA A O 1
ATOM 3057 N N . ASN A 1 398 ? 37.305 5.516 -64.711 1.00 43.50 398 ASN A N 1
ATOM 3058 C CA . ASN A 1 398 ? 38.426 4.627 -64.975 1.00 43.50 398 ASN A CA 1
ATOM 3059 C C . ASN A 1 398 ? 37.883 3.211 -65.137 1.00 43.50 398 ASN A C 1
ATOM 3061 O O . ASN A 1 398 ? 37.240 2.650 -64.253 1.00 43.50 398 ASN A O 1
ATOM 3065 N N . ALA A 1 399 ? 38.109 2.703 -66.341 1.00 39.00 399 ALA A N 1
ATOM 3066 C CA . ALA A 1 399 ? 37.880 1.343 -66.753 1.00 39.00 399 ALA A CA 1
ATOM 3067 C C . ALA A 1 399 ? 39.143 0.541 -66.439 1.00 39.00 399 ALA A C 1
ATOM 3069 O O . ALA A 1 399 ? 40.202 0.859 -66.972 1.00 39.00 399 ALA A O 1
ATOM 3070 N N . GLU A 1 400 ? 39.021 -0.528 -65.660 1.00 41.88 400 GLU A N 1
ATOM 3071 C CA . GLU A 1 400 ? 39.985 -1.623 -65.706 1.00 41.88 400 GLU A CA 1
ATOM 3072 C C . GLU A 1 400 ? 39.259 -2.944 -65.937 1.00 41.88 400 GLU A C 1
ATOM 3074 O O . GLU A 1 400 ? 38.330 -3.343 -65.236 1.00 41.88 400 GLU A O 1
ATOM 3079 N N . LYS A 1 401 ? 39.691 -3.570 -67.030 1.00 40.94 401 LYS A N 1
ATOM 3080 C CA . LYS A 1 401 ? 39.341 -4.899 -67.503 1.00 40.94 401 LYS A CA 1
ATOM 3081 C C . LYS A 1 401 ? 39.842 -5.939 -66.504 1.00 40.94 401 LYS A C 1
ATOM 3083 O O . LYS A 1 401 ? 41.042 -6.017 -66.279 1.00 40.94 401 LYS A O 1
ATOM 3088 N N . HIS A 1 402 ? 38.975 -6.854 -66.083 1.00 43.44 402 HIS A N 1
ATOM 3089 C CA . HIS A 1 402 ? 39.403 -8.215 -65.768 1.00 43.44 402 HIS A CA 1
ATOM 3090 C C . HIS A 1 402 ? 38.489 -9.232 -66.452 1.00 43.44 402 HIS A C 1
ATOM 3092 O O . HIS A 1 402 ? 37.265 -9.139 -66.420 1.00 43.44 402 HIS A O 1
ATOM 3098 N N . GLN A 1 403 ? 39.146 -10.151 -67.156 1.00 45.34 403 GLN A N 1
ATOM 3099 C CA . GLN A 1 403 ? 38.578 -11.201 -67.991 1.00 45.34 403 GLN A CA 1
ATOM 3100 C C . GLN A 1 403 ? 37.817 -12.276 -67.191 1.00 45.34 403 GLN A C 1
ATOM 3102 O O . GLN A 1 403 ? 38.121 -12.499 -66.017 1.00 45.34 403 GLN A O 1
ATOM 3107 N N . PRO A 1 404 ? 36.889 -13.005 -67.840 1.00 45.06 404 PRO A N 1
ATOM 3108 C CA . PRO A 1 404 ? 36.155 -14.110 -67.236 1.00 45.06 404 PRO A CA 1
ATOM 3109 C C . PRO A 1 404 ? 36.969 -15.416 -67.260 1.00 45.06 404 PRO A C 1
ATOM 3111 O O . PRO A 1 404 ? 37.558 -15.774 -68.279 1.00 45.06 404 PRO A O 1
ATOM 3114 N N . LYS A 1 405 ? 36.948 -16.173 -66.156 1.00 47.59 405 LYS A N 1
ATOM 3115 C CA . LYS A 1 405 ? 37.325 -17.598 -66.131 1.00 47.59 405 LYS A CA 1
ATOM 3116 C C . LYS A 1 405 ? 36.063 -18.458 -65.977 1.00 47.59 405 LYS A C 1
ATOM 3118 O O . LYS A 1 405 ? 35.297 -18.203 -65.047 1.00 47.59 405 LYS A O 1
ATOM 3123 N N . PRO A 1 406 ? 35.848 -19.476 -66.828 1.00 47.06 406 PRO A N 1
ATOM 3124 C CA . PRO A 1 406 ? 34.742 -20.412 -66.696 1.00 47.06 406 PRO A CA 1
ATOM 3125 C C . PRO A 1 406 ? 35.201 -21.640 -65.905 1.00 47.06 406 PRO A C 1
ATOM 3127 O O . PRO A 1 406 ? 36.143 -22.312 -66.310 1.00 47.06 406 PRO A O 1
ATOM 3130 N N . LEU A 1 407 ? 34.528 -21.962 -64.801 1.00 45.94 407 LEU A N 1
ATOM 3131 C CA . LEU A 1 407 ? 34.615 -23.288 -64.189 1.00 45.94 407 LEU A CA 1
ATOM 3132 C C . LEU A 1 407 ? 33.224 -23.721 -63.721 1.00 45.94 407 LEU A C 1
ATOM 3134 O O . LEU A 1 407 ? 32.733 -23.346 -62.660 1.00 45.94 407 LEU A O 1
ATOM 3138 N N . THR A 1 408 ? 32.608 -24.501 -64.603 1.00 44.22 408 THR A N 1
ATOM 3139 C CA . THR A 1 408 ? 31.739 -25.648 -64.327 1.00 44.22 408 THR A CA 1
ATOM 3140 C C . THR A 1 408 ? 31.972 -26.291 -62.958 1.00 44.22 408 THR A C 1
ATOM 3142 O O . THR A 1 408 ? 33.106 -26.617 -62.608 1.00 44.22 408 THR A O 1
ATOM 3145 N N . GLY A 1 409 ? 30.889 -26.561 -62.231 1.00 42.44 409 GLY A N 1
ATOM 3146 C CA . GLY A 1 409 ? 30.920 -27.408 -61.044 1.00 42.44 409 GLY A CA 1
ATOM 3147 C C . GLY A 1 409 ? 29.603 -27.385 -60.282 1.00 42.44 409 GLY A C 1
ATOM 3148 O O . GLY A 1 409 ? 29.390 -26.509 -59.444 1.00 42.44 409 GLY A O 1
ATOM 3149 N N . ASP A 1 410 ? 28.745 -28.365 -60.565 1.00 52.25 410 ASP A N 1
ATOM 3150 C CA . ASP A 1 410 ? 27.547 -28.691 -59.794 1.00 52.25 410 ASP A CA 1
ATOM 3151 C C . ASP A 1 410 ? 27.869 -28.802 -58.299 1.00 52.25 410 ASP A C 1
ATOM 3153 O O . ASP A 1 410 ? 28.591 -29.698 -57.854 1.00 52.25 410 ASP A O 1
ATOM 3157 N N . LYS A 1 411 ? 27.303 -27.900 -57.494 1.00 44.41 411 LYS A N 1
ATOM 3158 C CA . LYS A 1 411 ? 27.302 -28.023 -56.034 1.00 44.41 411 LYS A CA 1
ATOM 3159 C C . LYS A 1 411 ? 25.960 -28.571 -55.578 1.00 44.41 411 LYS A C 1
ATOM 3161 O O . LYS A 1 411 ? 25.069 -27.848 -55.148 1.00 44.41 411 LYS A O 1
ATOM 3166 N N . VAL A 1 412 ? 25.874 -29.895 -55.666 1.00 54.22 412 VAL A N 1
ATOM 3167 C CA . VAL A 1 412 ? 24.956 -30.730 -54.891 1.00 54.22 412 VAL A CA 1
ATOM 3168 C C . VAL A 1 412 ? 25.184 -30.455 -53.403 1.00 54.22 412 VAL A C 1
ATOM 3170 O O . VAL A 1 412 ? 26.309 -30.502 -52.902 1.00 54.22 412 VAL A O 1
ATOM 3173 N N . PHE A 1 413 ? 24.094 -30.155 -52.705 1.00 50.94 413 PHE A N 1
ATOM 3174 C CA . PHE A 1 413 ? 24.027 -29.916 -51.269 1.00 50.94 413 PHE A CA 1
ATOM 3175 C C . PHE A 1 413 ? 24.457 -31.187 -50.510 1.00 50.94 413 PHE A C 1
ATOM 3177 O O . PHE A 1 413 ? 23.684 -32.135 -50.376 1.00 50.94 413 PHE A O 1
ATOM 3184 N N . LYS A 1 414 ? 25.713 -31.253 -50.046 1.00 60.94 414 LYS A N 1
ATOM 3185 C CA . LYS A 1 414 ? 26.197 -32.362 -49.208 1.00 60.94 414 LYS A CA 1
ATOM 3186 C C . LYS A 1 414 ? 25.798 -32.121 -47.754 1.00 60.94 414 LYS A C 1
ATOM 3188 O O . LYS A 1 414 ? 26.406 -31.312 -47.059 1.00 60.94 414 LYS A O 1
ATOM 3193 N N . VAL A 1 415 ? 24.783 -32.858 -47.310 1.00 69.44 415 VAL A N 1
ATOM 3194 C CA . VAL A 1 415 ? 24.447 -33.039 -45.894 1.00 69.44 415 VAL A CA 1
ATOM 3195 C C . VAL A 1 415 ? 25.622 -33.755 -45.204 1.00 69.44 415 VAL A C 1
ATOM 3197 O O . VAL A 1 415 ? 26.064 -34.788 -45.714 1.00 69.44 415 VAL A O 1
ATOM 3200 N N . PRO A 1 416 ? 26.155 -33.242 -44.078 1.00 67.81 416 PRO A N 1
ATOM 3201 C CA . PRO A 1 416 ? 27.173 -33.946 -43.303 1.00 67.81 416 PRO A CA 1
ATOM 3202 C C . PRO A 1 416 ? 26.657 -35.328 -42.860 1.00 67.81 416 PRO A C 1
ATOM 3204 O O . PRO A 1 416 ? 25.550 -35.404 -42.320 1.00 67.81 416 PRO A O 1
ATOM 3207 N N . PRO A 1 417 ? 27.406 -36.427 -43.073 1.00 61.50 417 PRO A N 1
ATOM 3208 C CA . PRO A 1 417 ? 26.982 -37.745 -42.623 1.00 61.50 417 PRO A CA 1
ATOM 3209 C C . PRO A 1 417 ? 26.939 -37.780 -41.093 1.00 61.50 417 PRO A C 1
ATOM 3211 O O . PRO A 1 417 ? 27.936 -37.527 -40.417 1.00 61.50 417 PRO A O 1
ATOM 3214 N N . LEU A 1 418 ? 25.762 -38.096 -40.553 1.00 60.62 418 LEU A N 1
ATOM 3215 C CA . LEU A 1 418 ? 25.575 -38.372 -39.133 1.00 60.62 418 LEU A CA 1
ATOM 3216 C C . LEU A 1 418 ? 26.413 -39.605 -38.741 1.00 60.62 418 LEU A C 1
ATOM 3218 O O . LEU A 1 418 ? 26.428 -40.585 -39.494 1.00 60.62 418 LEU A O 1
ATOM 3222 N N . PRO A 1 419 ? 27.099 -39.590 -37.584 1.00 61.50 419 PRO A N 1
ATOM 3223 C CA . PRO A 1 419 ? 27.928 -40.706 -37.147 1.00 61.50 419 PRO A CA 1
ATOM 3224 C C . PRO A 1 419 ? 27.090 -41.984 -37.003 1.00 61.50 419 PRO A C 1
ATOM 3226 O O . PRO A 1 419 ? 26.068 -42.022 -36.314 1.00 61.50 419 PRO A O 1
ATOM 3229 N N . GLY A 1 420 ? 27.528 -43.028 -37.708 1.00 50.84 420 GLY A N 1
ATOM 3230 C CA . GLY A 1 420 ? 26.876 -44.329 -37.758 1.00 50.84 420 GLY A CA 1
ATOM 3231 C C . GLY A 1 420 ? 26.843 -45.016 -36.394 1.00 50.84 420 GLY A C 1
ATOM 3232 O O . GLY A 1 420 ? 27.828 -45.040 -35.658 1.00 50.84 420 GLY A O 1
ATOM 3233 N N . LYS A 1 421 ? 25.695 -45.620 -36.073 1.00 48.75 421 LYS A N 1
ATOM 3234 C CA . LYS A 1 421 ? 25.528 -46.513 -34.924 1.00 48.75 421 LYS A CA 1
ATOM 3235 C C . LYS A 1 421 ? 26.372 -47.771 -35.132 1.00 48.75 421 LYS A C 1
ATOM 3237 O O . LYS A 1 421 ? 25.965 -48.682 -35.852 1.00 48.75 421 LYS A O 1
ATOM 3242 N N . ALA A 1 422 ? 27.522 -47.841 -34.473 1.00 50.91 422 ALA A N 1
ATOM 3243 C CA . ALA A 1 422 ? 28.243 -49.090 -34.298 1.00 50.91 422 ALA A CA 1
ATOM 3244 C C . ALA A 1 422 ? 27.486 -49.969 -33.288 1.00 50.91 422 ALA A C 1
ATOM 3246 O O . ALA A 1 422 ? 27.326 -49.622 -32.118 1.00 50.91 422 ALA A O 1
ATOM 3247 N N . ARG A 1 423 ? 27.005 -51.122 -33.762 1.00 51.34 423 ARG A N 1
ATOM 3248 C CA . ARG A 1 423 ? 26.619 -52.265 -32.928 1.00 51.34 423 ARG A CA 1
ATOM 3249 C C . ARG A 1 423 ? 27.868 -52.745 -32.179 1.00 51.34 423 ARG A C 1
ATOM 3251 O O . ARG A 1 423 ? 28.707 -53.420 -32.766 1.00 51.34 423 ARG A O 1
ATOM 3258 N N . GLY A 1 424 ? 27.968 -52.412 -30.896 1.00 48.34 424 GLY A N 1
ATOM 3259 C CA . GLY A 1 424 ? 28.961 -52.941 -29.962 1.00 48.34 424 GLY A CA 1
ATOM 3260 C C . GLY A 1 424 ? 28.268 -53.697 -28.833 1.00 48.34 424 GLY A C 1
ATOM 3261 O O . GLY A 1 424 ? 27.342 -53.190 -28.210 1.00 48.34 424 GLY A O 1
ATOM 3262 N N . LYS A 1 425 ? 28.682 -54.945 -28.630 1.00 48.34 425 LYS A N 1
ATOM 3263 C CA . LYS A 1 425 ? 28.153 -55.939 -27.693 1.00 48.34 425 LYS A CA 1
ATOM 3264 C C . LYS A 1 425 ? 29.119 -55.990 -26.494 1.00 48.34 425 LYS A C 1
ATOM 3266 O O . LYS A 1 425 ? 30.287 -56.278 -26.714 1.00 48.34 425 LYS A O 1
ATOM 3271 N N . GLY A 1 426 ? 28.650 -55.741 -25.268 1.00 41.91 426 GLY A N 1
ATOM 3272 C CA . GLY A 1 426 ? 29.423 -55.888 -24.012 1.00 41.91 426 GLY A CA 1
ATOM 3273 C C . GLY A 1 426 ? 28.950 -54.889 -22.948 1.00 41.91 426 GLY A C 1
ATOM 3274 O O . GLY A 1 426 ? 28.937 -53.699 -23.224 1.00 41.91 426 GLY A O 1
ATOM 3275 N N . LYS A 1 427 ? 28.298 -55.332 -21.855 1.00 49.84 427 LYS A N 1
ATOM 3276 C CA . LYS A 1 427 ? 28.881 -55.422 -20.489 1.00 49.84 427 LYS A CA 1
ATOM 3277 C C . LYS A 1 427 ? 29.730 -54.176 -20.182 1.00 49.84 427 LYS A C 1
ATOM 3279 O O . LYS A 1 427 ? 30.790 -54.040 -20.761 1.00 49.84 427 LYS A O 1
ATOM 3284 N N . GLU A 1 428 ? 29.270 -53.211 -19.395 1.00 44.41 428 GLU A N 1
ATOM 3285 C CA . GLU A 1 428 ? 29.159 -53.272 -17.932 1.00 44.41 428 GLU A CA 1
ATOM 3286 C C . GLU A 1 428 ? 28.292 -52.091 -17.444 1.00 44.41 428 GLU A C 1
ATOM 3288 O O . GLU A 1 428 ? 28.187 -51.070 -18.121 1.00 44.41 428 GLU A O 1
ATOM 3293 N N . LYS A 1 429 ? 27.614 -52.242 -16.302 1.00 48.06 429 LYS A N 1
ATOM 3294 C CA . LYS A 1 429 ? 26.803 -51.178 -15.697 1.00 48.06 429 LYS A CA 1
ATOM 3295 C C . LYS A 1 429 ? 27.728 -50.221 -14.950 1.00 48.06 429 LYS A C 1
ATOM 3297 O O . LYS A 1 429 ? 28.196 -50.575 -13.874 1.00 48.06 429 LYS A O 1
ATOM 3302 N N . GLU A 1 430 ? 27.926 -49.023 -15.484 1.00 44.44 430 GLU A N 1
ATOM 3303 C CA . GLU A 1 430 ? 28.494 -47.905 -14.734 1.00 44.44 430 GLU A CA 1
ATOM 3304 C C . GLU A 1 430 ? 27.392 -46.861 -14.521 1.00 44.44 430 GLU A C 1
ATOM 3306 O O . GLU A 1 430 ? 26.816 -46.309 -15.461 1.00 44.44 430 GLU A O 1
ATOM 3311 N N . ASP A 1 431 ? 27.012 -46.717 -13.256 1.00 55.53 431 ASP A N 1
ATOM 3312 C CA . ASP A 1 431 ? 25.934 -45.871 -12.765 1.00 55.53 431 ASP A CA 1
ATOM 3313 C C . ASP A 1 431 ? 26.403 -44.408 -12.752 1.00 55.53 431 ASP A C 1
ATOM 3315 O O . ASP A 1 431 ? 27.198 -43.991 -11.912 1.00 55.53 431 ASP A O 1
ATOM 3319 N N . VAL A 1 432 ? 25.936 -43.633 -13.734 1.00 59.31 432 VAL A N 1
ATOM 3320 C CA . VAL A 1 432 ? 26.275 -42.211 -13.954 1.00 59.31 432 VAL A CA 1
ATOM 3321 C C . VAL A 1 432 ? 25.553 -41.279 -12.960 1.00 59.31 432 VAL A C 1
ATOM 3323 O O . VAL A 1 432 ? 25.747 -40.064 -12.981 1.00 59.31 432 VAL A O 1
ATOM 3326 N N . PHE A 1 433 ? 24.769 -41.823 -12.025 1.00 44.50 433 PHE A N 1
ATOM 3327 C CA . PHE A 1 433 ? 24.281 -41.088 -10.862 1.00 44.50 433 PHE A CA 1
ATOM 3328 C C . PHE A 1 433 ? 25.002 -41.577 -9.611 1.00 44.50 433 PHE A C 1
ATOM 3330 O O . PHE A 1 433 ? 24.545 -42.472 -8.906 1.00 44.50 433 PHE A O 1
ATOM 3337 N N . GLY A 1 434 ? 26.144 -40.946 -9.336 1.00 41.44 434 GLY A N 1
ATOM 3338 C CA . GLY A 1 434 ? 26.941 -41.210 -8.144 1.00 41.44 434 GLY A CA 1
ATOM 3339 C C . GLY A 1 434 ? 26.106 -41.226 -6.849 1.00 41.44 434 GLY A C 1
ATOM 3340 O O . GLY A 1 434 ? 25.109 -40.501 -6.727 1.00 41.44 434 GLY A O 1
ATOM 3341 N N . PRO A 1 435 ? 26.504 -42.046 -5.861 1.00 42.69 435 PRO A N 1
ATOM 3342 C CA . PRO A 1 435 ? 25.770 -42.199 -4.616 1.00 42.69 435 PRO A CA 1
ATOM 3343 C C . PRO A 1 435 ? 25.719 -40.868 -3.863 1.00 42.69 435 PRO A C 1
ATOM 3345 O O . PRO A 1 435 ? 26.743 -40.254 -3.560 1.00 42.69 435 PRO A O 1
ATOM 3348 N N . ARG A 1 436 ? 24.501 -40.424 -3.535 1.00 40.78 436 ARG A N 1
ATOM 3349 C CA . ARG A 1 436 ? 24.288 -39.292 -2.628 1.00 40.78 436 ARG A CA 1
ATOM 3350 C C . ARG A 1 436 ? 24.912 -39.633 -1.268 1.00 40.78 436 ARG A C 1
ATOM 3352 O O . ARG A 1 436 ? 24.606 -40.702 -0.735 1.00 40.78 436 ARG A O 1
ATOM 3359 N N . PRO A 1 437 ? 25.742 -38.759 -0.673 1.00 44.19 437 PRO A N 1
ATOM 3360 C CA . PRO A 1 437 ? 26.289 -39.013 0.648 1.00 44.19 437 PRO A CA 1
ATOM 3361 C C . PRO A 1 437 ? 25.161 -38.996 1.686 1.00 44.19 437 PRO A C 1
ATOM 3363 O O . PRO A 1 437 ? 24.526 -37.974 1.945 1.00 44.19 437 PRO A O 1
ATOM 3366 N N . LEU A 1 438 ? 24.920 -40.168 2.275 1.00 39.94 438 LEU A N 1
ATOM 3367 C CA . LEU A 1 438 ? 24.207 -40.343 3.534 1.00 39.94 438 LEU A CA 1
ATOM 3368 C C . LEU A 1 438 ? 24.945 -39.541 4.609 1.00 39.94 438 LEU A C 1
ATOM 3370 O O . LEU A 1 438 ? 26.074 -39.872 4.976 1.00 39.94 438 LEU A O 1
ATOM 3374 N N . PHE A 1 439 ? 24.306 -38.485 5.113 1.00 38.94 439 PHE A N 1
ATOM 3375 C CA . PHE A 1 439 ? 24.805 -37.773 6.280 1.00 38.94 439 PHE A CA 1
ATOM 3376 C C . PHE A 1 439 ? 24.833 -38.724 7.475 1.00 38.94 439 PHE A C 1
ATOM 3378 O O . PHE A 1 439 ? 23.817 -39.215 7.970 1.00 38.94 439 PHE A O 1
ATOM 3385 N N . LYS A 1 440 ? 26.067 -38.994 7.885 1.00 37.53 440 LYS A N 1
ATOM 3386 C CA . LYS A 1 440 ? 26.482 -39.794 9.023 1.00 37.53 440 LYS A CA 1
ATOM 3387 C C . LYS A 1 440 ? 25.994 -39.103 10.297 1.00 37.53 440 LYS A C 1
ATOM 3389 O O . LYS A 1 440 ? 26.459 -38.021 10.644 1.00 37.53 440 LYS A O 1
ATOM 3394 N N . LYS A 1 441 ? 25.034 -39.738 10.966 1.00 37.00 441 LYS A N 1
ATOM 3395 C CA . LYS A 1 441 ? 24.570 -39.401 12.313 1.00 37.00 441 LYS A CA 1
ATOM 3396 C C . LYS A 1 441 ? 25.761 -39.561 13.264 1.00 37.00 441 LYS A C 1
ATOM 3398 O O . LYS A 1 441 ? 26.223 -40.678 13.481 1.00 37.00 441 LYS A O 1
ATOM 3403 N N . ILE A 1 442 ? 26.298 -38.447 13.755 1.00 41.31 442 ILE A N 1
ATOM 3404 C CA . ILE A 1 442 ? 27.318 -38.448 14.805 1.00 41.31 442 ILE A CA 1
ATOM 3405 C C . ILE A 1 442 ? 26.601 -38.739 16.121 1.00 41.31 442 ILE A C 1
ATOM 3407 O O . ILE A 1 442 ? 25.727 -37.990 16.550 1.00 41.31 442 ILE A O 1
ATOM 3411 N N . SER A 1 443 ? 26.954 -39.875 16.708 1.00 43.78 443 SER A N 1
ATOM 3412 C CA . SER A 1 443 ? 26.622 -40.298 18.061 1.00 43.78 443 SER A CA 1
ATOM 3413 C C . SER A 1 443 ? 27.861 -40.145 18.942 1.00 43.78 443 SER A C 1
ATOM 3415 O O . SER A 1 443 ? 28.819 -40.890 18.742 1.00 43.78 443 SER A O 1
ATOM 3417 N N . THR A 1 444 ? 27.815 -39.213 19.893 1.00 34.25 444 THR A N 1
ATOM 3418 C CA . THR A 1 444 ? 28.615 -39.142 21.136 1.00 34.25 444 THR A CA 1
ATOM 3419 C C . THR A 1 444 ? 28.118 -37.910 21.911 1.00 34.25 444 THR A C 1
ATOM 3421 O O . THR A 1 444 ? 27.955 -36.859 21.307 1.00 34.25 444 THR A O 1
ATOM 3424 N N . GLY A 1 445 ? 27.817 -37.931 23.206 1.00 32.81 445 GLY A N 1
ATOM 3425 C CA . GLY A 1 445 ? 27.931 -38.973 24.215 1.00 32.81 445 GLY A CA 1
ATOM 3426 C C . GLY A 1 445 ? 27.146 -38.587 25.477 1.00 32.81 445 GLY A C 1
ATOM 3427 O O . GLY A 1 445 ? 26.589 -37.493 25.566 1.00 32.81 445 GLY A O 1
ATOM 3428 N N . ASP A 1 446 ? 27.108 -39.543 26.399 1.00 39.78 446 ASP A N 1
ATOM 3429 C CA . ASP A 1 446 ? 26.481 -39.529 27.720 1.00 39.78 446 ASP A CA 1
ATOM 3430 C C . ASP A 1 446 ? 26.776 -38.287 28.571 1.00 39.78 446 ASP A C 1
ATOM 3432 O O . ASP A 1 446 ? 27.935 -37.991 28.861 1.00 39.78 446 ASP A O 1
ATOM 3436 N N . VAL A 1 447 ? 25.710 -37.675 29.094 1.00 38.19 447 VAL A N 1
ATOM 3437 C CA . VAL A 1 447 ? 25.666 -37.123 30.455 1.00 38.19 447 VAL A CA 1
ATOM 3438 C C . VAL A 1 447 ? 24.295 -37.475 31.035 1.00 38.19 447 VAL A C 1
ATOM 3440 O O . VAL A 1 447 ? 23.266 -36.975 30.585 1.00 38.19 447 VAL A O 1
ATOM 3443 N N . SER A 1 448 ? 24.293 -38.383 32.009 1.00 43.56 448 SER A N 1
ATOM 3444 C CA . SER A 1 448 ? 23.152 -38.662 32.881 1.00 43.56 448 SER A CA 1
ATOM 3445 C C . SER A 1 448 ? 22.875 -37.463 33.781 1.00 43.56 448 SER A C 1
ATOM 3447 O O . SER A 1 448 ? 23.775 -37.070 34.511 1.00 43.56 448 SER A O 1
ATOM 3449 N N . GLU A 1 449 ? 21.634 -36.967 33.804 1.00 41.38 449 GLU A N 1
ATOM 3450 C CA . GLU A 1 449 ? 20.957 -36.530 35.035 1.00 41.38 449 GLU A CA 1
ATOM 3451 C C . GLU A 1 449 ? 19.442 -36.316 34.810 1.00 41.38 449 GLU A C 1
ATOM 3453 O O . GLU A 1 449 ? 19.011 -35.459 34.049 1.00 41.38 449 GLU A O 1
ATOM 3458 N N . ASN A 1 450 ? 18.656 -37.162 35.485 1.00 36.25 450 ASN A N 1
ATOM 3459 C CA . ASN A 1 450 ? 17.315 -36.957 36.053 1.00 36.25 450 ASN A CA 1
ATOM 3460 C C . ASN A 1 450 ? 16.177 -36.310 35.227 1.00 36.25 450 ASN A C 1
ATOM 3462 O O . ASN A 1 450 ? 15.933 -35.114 35.277 1.00 36.25 450 ASN A O 1
ATOM 3466 N N . GLY A 1 451 ? 15.377 -37.190 34.612 1.00 46.31 451 GLY A N 1
ATOM 3467 C CA . GLY A 1 451 ? 13.942 -37.401 34.876 1.00 46.31 451 GLY A CA 1
ATOM 3468 C C . GLY A 1 451 ? 12.978 -36.216 35.025 1.00 46.31 451 GLY A C 1
ATOM 3469 O O . GLY A 1 451 ? 12.923 -35.625 36.094 1.00 46.31 451 GLY A O 1
ATOM 3470 N N . GLN A 1 452 ? 12.097 -36.046 34.028 1.00 49.53 452 GLN A N 1
ATOM 3471 C CA . GLN A 1 452 ? 10.628 -35.879 34.126 1.00 49.53 452 GLN A CA 1
ATOM 3472 C C . GLN A 1 452 ? 10.095 -35.374 32.773 1.00 49.53 452 GLN A C 1
ATOM 3474 O O . GLN A 1 452 ? 10.029 -34.175 32.606 1.00 49.53 452 GLN A O 1
ATOM 3479 N N . ASP A 1 453 ? 9.712 -36.244 31.825 1.00 46.28 453 ASP A N 1
ATOM 3480 C CA . ASP A 1 453 ? 9.018 -35.820 30.581 1.00 46.28 453 ASP A CA 1
ATOM 3481 C C . ASP A 1 453 ? 8.225 -36.980 29.939 1.00 46.28 453 ASP A C 1
ATOM 3483 O O . ASP A 1 453 ? 8.511 -37.442 28.833 1.00 46.28 453 ASP A O 1
ATOM 3487 N N . ALA A 1 454 ? 7.227 -37.508 30.656 1.00 47.22 454 ALA A N 1
ATOM 3488 C CA . ALA A 1 454 ? 6.341 -38.554 30.126 1.00 47.22 454 ALA A CA 1
ATOM 3489 C C . ALA A 1 454 ? 4.955 -38.050 29.671 1.00 47.22 454 ALA A C 1
ATOM 3491 O O . ALA A 1 454 ? 4.273 -38.786 28.963 1.00 47.22 454 ALA A O 1
ATOM 3492 N N . ASP A 1 455 ? 4.554 -36.811 29.981 1.00 52.72 455 ASP A N 1
ATOM 3493 C CA . ASP A 1 455 ? 3.175 -36.341 29.728 1.00 52.72 455 ASP A CA 1
ATOM 3494 C C . ASP A 1 455 ? 2.996 -35.461 28.475 1.00 52.72 455 ASP A C 1
ATOM 3496 O O . ASP A 1 455 ? 1.872 -35.249 28.015 1.00 52.72 455 ASP A O 1
ATOM 3500 N N . GLU A 1 456 ? 4.070 -34.973 27.848 1.00 49.53 456 GLU A N 1
ATOM 350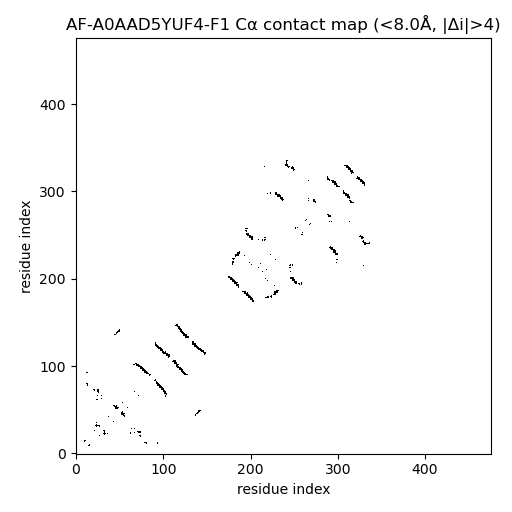1 C CA . GLU A 1 456 ? 3.932 -34.016 26.736 1.00 49.53 456 GLU A CA 1
ATOM 3502 C C . GLU A 1 456 ? 3.614 -34.693 25.384 1.00 49.53 456 GLU A C 1
ATOM 3504 O O . GLU A 1 456 ? 2.941 -34.129 24.518 1.00 49.53 456 GLU A O 1
ATOM 3509 N N . ASN A 1 457 ? 3.981 -35.970 25.228 1.00 49.19 457 ASN A N 1
ATOM 3510 C CA . ASN A 1 457 ? 3.762 -36.732 23.992 1.00 49.19 457 ASN A CA 1
ATOM 3511 C C . ASN A 1 457 ? 2.327 -37.276 23.829 1.00 49.19 457 ASN A C 1
ATOM 3513 O O . ASN A 1 457 ? 1.938 -37.697 22.731 1.00 49.19 457 ASN A O 1
ATOM 3517 N N . GLU A 1 458 ? 1.519 -37.278 24.894 1.00 51.00 458 GLU A N 1
ATOM 3518 C CA . GLU A 1 458 ? 0.125 -37.735 24.837 1.00 51.00 458 GLU A CA 1
ATOM 3519 C C . GLU A 1 458 ? -0.835 -36.597 24.433 1.00 51.00 458 GLU A C 1
ATOM 3521 O O . GLU A 1 458 ? -1.784 -36.820 23.671 1.00 51.00 458 GLU A O 1
ATOM 3526 N N . LEU A 1 459 ? -0.512 -35.346 24.795 1.00 52.38 459 LEU A N 1
ATOM 3527 C CA . LEU A 1 459 ? -1.272 -34.155 24.396 1.00 52.38 459 LEU A CA 1
ATOM 3528 C C . LEU A 1 459 ? -1.113 -33.823 22.897 1.00 52.38 459 LEU A C 1
ATOM 3530 O O . LEU A 1 459 ? -2.075 -33.414 22.236 1.00 52.38 459 LEU A O 1
ATOM 3534 N N . GLU A 1 460 ? 0.066 -34.071 22.314 1.00 49.59 460 GLU A N 1
ATOM 3535 C CA . GLU A 1 460 ? 0.320 -33.825 20.885 1.00 49.59 460 GLU A CA 1
ATOM 3536 C C . GLU A 1 460 ? -0.395 -34.850 19.974 1.00 49.59 460 GLU A C 1
ATOM 3538 O O . GLU A 1 460 ? -0.859 -34.524 18.872 1.00 49.59 460 GLU A O 1
ATOM 3543 N N . ARG A 1 461 ? -0.605 -36.085 20.459 1.00 54.44 461 ARG A N 1
ATOM 3544 C CA . ARG A 1 461 ? -1.381 -37.118 19.743 1.00 54.44 461 ARG A CA 1
ATOM 3545 C C . ARG A 1 461 ? -2.892 -36.866 19.766 1.00 54.44 461 ARG A C 1
ATOM 3547 O O . ARG A 1 461 ? -3.574 -37.251 18.810 1.00 54.44 461 ARG A O 1
ATOM 3554 N N . ALA A 1 462 ? -3.420 -36.186 20.786 1.00 52.59 462 ALA A N 1
ATOM 3555 C CA . ALA A 1 462 ? -4.838 -35.822 20.859 1.00 52.59 462 ALA A CA 1
ATOM 3556 C C . ALA A 1 462 ? -5.212 -34.697 19.870 1.00 52.59 462 ALA A C 1
ATOM 3558 O O . ALA A 1 462 ? -6.249 -34.775 19.204 1.00 52.59 462 ALA A O 1
ATOM 3559 N N . ASN A 1 463 ? -4.334 -33.706 19.671 1.00 45.50 463 ASN A N 1
ATOM 3560 C CA . ASN A 1 463 ? -4.601 -32.575 18.771 1.00 45.50 463 ASN A CA 1
ATOM 3561 C C . ASN A 1 463 ? -4.554 -32.942 17.278 1.00 45.50 463 ASN A C 1
ATOM 3563 O O . ASN A 1 463 ? -5.308 -32.388 16.472 1.00 45.50 463 ASN A O 1
ATOM 3567 N N . LYS A 1 464 ? -3.762 -33.950 16.890 1.00 47.16 464 LYS A N 1
ATOM 3568 C CA . LYS A 1 464 ? -3.715 -34.425 15.494 1.00 47.16 464 LYS A CA 1
ATOM 3569 C C . LYS A 1 464 ? -4.996 -35.152 15.054 1.00 47.16 464 LYS A C 1
ATOM 3571 O O . LYS A 1 464 ? -5.347 -35.104 13.877 1.00 47.16 464 LYS A O 1
ATOM 3576 N N . LYS A 1 465 ? -5.746 -35.762 15.985 1.00 42.06 465 LYS A N 1
ATOM 3577 C CA . LYS A 1 465 ? -7.032 -36.428 15.688 1.00 42.06 465 LYS A CA 1
ATOM 3578 C C . LYS A 1 465 ? -8.220 -35.467 15.558 1.00 42.06 465 LYS A C 1
ATOM 3580 O O . LYS A 1 465 ? -9.224 -35.851 14.961 1.00 42.06 465 LYS A O 1
ATOM 3585 N N . PHE A 1 466 ? -8.114 -34.226 16.042 1.00 36.91 466 PHE A N 1
ATOM 3586 C CA . PHE A 1 466 ? -9.199 -33.242 15.927 1.00 36.91 466 PHE A CA 1
ATOM 3587 C C . PHE A 1 466 ? -9.228 -32.553 14.549 1.00 36.91 466 PHE A C 1
ATOM 3589 O O . PHE A 1 466 ? -10.300 -32.299 14.004 1.00 36.91 466 PHE A O 1
ATOM 3596 N N . HIS A 1 467 ? -8.069 -32.350 13.910 1.00 34.69 467 HIS A N 1
ATOM 3597 C CA . HIS A 1 467 ? -7.996 -31.717 12.585 1.00 34.69 467 HIS A CA 1
ATOM 3598 C C . HIS A 1 467 ? -8.356 -32.636 11.407 1.00 34.69 467 HIS A C 1
ATOM 3600 O O . HIS A 1 467 ? -8.741 -32.143 10.348 1.00 34.69 467 HIS A O 1
ATOM 3606 N N . GLN A 1 468 ? -8.313 -33.960 11.579 1.00 33.78 468 GLN A N 1
ATOM 3607 C CA . GLN A 1 468 ? -8.632 -34.902 10.499 1.00 33.78 468 GLN A CA 1
ATOM 3608 C C . GLN A 1 468 ? -10.142 -35.179 10.346 1.00 33.78 468 GLN A C 1
ATOM 3610 O O . GLN A 1 468 ? -10.561 -35.740 9.337 1.00 33.78 468 GLN A O 1
ATOM 3615 N N . LYS A 1 469 ? -10.979 -34.753 11.307 1.00 32.72 469 LYS A N 1
ATOM 3616 C CA . LYS A 1 469 ? -12.431 -35.022 11.306 1.00 32.72 469 LYS A CA 1
ATOM 3617 C C . LYS A 1 469 ? -13.307 -33.868 10.799 1.00 32.72 469 LYS A C 1
ATOM 3619 O O . LYS A 1 469 ? -14.511 -34.051 10.672 1.00 32.72 469 LYS A O 1
ATOM 3624 N N . CYS A 1 470 ? -12.723 -32.718 10.452 1.00 33.22 470 CYS A N 1
ATOM 3625 C CA . CYS A 1 470 ? -13.465 -31.549 9.954 1.00 33.22 470 CYS A CA 1
ATOM 3626 C C . CYS A 1 470 ? -13.402 -31.350 8.426 1.00 33.22 470 CYS A C 1
ATOM 3628 O O . CYS A 1 470 ? -13.874 -30.326 7.947 1.00 33.22 470 CYS A O 1
ATOM 3630 N N . ASN A 1 471 ? -12.854 -32.303 7.658 1.00 31.66 471 ASN A N 1
ATOM 3631 C CA . ASN A 1 471 ? -12.694 -32.174 6.198 1.00 31.66 471 ASN A CA 1
ATOM 3632 C C . ASN A 1 471 ? -13.459 -33.211 5.352 1.00 31.66 471 ASN A C 1
ATOM 3634 O O . ASN A 1 471 ? -13.206 -33.337 4.158 1.00 31.66 471 ASN A O 1
ATOM 3638 N N . LEU A 1 472 ? -14.436 -33.916 5.926 1.00 35.22 472 LEU A N 1
ATOM 3639 C CA . LEU A 1 472 ? -15.430 -34.656 5.144 1.00 35.22 472 LEU A CA 1
ATOM 3640 C C . LEU A 1 472 ? -16.833 -34.354 5.669 1.00 35.22 472 LEU A C 1
ATOM 3642 O O . LEU A 1 472 ? -17.223 -34.841 6.726 1.00 35.22 472 LEU A O 1
ATOM 3646 N N . GLY A 1 473 ? -17.587 -33.565 4.905 1.00 27.48 473 GLY A N 1
ATOM 3647 C CA . GLY A 1 473 ? -19.025 -33.403 5.105 1.00 27.48 473 GLY A CA 1
ATOM 3648 C C . GLY A 1 473 ? -19.554 -32.033 4.703 1.00 27.48 473 GLY A C 1
ATOM 3649 O O . GLY A 1 473 ? -19.851 -31.239 5.584 1.00 27.48 473 GLY A O 1
ATOM 3650 N N . ALA A 1 474 ? -19.665 -31.772 3.394 1.00 27.66 474 ALA A N 1
ATOM 3651 C CA . ALA A 1 474 ? -20.735 -30.953 2.796 1.00 27.66 474 ALA A CA 1
ATOM 3652 C C . ALA A 1 474 ? -20.564 -30.853 1.263 1.00 27.66 474 ALA A C 1
ATOM 3654 O O . ALA A 1 474 ? -20.342 -29.781 0.708 1.00 27.66 474 ALA A O 1
ATOM 3655 N N . PHE A 1 475 ? -20.665 -31.994 0.580 1.00 32.44 475 PHE A N 1
ATOM 3656 C CA . PHE A 1 475 ? -21.388 -32.066 -0.689 1.00 32.44 475 PHE A CA 1
ATOM 3657 C C . PHE A 1 475 ? -22.652 -32.870 -0.385 1.00 32.44 475 PHE A C 1
ATOM 3659 O O . PHE A 1 475 ? -22.564 -34.082 -0.197 1.00 32.44 475 PHE A O 1
ATOM 3666 N N . ALA A 1 476 ? -23.769 -32.164 -0.238 1.00 32.69 476 ALA A N 1
ATOM 3667 C CA . ALA A 1 476 ? -25.150 -32.608 -0.430 1.00 32.69 476 ALA A CA 1
ATOM 3668 C C . ALA A 1 476 ? -26.043 -31.375 -0.264 1.00 32.69 476 ALA A C 1
ATOM 3670 O O . ALA A 1 476 ? -25.996 -30.776 0.837 1.00 32.69 476 ALA A O 1
#

Organism: NCBI:txid56174

Solvent-accessible surface area (backbone atoms only — not comparable to full-atom values): 31184 Å² total; per-residue (Å²): 134,86,80,81,77,82,75,74,84,69,90,40,72,65,59,46,52,52,52,50,54,42,43,35,56,51,38,94,44,71,71,50,17,52,52,34,42,62,74,70,45,62,81,82,47,77,40,49,54,95,86,41,77,45,52,48,69,54,52,52,51,52,53,52,64,54,40,60,96,28,76,38,44,77,46,77,78,44,80,47,76,44,74,65,36,83,89,75,71,43,62,26,36,38,39,34,31,34,36,40,34,49,31,58,43,71,47,93,96,42,97,56,65,44,54,30,37,39,47,40,44,42,37,37,40,43,46,86,52,90,79,97,48,85,49,65,52,54,54,47,54,69,61,71,58,76,46,70,61,79,71,85,85,86,88,87,88,85,86,90,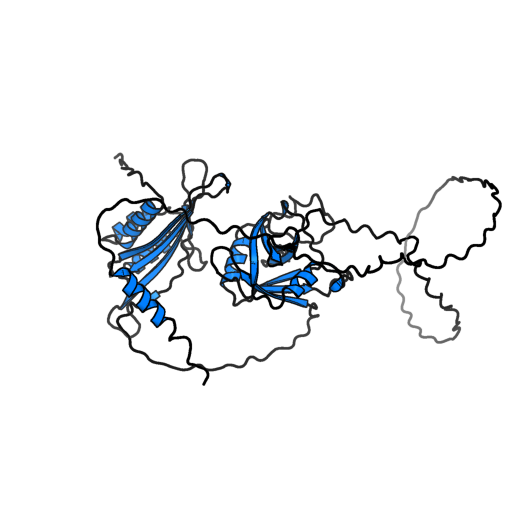85,88,82,87,88,83,86,84,90,76,94,61,91,68,76,49,66,45,82,34,34,68,36,24,34,35,42,85,87,72,82,45,65,35,41,46,34,35,32,31,29,57,64,72,56,89,64,85,73,50,68,91,75,25,66,58,54,48,54,38,41,71,47,52,92,47,66,56,41,43,47,74,47,78,43,54,50,90,82,51,35,67,40,58,74,57,59,32,33,48,48,73,41,89,83,28,56,68,32,50,53,53,53,43,61,70,58,65,73,54,83,65,57,67,70,83,82,73,60,89,81,61,91,82,63,94,70,54,48,44,41,64,52,24,41,35,33,42,59,64,94,59,93,50,93,83,43,47,39,33,33,42,30,39,26,39,77,40,98,87,48,98,47,72,41,40,36,42,27,34,60,42,100,52,72,70,77,76,84,64,79,77,73,78,52,95,82,50,76,69,79,74,73,72,78,80,75,80,89,77,76,87,78,88,75,87,79,89,83,87,81,85,82,86,82,89,81,87,88,82,89,85,83,90,81,88,76,90,80,89,86,89,84,89,84,79,89,81,89,80,92,78,85,91,83,90,77,90,76,91,80,75,85,78,76,80,82,74,86,77,85,75,90,78,89,76,92,78,95,76,74,89,72,70,83,76,82,76,81,76,81,85,84,84,78,92,79,92,80,84,89,88,84,82,68,68,72,61,59,57,58,56,58,60,60,59,68,70,66,77,79,74,90,84,90,127

Foldseek 3Di:
DDDPPPDPPQPDPQSVVVVLVCQQQQPPDLVSNVVSLVVNDDQQAFADAPNHTDGSVVVSVVSCLQPPVWRKDKDWPDKDKDDCDPVVNQQIKIKTKMKIWGRWDDDVPDPGTFIKIWIWIWMWGFDDDPPDDGPTNIHTHRPTDIDGPDDDDDDDDDDDDDDDDDDDDDDDPPQDKDWQAAAWAQEPPPSDTQHQKTKIFGPPDPPPPDCVNDVVSVLSNVCPPPHHWYWDFKDFPVVFAWAQPGFMFMDGDPPSVVNVVVVCVQAVPDDFPPPPPPPPDDPPDPFATWGRMWTKTWSDDDPDPPIKIKTWTWGDPDPPDPDTTIGMTTTDPDHDPPPDPPDQDPPNPPPPPPPPPPPDDDDPDDDDDDDDDDDDDDDDDDDDDDDDDDDDDDDDDDDDDDDDDDDDDDDDDDDPDDDDDDDDDDDDDDDPDDDDDDPDDDDDDDDDDDDDDDPPVVVVVVVVVVVVPPPDDDDD

Radius of gyration: 38.4 Å; Cα contacts (8 Å, |Δi|>4): 564; chains: 1; bounding box: 73×100×113 Å

Nearest PDB structures (foldseek):
  7jmr-assembly1_A  TM=4.761E-01  e=1.086E-02  Madurella mycetomatis
  4kgo-assembly1_B  TM=5.106E-01  e=1.422E-01  Homo sapiens
  5i7j-assembly1_A  TM=3.972E-01  e=1.587E-01  Homo sapiens
  3wz3-assembly1_A  TM=4.172E-01  e=3.233E-01  Plasmid R64
  4kgh-assembly2_A-2  TM=3.725E-01  e=1.207E-01  Homo sapiens

Secondary structure (DSSP, 8-state):
------------HHHHHHHHHHHHHS-SSHHHHHHHHHHHS-TT--EEETTEEE-HHHHHHHHHHHHTT---EEEEEEEEEE--BTTTTB--EEEEEEEEEEEEEEPTT-SSEEEEEEEEEEEEEEEE-SSS-EEEEEE------EEE---S-----------PPPPPP--S----EEEEEEEEEE-TTT--EEEEEEEEEES--SS---GGG-HHHHHHHHTTT-SEEEEEEEEEGGGSEEEEEEEEEEEE-TT-HHHHHHHHHHHSSSPPPPGGGT-SS-TT-----EEEEEEEEEESSS-STT-EEEEEEEEES-TTS--EEEEEEEEESSPPPP----PPPTTS----PPP-----------------------------------------------------------PPPPPP-----------SSPPP-----------------SSHHHHHHHHHHHHTTSSS----

=== Feature glossary ===
The record interleaves many kinds of information about one protein. Here is each kind framed as the question it answers.

Q: What does the local fold look like, residue by residue?
A: The Foldseek 3Di string encodes local tertiary geometry as a 20-letter alphabet — one character per residue — derived from the relative positions of nearby Cα atoms. Unlike the amino-acid sequence, 3Di is a direct function of the 3D structure, so two proteins with the same fold have similar 3Di strings even at low sequence identity.

Q: Which residues are in helices, strands, or loops?
A: The SS8 string is DSSP's per-residue secondary-structure call. α-helix (H) means an i→i+4 H-bond ladder; β-strand (E) means the residue participates in a β-sheet; 3₁₀ (G) and π (I) are tighter and wider helices; T/S are turns/bends; '-' is loop.

Q: How big and how compact is the whole molecule?
A: Radius of gyration (Rg) is the root-mean-square distance of Cα atoms from their centroid — a single number for overall size and compactness. A globular domain of N residues has Rg ≈ 2.2·N^0.38 Å; an extended or disordered chain has a much larger Rg. The Cα contact count is the number of residue pairs whose Cα atoms are within 8 Å and are more than four positions apart in sequence — a standard proxy for tertiary packing density. The bounding box is the smallest axis-aligned box enclosing all Cα atoms.

Q: Where is each backbone atom in 3D?
A: Structure coordinates are given as an mmCIF _atom_site loop: one row per atom with element, residue name, 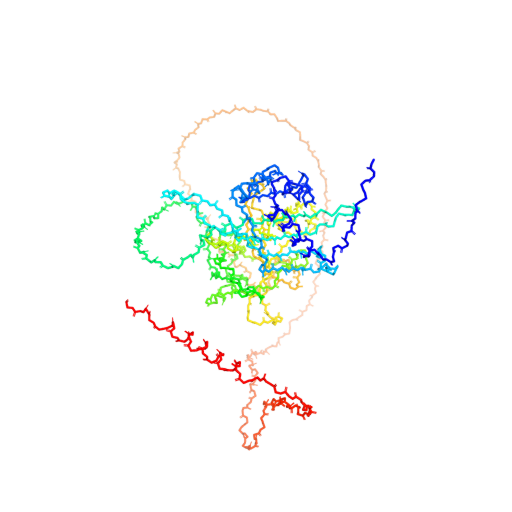chain id, sequence number, and x/y/z position in Å. Only the four main-chain atoms per residue are included here; side chains are omitted to keep the record compact.

Q: What is the amino-acid chain?
A: Primary structure: the covalent order of the twenty standard amino acids along the backbone. Two proteins with the same sequence will (almost always) fold to the same structure; two with 30% identity often share a fold but not the details.

Q: What if only a Cα trace is available?
A: Three-state secondary structure (P-SEA) collapses the eight DSSP classes into helix (a), strand (b), and coil (c). P-SEA assigns these from Cα geometry alone — distances and angles — without requiring backbone oxygens, so it works on any Cα trace.

Q: What family and function is it annotated with?
A: Database cross-references. InterPro integrates a dozen domain/family signature databases into unified entries with residue-range hits. GO terms attach function/process/location labels with evidence codes. CATH codes position the fold in a four-level structural taxonomy. Organism is the NCBI-taxonomy species name.

Q: How confident is the AlphaFold model at each residue?
A: pLDDT is the predicted lDDT-Cα score: AlphaFold's confidence that the local environment of each residue (all inter-atomic distances within 15 Å) is correctly placed. It is a per-residue number between 0 and 100, with higher meaning more reliable.

Q: How mobile is each atom in the crystal?
A: B-factor (Debye–Waller factor) reflects atomic displacement in the crystal lattice. It is an experimental observable (units Å²), not a prediction; low values mean the atom is pinned down, high values mean it moves or is heterogeneous across the crystal.

Q: Which residues are buried vs exposed?
A: SASA measures how much of the protein is reachable by solvent. It is computed by rolling a water-sized probe over the atomic surface and summing the exposed area (Å²). Per-residue SASA distinguishes core (buried, low SASA) from surface (exposed, high SASA) residues; total SASA is a whole-molecule size measure.

Q: What do the diagnostic plots show?
A: Plot images: a contact map (which residues are close in 3D, as an N×N binary image), a Ramachandran scatter (backbone torsion angles, revealing secondary-structure composition at a glance), and — for AlphaFold structures — a PAE heatmap (pairwise prediction confidence).

Q: What known structures does this most resemble?
A: The Foldseek neighbor list gives the closest experimentally determined structures in the PDB, ranked by structural alignment. TM-score near 1 means near-identical fold; near 0.3 means only rough topology match. This is how one finds what a novel AlphaFold prediction most resembles in the solved-structure universe.

Q: Are the domains correctly placed relative to each other?
A: Predicted aligned error is AlphaFold's pairwise confidence. Unlike pLDDT (per-residue), PAE is per-residue-pair and captures whether two parts of the structure are correctly placed relative to each other. Units are ångströms of expected positional error.

Q: What do the rendered images show?
A: Structure images are PyMOL renders from six orthogonal camera directions. Cartoon representation draws helices as coils and strands as arrows; sticks shows the backbone as bonds; surface shows the solvent-excluded envelope. Rainbow coloring maps sequence position to hue (blue→red, N→C); chain coloring assigns a distinct color per polypeptide.

Q: What are the backbone torsion angles?
A: φ (phi) and ψ (psi) are the two rotatable backbone dihedrals per residue: φ is the C(i-1)–N–Cα–C torsion, ψ is the N–Cα–C–N(i+1) torsion, both in degrees on (−180°, 180°]. α-helical residues cluster near (−60°, −45°); β-strand residues near (−120°, +130°). A Ramachandran plot is simply a scatter of (φ, ψ) for every residue.